Protein AF-A0A428WE68-F1 (afdb_monomer_lite)

Radius of gyration: 24.7 Å; chains: 1; bounding box: 53×57×90 Å

Foldseek 3Di:
DPDDDPLLVQLLVLLLVLQFQFLQRDDLVSLVSLLVSLVVLVVQQLPVSSVLSPVLSVLSVCVVVVHPVRDLLSNLLSSLLSVVLVVCPPVDPCLSVNVFDFKDKDAFFKWAWLFKDWDGDLQWIKIWTWTDRQVVLDIAIEIDTDGHDPDFQQQDDDPRHGPVLRRQWIKTWRIWMAGQLRYIDQDDDPPIDIDTHFDDPCNQVPGDCSAEAQDQVVVLVVVVPDDFPSRDRNHPCNQKHKYFFPAKADFFAAPVQQKTWIWTAHPVRAIEIEIEHQDPLQNQLSQLVSVQRVQTFRIFIAGWDAFPQHIYGDGQKTAGDPCPDDDDDDDDDDDDDDDDDDPPPPPDFPCRHRMGGSSRTPGDDDPGHHDPHDDDDDLQLVLLVQLSVLLSVSSNNRLLGDDPVSLVSLLVSLVSCVVVVVPVLSVLSVVLSVCSVPCPCNSVSSSSNNNVSSRVSSVNRND

Secondary structure (DSSP, 8-state):
-PPPPHHHHHHHHHHHHHHHH-GGG--HHHHHHHHHHHHHHHHTT-HHHHHHHHHHHHHHHHHHHT-TT--HHHHHHHHHHHHHHHHHTTTSTTTTSTTS-SEEEEEEEEEEEEEEEEEE-SSSEEEEEEEEEGGGTEEEEEEEE----SS-GGGSEETTEEHHHHHTEEEEEEEEEEETT-BEEE--BTTB-EEEEEPPTTTTTTS-TTTEES-HHHHHHHHHTSPPGGGS---TTTTEEEEE-SEEEEEEEETTTTEEEEEEE-TT--EEEEEEE--TTSTTHHHHHHHHHHT--SEEEEEEEEETTEEEEEEEEEE---------------------------------TTEE-GGG-------PPBPPPPPPP-HHHHHHHHHHHHHHHHHHH-GGG--HHHHHHHHHHHHHHHHTT-HHHHHHHHHHHHHTTSTTSHHHHHHHHHHHHHHHHHHHHH-

Sequence (463 aa):
APTTPPSLVTALTLADDLLLDGAARAGPVLAAALRRTARSLTAASLHWPAAVTAELSDQLAAHTARDAAHDPLRHAALLAELHARHRAAGRTPGVLGEREVAETPLRRVRLTALGCRLSGTPEHPVTQTFFAHAEAGVVVVLHKTWQPSDRPWGSRRVLGTTLASLAAGSVVSETARRTASRALTLTRGRLAVTTVTPLGPTAWSELPSTLLVRDLAAHAAEWDGRPPRLVRPRVEAETVRVVEVSEVTGIGYDPAAQRLEATVLDAAGNTALLSAPHEPMAPAALDALAAALADGPRYVAGALHRDGGGLRITPYAVAGPDHRGGTGGTGHPGSTGSTGSGSQSGSGTVDAGGITVPHLSAGEPANLPLLPGSPPPDRVADALGSALAALADAAHQGLRHLTGPVRTALARSADDLARTGLAVCATAVRRLLDSLPGPEDAPARWADAQIRLLTTAELHRRG

Structure (mmCIF, N/CA/C/O backbone):
data_AF-A0A428WE68-F1
#
_entry.id   AF-A0A428WE68-F1
#
loop_
_atom_site.group_PDB
_atom_site.id
_atom_site.type_symbol
_atom_site.label_atom_id
_atom_site.label_alt_id
_atom_site.label_comp_id
_atom_site.label_asym_id
_atom_site.label_entity_id
_atom_site.label_seq_id
_atom_site.pdbx_PDB_ins_code
_atom_site.Cartn_x
_atom_site.Cartn_y
_atom_site.Cartn_z
_atom_site.occupancy
_atom_site.B_iso_or_equiv
_atom_site.auth_seq_id
_atom_site.auth_comp_id
_atom_site.auth_asym_id
_atom_site.auth_atom_id
_atom_site.pdbx_PDB_model_num
ATOM 1 N N . ALA A 1 1 ? -8.294 -0.893 -32.659 1.00 43.78 1 ALA A N 1
ATOM 2 C CA . ALA A 1 1 ? -7.817 -0.770 -31.266 1.00 43.78 1 ALA A CA 1
ATOM 3 C C . ALA A 1 1 ? -7.954 0.689 -30.853 1.00 43.78 1 ALA A C 1
ATOM 5 O O . ALA A 1 1 ? -7.692 1.528 -31.711 1.00 43.78 1 ALA A O 1
ATOM 6 N N . PRO A 1 2 ? -8.398 1.018 -29.628 1.00 53.56 2 PRO A N 1
ATOM 7 C CA . PRO A 1 2 ? -8.351 2.404 -29.175 1.00 53.56 2 PRO A CA 1
ATOM 8 C C . PRO A 1 2 ? -6.899 2.886 -29.251 1.00 53.56 2 PRO A C 1
ATOM 10 O O . PRO A 1 2 ? -5.985 2.186 -28.817 1.00 53.56 2 PRO A O 1
ATOM 13 N N . THR A 1 3 ? -6.681 4.036 -29.878 1.00 76.25 3 THR A N 1
ATOM 14 C CA . THR A 1 3 ? -5.356 4.645 -30.003 1.00 76.25 3 THR A CA 1
ATOM 15 C C . THR A 1 3 ? -4.842 5.006 -28.616 1.00 76.25 3 THR A C 1
ATOM 17 O O . THR A 1 3 ? -5.535 5.701 -27.870 1.00 76.25 3 THR A O 1
ATOM 20 N N . THR A 1 4 ? -3.642 4.541 -28.262 1.00 83.50 4 THR A N 1
ATOM 21 C CA . THR A 1 4 ? -2.989 4.908 -27.000 1.00 83.50 4 THR A CA 1
ATOM 22 C C . THR A 1 4 ? -2.907 6.436 -26.898 1.00 83.50 4 THR A C 1
ATOM 24 O O . THR A 1 4 ? -2.395 7.065 -27.826 1.00 83.50 4 THR A O 1
ATOM 27 N N . PRO A 1 5 ? -3.397 7.056 -25.809 1.00 88.44 5 PRO A N 1
ATOM 28 C CA . PRO A 1 5 ? -3.351 8.506 -25.654 1.00 88.44 5 PRO A CA 1
ATOM 29 C C . PRO A 1 5 ? -1.910 9.035 -25.725 1.00 88.44 5 PRO A C 1
ATOM 31 O O . PRO A 1 5 ? -1.013 8.405 -25.158 1.00 88.44 5 PRO A O 1
ATOM 34 N N . PRO A 1 6 ? -1.662 10.204 -26.345 1.00 93.25 6 PRO A N 1
ATOM 35 C CA . PRO A 1 6 ? -0.305 10.716 -26.548 1.00 93.25 6 PRO A CA 1
ATOM 36 C C . PRO A 1 6 ? 0.440 10.950 -25.229 1.00 93.25 6 PRO A C 1
ATOM 38 O O . PRO A 1 6 ? 1.623 10.645 -25.131 1.00 93.25 6 PRO A O 1
ATOM 41 N N . SER A 1 7 ? -0.256 11.408 -24.182 1.00 93.94 7 SER A N 1
ATOM 42 C CA . SER A 1 7 ? 0.329 11.586 -22.849 1.00 93.94 7 SER A CA 1
ATOM 43 C C . SER A 1 7 ? 0.772 10.267 -22.205 1.00 93.94 7 SER A C 1
ATOM 45 O O . SER A 1 7 ? 1.759 10.259 -21.474 1.00 93.94 7 SER A O 1
ATOM 47 N N . LEU A 1 8 ? 0.090 9.150 -22.496 1.00 95.62 8 LEU A N 1
ATOM 48 C CA . LEU A 1 8 ? 0.493 7.818 -22.037 1.00 95.62 8 LEU A CA 1
ATOM 49 C C . LEU A 1 8 ? 1.702 7.302 -22.819 1.00 95.62 8 LEU A C 1
ATOM 51 O O . LEU A 1 8 ? 2.600 6.730 -22.209 1.00 95.62 8 LEU A O 1
ATOM 55 N N . VAL A 1 9 ? 1.764 7.557 -24.130 1.00 96.50 9 VAL A N 1
ATOM 56 C CA . VAL A 1 9 ? 2.955 7.252 -24.940 1.00 96.50 9 VAL A CA 1
ATOM 57 C C . VAL A 1 9 ? 4.171 8.000 -24.394 1.00 96.50 9 VAL A C 1
ATOM 59 O O . VAL A 1 9 ? 5.182 7.373 -24.111 1.00 96.50 9 VAL A O 1
ATOM 62 N N . THR A 1 10 ? 4.053 9.309 -24.141 1.00 97.62 10 THR A N 1
ATOM 63 C CA . THR A 1 10 ? 5.143 10.100 -23.544 1.00 97.62 10 THR A CA 1
ATOM 64 C C . THR A 1 10 ? 5.592 9.545 -22.193 1.00 97.62 10 THR A C 1
ATOM 66 O O . THR A 1 10 ? 6.788 9.484 -21.929 1.00 97.62 10 THR A O 1
ATOM 69 N N . ALA A 1 11 ? 4.659 9.126 -21.333 1.00 97.69 11 ALA A N 1
ATOM 70 C CA . ALA A 1 11 ? 5.005 8.549 -20.036 1.00 97.69 11 ALA A CA 1
ATOM 71 C C . ALA A 1 11 ? 5.785 7.232 -20.169 1.00 97.69 11 ALA A C 1
ATOM 73 O O . ALA A 1 11 ? 6.746 7.027 -19.433 1.00 97.69 11 ALA A O 1
ATOM 74 N N . LEU A 1 12 ? 5.392 6.369 -21.111 1.00 97.38 12 LEU A N 1
ATOM 75 C CA . LEU A 1 12 ? 6.089 5.114 -21.399 1.00 97.38 12 LEU A CA 1
ATOM 76 C C . LEU A 1 12 ? 7.491 5.373 -21.957 1.00 97.38 12 LEU A C 1
ATOM 78 O O . LEU A 1 12 ? 8.437 4.783 -21.459 1.00 97.38 12 LEU A O 1
ATOM 82 N N . THR A 1 13 ? 7.646 6.317 -22.890 1.00 96.88 13 THR A N 1
ATOM 83 C CA . THR A 1 13 ? 8.968 6.701 -23.411 1.00 96.88 13 THR A CA 1
ATOM 84 C C . THR A 1 13 ? 9.892 7.200 -22.300 1.00 96.88 13 THR A C 1
ATOM 86 O O . THR A 1 13 ? 11.023 6.747 -22.203 1.00 96.88 13 THR A O 1
ATOM 89 N N . LEU A 1 14 ? 9.402 8.066 -21.403 1.00 96.88 14 LEU A N 1
ATOM 90 C CA . LEU A 1 14 ? 10.201 8.537 -20.264 1.00 96.88 14 LEU A CA 1
ATOM 91 C C . LEU A 1 14 ? 10.568 7.405 -19.288 1.00 96.88 14 LEU A C 1
ATOM 93 O O . LEU A 1 14 ? 11.622 7.466 -18.660 1.00 96.88 14 LEU A O 1
ATOM 97 N N . ALA A 1 15 ? 9.703 6.400 -19.129 1.00 97.00 15 ALA A N 1
ATOM 98 C CA . ALA A 1 15 ? 9.988 5.220 -18.314 1.00 97.00 15 ALA A CA 1
ATOM 99 C C . ALA A 1 15 ? 11.029 4.301 -18.977 1.00 97.00 15 ALA A C 1
ATOM 101 O O . ALA A 1 15 ? 11.918 3.807 -18.285 1.00 97.00 15 ALA A O 1
ATOM 102 N N . ASP A 1 16 ? 10.961 4.122 -20.298 1.00 96.38 16 ASP A N 1
ATOM 103 C CA . ASP A 1 16 ? 11.942 3.358 -21.073 1.00 96.38 16 ASP A CA 1
ATOM 104 C C . ASP A 1 16 ? 13.319 4.039 -21.051 1.00 96.38 16 ASP A C 1
ATOM 106 O O . ASP A 1 16 ? 14.320 3.383 -20.766 1.00 96.38 16 ASP A O 1
ATOM 110 N N . ASP A 1 17 ? 13.375 5.359 -21.252 1.00 94.31 17 ASP A N 1
ATOM 111 C CA . ASP A 1 17 ? 14.610 6.148 -21.130 1.00 94.31 17 ASP A CA 1
ATOM 112 C C . ASP A 1 17 ? 15.220 5.996 -19.727 1.00 94.31 17 ASP A C 1
ATOM 114 O O . ASP A 1 17 ? 16.423 5.775 -19.572 1.00 94.31 17 ASP A O 1
ATOM 118 N N . LEU A 1 18 ? 14.374 6.034 -18.692 1.00 94.75 18 LEU A N 1
ATOM 119 C CA . LEU A 1 18 ? 14.800 5.851 -17.309 1.00 94.75 18 LEU A CA 1
ATOM 120 C C . LEU A 1 18 ? 15.319 4.435 -17.030 1.00 94.75 18 LEU A C 1
ATOM 122 O O . LEU A 1 18 ? 16.298 4.291 -16.304 1.00 94.75 18 LEU A O 1
ATOM 126 N N . LEU A 1 19 ? 14.718 3.399 -17.619 1.00 95.69 19 LEU A N 1
ATOM 127 C CA . LEU A 1 19 ? 15.231 2.027 -17.541 1.00 95.69 19 LEU A CA 1
ATOM 128 C C . LEU A 1 19 ? 16.578 1.880 -18.248 1.00 95.69 19 LEU A C 1
ATOM 130 O O . LEU A 1 19 ? 17.459 1.168 -17.764 1.00 95.69 19 LEU A O 1
ATOM 134 N N . LEU A 1 20 ? 16.749 2.527 -19.397 1.00 95.00 20 LEU A N 1
ATOM 135 C CA . LEU A 1 20 ? 17.959 2.419 -20.206 1.00 95.00 20 LEU A CA 1
ATOM 136 C C . LEU A 1 20 ? 19.149 3.125 -19.558 1.00 95.00 20 LEU A C 1
ATOM 138 O O . LEU A 1 20 ? 20.223 2.521 -19.452 1.00 95.00 20 LEU A O 1
ATOM 142 N N . ASP A 1 21 ? 18.950 4.360 -19.108 1.00 93.12 21 ASP A N 1
ATOM 143 C CA . ASP A 1 21 ? 20.023 5.213 -18.589 1.00 93.12 21 ASP A CA 1
ATOM 144 C C . ASP A 1 21 ? 20.182 5.096 -17.062 1.00 93.12 21 ASP A C 1
ATOM 146 O O . ASP A 1 21 ? 21.284 5.266 -16.537 1.00 93.12 21 ASP A O 1
ATOM 150 N N . GLY A 1 22 ? 19.116 4.715 -16.356 1.00 92.31 22 GLY A N 1
ATOM 151 C CA . GLY A 1 22 ? 19.102 4.437 -14.922 1.00 92.31 22 GLY A CA 1
ATOM 152 C C . GLY A 1 22 ? 18.815 5.651 -14.040 1.00 92.31 22 GLY A C 1
ATOM 153 O O . GLY A 1 22 ? 19.200 6.784 -14.339 1.00 92.31 22 GLY A O 1
ATOM 154 N N . ALA A 1 23 ? 18.188 5.405 -12.886 1.00 85.88 23 ALA A N 1
ATOM 155 C CA . ALA A 1 23 ? 17.926 6.437 -11.877 1.00 85.88 23 ALA A CA 1
ATOM 156 C C . ALA A 1 23 ? 19.211 7.112 -11.364 1.00 85.88 23 ALA A C 1
ATOM 158 O O . ALA A 1 23 ? 19.206 8.317 -11.123 1.00 85.88 23 ALA A O 1
ATOM 159 N N . ALA A 1 24 ? 20.323 6.372 -11.286 1.00 85.19 24 ALA A N 1
ATOM 160 C CA . ALA A 1 24 ? 21.629 6.889 -10.870 1.00 85.19 24 ALA A CA 1
ATOM 161 C C . ALA A 1 24 ? 22.197 7.976 -11.803 1.00 85.19 24 ALA A C 1
ATOM 163 O O . ALA A 1 24 ? 23.098 8.723 -11.417 1.00 85.19 24 ALA A O 1
ATOM 164 N N . ARG A 1 25 ? 21.697 8.057 -13.043 1.00 85.44 25 ARG A N 1
ATOM 165 C CA . ARG A 1 25 ? 22.106 9.048 -14.055 1.00 85.44 25 ARG A CA 1
ATOM 166 C C . ARG A 1 25 ? 20.992 10.035 -14.387 1.00 85.44 25 ARG A C 1
ATOM 168 O O . ARG A 1 25 ? 21.198 10.951 -15.182 1.00 85.44 25 ARG A O 1
ATOM 175 N N . ALA A 1 26 ? 19.821 9.866 -13.781 1.00 84.38 26 ALA A N 1
ATOM 176 C CA . ALA A 1 26 ? 18.684 10.736 -13.993 1.00 84.38 26 ALA A CA 1
ATOM 177 C C . ALA A 1 26 ? 18.926 12.100 -13.331 1.00 84.38 26 ALA A C 1
ATOM 179 O O . ALA A 1 26 ? 19.164 12.205 -12.131 1.00 84.38 26 ALA A O 1
ATOM 180 N N . GLY A 1 27 ? 18.843 13.164 -14.129 1.00 79.81 27 GLY A N 1
ATOM 181 C CA . GLY A 1 27 ? 18.944 14.536 -13.638 1.00 79.81 27 GLY A CA 1
ATOM 182 C C . GLY A 1 27 ? 17.590 15.150 -13.246 1.00 79.81 27 GLY A C 1
ATOM 183 O O . GLY A 1 27 ? 16.527 14.627 -13.599 1.00 79.81 27 GLY A O 1
ATOM 184 N N . PRO A 1 28 ? 17.597 16.344 -12.620 1.00 85.31 28 PRO A N 1
ATOM 185 C CA . PRO A 1 28 ? 16.379 17.065 -12.226 1.00 85.31 28 PRO A CA 1
ATOM 186 C C . PRO A 1 28 ? 15.456 17.404 -13.411 1.00 85.31 28 PRO A C 1
ATOM 188 O O . PRO A 1 28 ? 14.245 17.552 -13.242 1.00 85.31 28 PRO A O 1
ATOM 191 N N . VAL A 1 29 ? 16.006 17.483 -14.628 1.00 90.19 29 VAL A N 1
ATOM 192 C CA . VAL A 1 29 ? 15.243 17.705 -15.866 1.00 90.19 29 VAL A CA 1
ATOM 193 C C . VAL A 1 29 ? 14.257 16.564 -16.126 1.00 90.19 29 VAL A C 1
ATOM 195 O O . VAL A 1 29 ? 13.094 16.826 -16.439 1.00 90.19 29 VAL A O 1
ATOM 198 N N . LEU A 1 30 ? 14.683 15.310 -15.944 1.00 90.12 30 LEU A N 1
ATOM 199 C CA . LEU A 1 30 ? 13.824 14.142 -16.147 1.00 90.12 30 LEU A CA 1
ATOM 200 C C . LEU A 1 30 ? 12.718 14.086 -15.087 1.00 90.12 30 LEU A C 1
ATOM 202 O O . LEU A 1 30 ? 11.549 13.885 -15.418 1.00 90.12 30 LEU A O 1
ATOM 206 N N . ALA A 1 31 ? 13.053 14.377 -13.825 1.00 92.00 31 ALA A N 1
ATOM 207 C CA . ALA A 1 31 ? 12.063 14.481 -12.755 1.00 92.00 31 ALA A CA 1
ATOM 208 C C . ALA A 1 31 ? 10.997 15.552 -13.067 1.00 92.00 31 ALA A C 1
ATOM 210 O O . ALA A 1 31 ? 9.799 15.310 -12.883 1.00 92.00 31 ALA A O 1
ATOM 211 N N . ALA A 1 32 ? 11.400 16.710 -13.602 1.00 93.88 32 ALA A N 1
ATOM 212 C CA . ALA A 1 32 ? 10.477 17.760 -14.032 1.00 93.88 32 ALA A CA 1
ATOM 213 C C . ALA A 1 32 ? 9.625 17.348 -15.251 1.00 93.88 32 ALA A C 1
ATOM 215 O O . ALA A 1 32 ? 8.435 17.684 -15.310 1.00 93.88 32 ALA A O 1
ATOM 216 N N . ALA A 1 33 ? 10.199 16.604 -16.203 1.00 96.06 33 ALA A N 1
ATOM 217 C CA . ALA A 1 33 ? 9.489 16.065 -17.364 1.00 96.06 33 ALA A CA 1
ATOM 218 C C . ALA A 1 33 ? 8.410 15.049 -16.954 1.00 96.06 33 ALA A C 1
ATOM 220 O O . ALA A 1 33 ? 7.264 15.166 -17.397 1.00 96.06 33 ALA A O 1
ATOM 221 N N . LEU A 1 34 ? 8.726 14.130 -16.037 1.00 96.88 34 LEU A N 1
ATOM 222 C CA . LEU A 1 34 ? 7.755 13.208 -15.441 1.00 96.88 34 LEU A CA 1
ATOM 223 C C . LEU A 1 34 ? 6.631 13.976 -14.736 1.00 96.88 34 LEU A C 1
ATOM 225 O O . LEU A 1 34 ? 5.455 13.718 -14.986 1.00 96.88 34 LEU A O 1
ATOM 229 N N . ARG A 1 35 ? 6.954 15.004 -13.936 1.00 96.81 35 ARG A N 1
ATOM 230 C CA . ARG A 1 35 ? 5.928 15.812 -13.251 1.00 96.81 35 ARG A CA 1
ATOM 231 C C . ARG A 1 35 ? 4.995 16.531 -14.224 1.00 96.81 35 ARG A C 1
ATOM 233 O O . ARG A 1 35 ? 3.792 16.625 -13.975 1.00 96.81 35 ARG A O 1
ATOM 240 N N . ARG A 1 36 ? 5.530 17.059 -15.328 1.00 97.56 36 ARG A N 1
ATOM 241 C CA . ARG A 1 36 ? 4.723 17.678 -16.390 1.00 97.56 36 ARG A CA 1
ATOM 242 C C . ARG A 1 36 ? 3.818 16.643 -17.055 1.00 97.56 36 ARG A C 1
ATOM 244 O O . ARG A 1 36 ? 2.629 16.906 -17.199 1.00 97.56 36 ARG A O 1
ATOM 251 N N . THR A 1 37 ? 4.360 15.477 -17.387 1.00 98.19 37 THR A N 1
ATOM 252 C CA . THR A 1 37 ? 3.614 14.376 -18.011 1.00 98.19 37 THR A CA 1
ATOM 253 C C . THR A 1 37 ? 2.501 13.863 -17.101 1.00 98.19 37 THR A C 1
ATOM 255 O O . THR A 1 37 ? 1.379 13.684 -17.564 1.00 98.19 37 THR A O 1
ATOM 258 N N . ALA A 1 38 ? 2.746 13.749 -15.792 1.00 96.88 38 ALA A N 1
ATOM 259 C CA . ALA A 1 38 ? 1.722 13.410 -14.805 1.00 96.88 38 ALA A CA 1
ATOM 260 C C . ALA A 1 38 ? 0.536 14.391 -14.831 1.00 96.88 38 ALA A C 1
ATOM 262 O O . ALA A 1 38 ? -0.616 13.964 -14.821 1.00 96.88 38 ALA A O 1
ATOM 263 N N . ARG A 1 39 ? 0.788 15.705 -14.944 1.00 95.88 39 ARG A N 1
ATOM 264 C CA . ARG A 1 39 ? -0.289 16.704 -15.094 1.00 95.88 39 ARG A CA 1
ATOM 265 C C . ARG A 1 39 ? -1.073 16.521 -16.395 1.00 95.88 39 ARG A C 1
ATOM 267 O O . ARG A 1 39 ? -2.298 16.600 -16.367 1.00 95.88 39 ARG A O 1
ATOM 274 N N . SER A 1 40 ? -0.394 16.238 -17.507 1.00 96.19 40 SER A N 1
ATOM 275 C CA . SER A 1 40 ? -1.048 15.956 -18.794 1.00 96.19 40 SER A CA 1
ATOM 276 C C . SER A 1 40 ? -1.893 14.676 -18.754 1.00 96.19 40 SER A C 1
ATOM 278 O O . SER A 1 40 ? -2.970 14.635 -19.342 1.00 96.19 40 SER A O 1
ATOM 280 N N . LEU A 1 41 ? -1.438 13.642 -18.040 1.00 95.94 41 LEU A N 1
ATOM 281 C CA . LEU A 1 41 ? -2.202 12.413 -17.807 1.00 95.94 41 LEU A CA 1
ATOM 282 C C . LEU A 1 41 ? -3.458 12.688 -16.969 1.00 95.94 41 LEU A C 1
ATOM 284 O O . LEU A 1 41 ? -4.540 12.244 -17.344 1.00 95.94 41 LEU A O 1
ATOM 288 N N . THR A 1 42 ? -3.348 13.477 -15.894 1.00 94.25 42 THR A N 1
ATOM 289 C CA . THR A 1 42 ? -4.508 13.897 -15.087 1.00 94.25 42 THR A CA 1
ATOM 290 C C . THR A 1 42 ? -5.524 14.679 -15.917 1.00 94.25 42 THR A C 1
ATOM 292 O O . THR A 1 42 ? -6.718 14.421 -15.800 1.00 94.25 42 THR A O 1
ATOM 295 N N . ALA A 1 43 ? -5.067 15.599 -16.774 1.00 93.19 43 ALA A N 1
ATOM 296 C CA . ALA A 1 43 ? -5.939 16.369 -17.665 1.00 93.19 43 ALA A CA 1
ATOM 297 C C . ALA A 1 43 ? -6.664 15.489 -18.702 1.00 93.19 43 ALA A C 1
ATOM 299 O O . ALA A 1 43 ? -7.754 15.838 -19.143 1.00 93.19 43 ALA A O 1
ATOM 300 N N . ALA A 1 44 ? -6.082 14.341 -19.056 1.00 93.56 44 ALA A N 1
ATOM 301 C CA . ALA A 1 44 ? -6.687 13.330 -19.922 1.00 93.56 44 ALA A CA 1
ATOM 302 C C . ALA A 1 44 ? -7.502 12.267 -19.152 1.00 93.56 44 ALA A C 1
ATOM 304 O O . ALA A 1 44 ? -7.829 11.226 -19.718 1.00 93.56 44 ALA A O 1
ATOM 305 N N . SER A 1 45 ? -7.784 12.486 -17.861 1.00 93.12 45 SER A N 1
ATOM 306 C CA . SER A 1 45 ? -8.472 11.538 -16.968 1.00 93.12 45 SER A CA 1
ATOM 307 C C . SER A 1 45 ? -7.778 10.177 -16.805 1.00 93.12 45 SER A C 1
ATOM 309 O O . SER A 1 45 ? -8.389 9.201 -16.385 1.00 93.12 45 SER A O 1
ATOM 311 N N . LEU A 1 46 ? -6.474 10.090 -17.083 1.00 95.06 46 LEU A N 1
ATOM 312 C CA . LEU A 1 46 ? -5.671 8.879 -16.882 1.00 95.06 46 LEU A CA 1
ATOM 313 C C . LEU A 1 46 ? -5.060 8.895 -15.477 1.00 95.06 46 LEU A C 1
ATOM 315 O O . LEU A 1 46 ? -3.847 9.043 -15.297 1.00 95.06 46 LEU A O 1
ATOM 319 N N . HIS A 1 47 ? -5.923 8.806 -14.465 1.00 94.94 47 HIS A N 1
ATOM 320 C CA . HIS A 1 47 ? -5.574 9.073 -13.069 1.00 94.94 47 HIS A CA 1
ATOM 321 C C . HIS A 1 47 ? -4.552 8.095 -12.477 1.00 94.94 47 HIS A C 1
ATOM 323 O O . HIS A 1 47 ? -3.694 8.516 -11.696 1.00 94.94 47 HIS A O 1
ATOM 329 N N . TRP A 1 48 ? -4.572 6.816 -12.866 1.00 95.50 48 TRP A N 1
ATOM 330 C CA . TRP A 1 48 ? -3.607 5.851 -12.327 1.00 95.50 48 TRP A CA 1
ATOM 331 C C . TRP A 1 48 ? -2.211 5.996 -12.939 1.00 95.50 48 TRP A C 1
ATOM 333 O O . TRP A 1 48 ? -1.263 6.127 -12.162 1.00 95.50 48 TRP A O 1
ATOM 343 N N . PRO A 1 49 ? -2.040 6.077 -14.276 1.00 96.44 49 PRO A N 1
ATOM 344 C CA . PRO A 1 49 ? -0.755 6.437 -14.872 1.00 96.44 49 PRO A CA 1
ATOM 345 C C . PRO A 1 49 ? -0.221 7.787 -14.377 1.00 96.44 49 PRO A C 1
ATOM 347 O O . PRO A 1 49 ? 0.982 7.916 -14.152 1.00 96.44 49 PRO A O 1
ATOM 350 N N . ALA A 1 50 ? -1.092 8.783 -14.165 1.00 95.94 50 ALA A N 1
ATOM 351 C CA . ALA A 1 50 ? -0.686 10.078 -13.621 1.00 95.94 50 ALA A CA 1
ATOM 352 C C . ALA A 1 50 ? -0.055 9.938 -12.229 1.00 95.94 50 ALA A C 1
ATOM 354 O O . ALA A 1 50 ? 1.020 10.485 -11.988 1.00 95.94 50 ALA A O 1
ATOM 355 N N . ALA A 1 51 ? -0.686 9.166 -11.338 1.00 95.19 51 ALA A N 1
ATOM 356 C CA . ALA A 1 51 ? -0.171 8.905 -9.997 1.00 95.19 51 ALA A CA 1
ATOM 357 C C . ALA A 1 51 ? 1.150 8.113 -10.017 1.00 95.19 51 ALA A C 1
ATOM 359 O O . ALA A 1 51 ? 2.074 8.481 -9.296 1.00 95.19 51 ALA A O 1
ATOM 360 N N . VAL A 1 52 ? 1.277 7.088 -10.875 1.00 96.94 52 VAL A N 1
ATOM 361 C CA . VAL A 1 52 ? 2.546 6.349 -11.072 1.00 96.94 52 VAL A CA 1
ATOM 362 C C . VAL A 1 52 ? 3.662 7.304 -11.506 1.00 96.94 52 VAL A C 1
ATOM 364 O O . VAL A 1 52 ? 4.745 7.310 -10.930 1.00 96.94 52 VAL A O 1
ATOM 367 N N . THR A 1 53 ? 3.382 8.146 -12.504 1.00 97.75 53 THR A N 1
ATOM 368 C CA . THR A 1 53 ? 4.361 9.075 -13.091 1.00 97.75 53 THR A CA 1
ATOM 369 C C . THR A 1 53 ? 4.764 10.175 -12.102 1.00 97.75 53 THR A C 1
ATOM 371 O O . THR A 1 53 ? 5.928 10.574 -12.051 1.00 97.75 53 THR A O 1
ATOM 374 N N . ALA A 1 54 ? 3.818 10.664 -11.294 1.00 96.06 54 ALA A N 1
ATOM 375 C CA . ALA A 1 54 ? 4.100 11.617 -10.224 1.00 96.06 54 ALA A CA 1
ATOM 376 C C . ALA A 1 54 ? 5.008 11.000 -9.151 1.00 96.06 54 ALA A C 1
ATOM 378 O O . ALA A 1 54 ? 5.994 11.628 -8.777 1.00 96.06 54 ALA A O 1
ATOM 379 N N . GLU A 1 55 ? 4.740 9.762 -8.730 1.00 95.62 55 GLU A N 1
ATOM 380 C CA . GLU A 1 55 ? 5.568 9.091 -7.725 1.00 95.62 55 GLU A CA 1
ATOM 381 C C . GLU A 1 55 ? 6.959 8.719 -8.262 1.00 95.62 55 GLU A C 1
ATOM 383 O O . GLU A 1 55 ? 7.940 8.845 -7.539 1.00 95.62 55 GLU A O 1
ATOM 388 N N . LEU A 1 56 ? 7.092 8.349 -9.542 1.00 96.50 56 LEU A N 1
ATOM 389 C CA . LEU A 1 56 ? 8.411 8.190 -10.177 1.00 96.50 56 LEU A CA 1
ATOM 390 C C . LEU A 1 56 ? 9.222 9.493 -10.119 1.00 96.50 56 LEU A C 1
ATOM 392 O O . LEU A 1 56 ? 10.416 9.467 -9.826 1.00 96.50 56 LEU A O 1
ATOM 396 N N . SER A 1 57 ? 8.572 10.638 -10.354 1.00 96.25 57 SER A N 1
ATOM 397 C CA . SER A 1 57 ? 9.197 11.958 -10.199 1.00 96.25 57 SER A CA 1
ATOM 398 C C . SER A 1 57 ? 9.634 12.216 -8.750 1.00 96.25 57 SER A C 1
ATOM 400 O O . SER A 1 57 ? 10.734 12.727 -8.546 1.00 96.25 57 SER A O 1
ATOM 402 N N . ASP A 1 58 ? 8.818 11.843 -7.756 1.00 93.69 58 ASP A N 1
ATOM 403 C CA . ASP A 1 58 ? 9.167 11.953 -6.329 1.00 93.69 58 ASP A CA 1
ATOM 404 C C . ASP A 1 58 ? 10.369 11.061 -5.969 1.00 93.69 58 ASP A C 1
ATOM 406 O O . ASP A 1 58 ? 11.312 11.527 -5.333 1.00 93.69 58 ASP A O 1
ATOM 410 N N . GLN A 1 59 ? 10.399 9.816 -6.456 1.00 94.25 59 GLN A N 1
ATOM 411 C CA . GLN A 1 59 ? 11.510 8.881 -6.247 1.00 94.25 59 GLN A CA 1
ATOM 412 C C . GLN A 1 59 ? 12.836 9.392 -6.831 1.00 94.25 59 GLN A C 1
ATOM 414 O O . GLN A 1 59 ? 13.881 9.218 -6.206 1.00 94.25 59 GLN A O 1
ATOM 419 N N . LEU A 1 60 ? 12.815 10.048 -7.998 1.00 93.69 60 LEU A N 1
ATOM 420 C CA . LEU A 1 60 ? 14.016 10.663 -8.581 1.00 93.69 60 LEU A CA 1
ATOM 421 C C . LEU A 1 60 ? 14.476 11.909 -7.820 1.00 93.69 60 LEU A C 1
ATOM 423 O O . LEU A 1 60 ? 15.679 12.134 -7.671 1.00 93.69 60 LEU A O 1
ATOM 427 N N . ALA A 1 61 ? 13.533 12.720 -7.337 1.00 91.69 61 ALA A N 1
ATOM 428 C CA . ALA A 1 61 ? 13.853 13.881 -6.515 1.00 91.69 61 ALA A CA 1
ATOM 429 C C . ALA A 1 61 ? 14.510 13.452 -5.193 1.00 91.69 61 ALA A C 1
ATOM 431 O O . ALA A 1 61 ? 15.561 13.988 -4.843 1.00 91.69 61 ALA A O 1
ATOM 432 N N . ALA A 1 62 ? 13.952 12.435 -4.526 1.00 90.44 62 ALA A N 1
ATOM 433 C CA . ALA A 1 62 ? 14.524 11.840 -3.321 1.00 90.44 62 ALA A CA 1
ATOM 434 C C . ALA A 1 62 ? 15.932 11.280 -3.578 1.00 90.44 62 ALA A C 1
ATOM 436 O O . ALA A 1 62 ? 16.861 11.592 -2.837 1.00 90.44 62 ALA A O 1
ATOM 437 N N . HIS A 1 63 ? 16.131 10.548 -4.683 1.00 91.69 63 HIS A N 1
ATOM 438 C CA . HIS A 1 63 ? 17.453 10.037 -5.052 1.00 91.69 63 HIS A CA 1
ATOM 439 C C . HIS A 1 63 ? 18.480 11.164 -5.237 1.00 91.69 63 HIS A C 1
ATOM 441 O O . HIS A 1 63 ? 19.572 11.119 -4.672 1.00 91.69 63 HIS A O 1
ATOM 447 N N . THR A 1 64 ? 18.106 12.211 -5.981 1.00 90.75 64 THR A N 1
ATOM 448 C CA . THR A 1 64 ? 18.971 13.376 -6.236 1.00 90.75 64 THR A CA 1
ATOM 449 C C . THR A 1 64 ? 19.345 14.092 -4.935 1.00 90.75 64 THR A C 1
ATOM 451 O O . THR A 1 64 ? 20.486 14.520 -4.766 1.00 90.75 64 THR A O 1
ATOM 454 N N . ALA A 1 65 ? 18.395 14.197 -4.003 1.00 89.88 65 ALA A N 1
ATOM 455 C CA . ALA A 1 65 ? 18.595 14.792 -2.686 1.00 89.88 65 ALA A CA 1
ATOM 456 C C . ALA A 1 65 ? 19.336 13.873 -1.694 1.00 89.88 65 ALA A C 1
ATOM 458 O O . ALA A 1 65 ? 19.666 14.325 -0.600 1.00 89.88 65 ALA A O 1
ATOM 459 N N . ARG A 1 66 ? 19.626 12.615 -2.070 1.00 89.56 66 ARG A N 1
ATOM 460 C CA . ARG A 1 66 ? 20.144 11.555 -1.180 1.00 89.56 66 ARG A CA 1
ATOM 461 C C . ARG A 1 66 ? 19.251 11.324 0.042 1.00 89.56 66 ARG A C 1
ATOM 463 O O . ARG A 1 66 ? 19.734 11.052 1.137 1.00 89.56 66 ARG A O 1
ATOM 470 N N . ASP A 1 67 ? 17.952 11.455 -0.172 1.00 87.19 67 ASP A N 1
ATOM 471 C CA . ASP A 1 67 ? 16.916 11.244 0.824 1.00 87.19 67 ASP A CA 1
ATOM 472 C C . ASP A 1 67 ? 16.603 9.742 0.938 1.00 87.19 67 ASP A C 1
ATOM 474 O O . ASP A 1 67 ? 16.491 9.040 -0.074 1.00 87.19 67 ASP A O 1
ATOM 478 N N . ALA A 1 68 ? 16.436 9.249 2.166 1.00 85.81 68 ALA A N 1
ATOM 479 C CA . ALA A 1 68 ? 16.068 7.861 2.441 1.00 85.81 68 ALA A CA 1
ATOM 480 C C . ALA A 1 68 ? 14.641 7.502 1.975 1.00 85.81 68 ALA A C 1
ATOM 482 O O . ALA A 1 68 ? 14.283 6.328 1.947 1.00 85.81 68 ALA A O 1
ATOM 483 N N . ALA A 1 69 ? 13.839 8.481 1.547 1.00 86.00 69 ALA A N 1
ATOM 484 C CA . ALA A 1 69 ? 12.574 8.258 0.850 1.00 86.00 69 ALA A CA 1
ATOM 485 C C . ALA A 1 69 ? 12.737 7.598 -0.538 1.00 86.00 69 ALA A C 1
ATOM 487 O O . ALA A 1 69 ? 11.748 7.121 -1.108 1.00 86.00 69 ALA A O 1
ATOM 488 N N . HIS A 1 70 ? 13.950 7.581 -1.108 1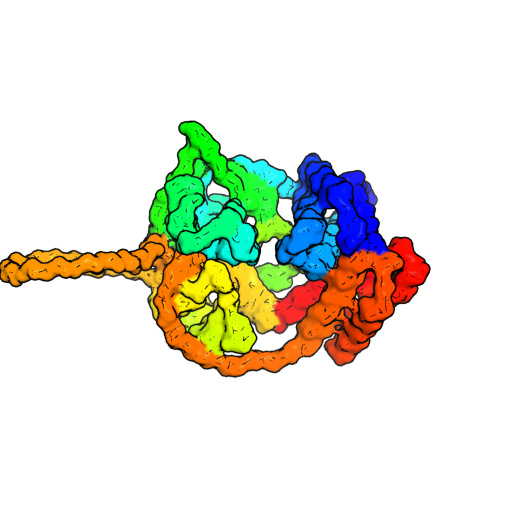.00 91.75 70 HIS A N 1
ATOM 489 C CA . HIS A 1 70 ? 14.226 6.815 -2.320 1.00 91.75 70 HIS A CA 1
ATOM 490 C C . HIS A 1 70 ? 14.316 5.315 -2.016 1.00 91.75 70 HIS A C 1
ATOM 492 O O . HIS A 1 70 ? 15.181 4.880 -1.261 1.00 91.75 70 HIS A O 1
ATOM 498 N N . ASP A 1 71 ? 13.476 4.524 -2.680 1.00 93.25 71 ASP A N 1
ATOM 499 C CA . ASP A 1 71 ? 13.467 3.065 -2.603 1.00 93.25 71 ASP A CA 1
ATOM 500 C C . ASP A 1 71 ? 13.601 2.464 -4.021 1.00 93.25 71 ASP A C 1
ATOM 502 O O . ASP A 1 71 ? 12.675 2.583 -4.837 1.00 93.25 71 ASP A O 1
ATOM 506 N N . PRO A 1 72 ? 14.725 1.787 -4.338 1.00 94.56 72 PRO A N 1
ATOM 507 C CA . PRO A 1 72 ? 14.932 1.129 -5.627 1.00 94.56 72 PRO A CA 1
ATOM 508 C C . PRO A 1 72 ? 13.866 0.079 -5.971 1.00 94.56 72 PRO A C 1
ATOM 510 O O . PRO A 1 72 ? 13.450 -0.018 -7.131 1.00 94.56 72 PRO A O 1
ATOM 513 N N . LEU A 1 73 ? 13.376 -0.687 -4.988 1.00 96.75 73 LEU A N 1
ATOM 514 C CA . LEU A 1 73 ? 12.333 -1.694 -5.211 1.00 96.75 73 LEU A CA 1
ATOM 515 C C . LEU A 1 73 ? 11.016 -1.018 -5.586 1.00 96.75 73 LEU A C 1
ATOM 517 O O . LEU A 1 73 ? 10.342 -1.442 -6.533 1.00 96.75 73 LEU A O 1
ATOM 521 N N . ARG A 1 74 ? 10.662 0.066 -4.886 1.00 96.06 74 ARG A N 1
ATOM 522 C CA . ARG A 1 74 ? 9.483 0.870 -5.217 1.00 96.06 74 ARG A CA 1
ATOM 523 C C . ARG A 1 74 ? 9.607 1.502 -6.596 1.00 96.06 74 ARG A C 1
ATOM 525 O O . ARG A 1 74 ? 8.658 1.429 -7.375 1.00 96.06 74 ARG A O 1
ATOM 532 N N . HIS A 1 75 ? 10.764 2.069 -6.915 1.00 96.06 75 HIS A N 1
ATOM 533 C CA . HIS A 1 75 ? 11.058 2.643 -8.224 1.00 96.06 75 HIS A CA 1
ATOM 534 C C . HIS A 1 75 ? 10.835 1.628 -9.357 1.00 96.06 75 HIS A C 1
ATOM 536 O O . HIS A 1 75 ? 10.084 1.892 -10.299 1.00 96.06 75 HIS A O 1
ATOM 542 N N . ALA A 1 76 ? 11.398 0.425 -9.222 1.00 97.94 76 ALA A N 1
ATOM 543 C CA . ALA A 1 76 ? 11.203 -0.661 -10.176 1.00 97.94 76 ALA A CA 1
ATOM 544 C C . ALA A 1 76 ? 9.732 -1.108 -10.266 1.00 97.94 76 ALA A C 1
ATOM 546 O O . ALA A 1 76 ? 9.197 -1.330 -11.355 1.00 97.94 76 ALA A O 1
ATOM 547 N N . ALA A 1 77 ? 9.033 -1.212 -9.135 1.00 97.75 77 ALA A N 1
ATOM 548 C CA . ALA A 1 77 ? 7.615 -1.557 -9.133 1.00 97.75 77 ALA A CA 1
ATOM 549 C C . ALA A 1 77 ? 6.759 -0.520 -9.884 1.00 97.75 77 ALA A C 1
ATOM 551 O O . ALA A 1 77 ? 5.846 -0.908 -10.610 1.00 97.75 77 ALA A O 1
ATOM 552 N N . LEU A 1 78 ? 7.068 0.775 -9.763 1.00 97.81 78 LEU A N 1
ATOM 553 C CA . LEU A 1 78 ? 6.357 1.850 -10.463 1.00 97.81 78 LEU A CA 1
ATOM 554 C C . LEU A 1 78 ? 6.562 1.798 -11.985 1.00 97.81 78 LEU A C 1
ATOM 556 O O . LEU A 1 78 ? 5.592 1.946 -12.730 1.00 97.81 78 LEU A O 1
ATOM 560 N N . LEU A 1 79 ? 7.788 1.534 -12.447 1.00 97.88 79 LEU A N 1
ATOM 561 C CA . LEU A 1 79 ? 8.079 1.328 -13.873 1.00 97.88 79 LEU A CA 1
ATOM 562 C C . LEU A 1 79 ? 7.257 0.156 -14.430 1.00 97.88 79 LEU A C 1
ATOM 564 O O . LEU A 1 79 ? 6.526 0.304 -15.411 1.00 97.88 79 LEU A O 1
ATOM 568 N N . ALA A 1 80 ? 7.289 -0.992 -13.746 1.00 98.25 80 ALA A N 1
ATOM 569 C CA . ALA A 1 80 ? 6.501 -2.162 -14.127 1.00 98.25 80 ALA A CA 1
ATOM 570 C C . ALA A 1 80 ? 4.989 -1.896 -14.114 1.00 98.25 80 ALA A C 1
ATOM 572 O O . ALA A 1 80 ? 4.272 -2.377 -14.992 1.00 98.25 80 ALA A O 1
ATOM 573 N N . GLU A 1 81 ? 4.494 -1.117 -13.150 1.00 97.88 81 GLU A N 1
ATOM 574 C CA . GLU A 1 81 ? 3.080 -0.757 -13.051 1.00 97.88 81 GLU A CA 1
ATOM 575 C C . GLU A 1 81 ? 2.600 0.038 -14.268 1.00 97.88 81 GLU A C 1
ATOM 577 O O . GLU A 1 81 ? 1.536 -0.265 -14.817 1.00 97.88 81 GLU A O 1
ATOM 582 N N . LEU A 1 82 ? 3.387 1.011 -14.737 1.00 97.31 82 LEU A N 1
ATOM 583 C CA . LEU A 1 82 ? 3.035 1.808 -15.913 1.00 97.31 82 LEU A CA 1
ATOM 584 C C . LEU A 1 82 ? 2.875 0.922 -17.161 1.00 97.31 82 LEU A C 1
ATOM 586 O O . LEU A 1 82 ? 1.853 1.003 -17.853 1.00 97.31 82 LEU A O 1
ATOM 590 N N . HIS A 1 83 ? 3.827 0.014 -17.400 1.00 97.19 83 HIS A N 1
ATOM 591 C CA . HIS A 1 83 ? 3.744 -0.951 -18.501 1.00 97.19 83 HIS A CA 1
ATOM 592 C C . HIS A 1 83 ? 2.585 -1.939 -18.323 1.00 97.19 83 HIS A C 1
ATOM 594 O O . HIS A 1 83 ? 1.875 -2.230 -19.289 1.00 97.19 83 HIS A O 1
ATOM 600 N N . ALA A 1 84 ? 2.352 -2.446 -17.108 1.00 96.81 84 ALA A N 1
ATOM 601 C CA . ALA A 1 84 ? 1.262 -3.379 -16.826 1.00 96.81 84 ALA A CA 1
ATOM 602 C C . ALA A 1 84 ? -0.107 -2.758 -17.134 1.00 96.81 84 ALA A C 1
ATOM 604 O O . ALA A 1 84 ? -0.925 -3.375 -17.821 1.00 96.81 84 ALA A O 1
ATOM 605 N N . ARG A 1 85 ? -0.336 -1.514 -16.696 1.00 96.06 85 ARG A N 1
ATOM 606 C CA . ARG A 1 85 ? -1.570 -0.766 -16.978 1.00 96.06 85 ARG A CA 1
ATOM 607 C C . ARG A 1 85 ? -1.760 -0.518 -18.466 1.00 96.06 85 ARG A C 1
ATOM 609 O O . ARG A 1 85 ? -2.858 -0.729 -18.972 1.00 96.06 85 ARG A O 1
ATOM 616 N N . HIS A 1 86 ? -0.700 -0.128 -19.174 1.00 95.12 86 HIS A N 1
ATOM 617 C CA . HIS A 1 86 ? -0.762 0.051 -20.623 1.00 95.12 86 HIS A CA 1
ATOM 618 C C . HIS A 1 86 ? -1.133 -1.253 -21.348 1.00 95.12 86 HIS A C 1
ATOM 620 O O . HIS A 1 86 ? -2.029 -1.254 -22.186 1.00 95.12 86 HIS A O 1
ATOM 626 N N . ARG A 1 87 ? -0.516 -2.384 -20.984 1.00 93.75 87 ARG A N 1
ATOM 627 C CA . ARG A 1 87 ? -0.811 -3.701 -21.584 1.00 93.75 87 ARG A CA 1
ATOM 628 C C . ARG A 1 87 ? -2.226 -4.195 -21.271 1.00 93.75 87 ARG A C 1
ATOM 630 O O . ARG A 1 87 ? -2.827 -4.902 -22.082 1.00 93.75 87 ARG A O 1
ATOM 637 N N . ALA A 1 88 ? -2.747 -3.855 -20.096 1.00 93.25 88 ALA A N 1
ATOM 638 C CA . ALA A 1 88 ? -4.110 -4.181 -19.685 1.00 93.25 88 ALA A CA 1
ATOM 639 C C . ALA A 1 88 ? -5.163 -3.226 -20.277 1.00 93.25 88 ALA A C 1
ATOM 641 O O . ALA A 1 88 ? -6.352 -3.568 -20.303 1.00 93.25 88 ALA A O 1
ATOM 642 N N . ALA A 1 89 ? -4.747 -2.058 -20.779 1.00 90.69 89 ALA A N 1
ATOM 643 C CA . ALA A 1 89 ? -5.637 -1.102 -21.421 1.00 90.69 89 ALA A CA 1
ATOM 644 C C . ALA A 1 89 ? -6.391 -1.762 -22.586 1.00 90.69 89 ALA A C 1
ATOM 646 O O . ALA A 1 89 ? -5.842 -2.547 -23.358 1.00 90.69 89 ALA A O 1
ATOM 647 N N . GLY A 1 90 ? -7.690 -1.479 -22.685 1.00 80.12 90 GLY A N 1
ATOM 648 C CA . GLY A 1 90 ? -8.575 -2.068 -23.693 1.00 80.12 90 GLY A CA 1
ATOM 649 C C . GLY A 1 90 ? -9.089 -3.478 -23.376 1.00 80.12 90 GLY A C 1
ATOM 650 O O . GLY A 1 90 ? -10.058 -3.896 -24.002 1.00 80.12 90 GLY A O 1
ATOM 651 N N . ARG A 1 91 ? -8.508 -4.193 -22.399 1.00 86.38 91 ARG A N 1
ATOM 652 C CA . ARG A 1 91 ? -9.033 -5.482 -21.898 1.00 86.38 91 ARG A CA 1
ATOM 653 C C . ARG A 1 91 ? -9.760 -5.334 -20.568 1.00 86.38 91 ARG A C 1
ATOM 655 O O . ARG A 1 91 ? -10.797 -5.957 -20.367 1.00 86.38 91 ARG A O 1
ATOM 662 N N . THR A 1 92 ? -9.227 -4.490 -19.689 1.00 85.50 92 THR A N 1
ATOM 663 C CA . THR A 1 92 ? -9.777 -4.249 -18.354 1.00 85.50 92 THR A CA 1
ATOM 664 C C . THR A 1 92 ? -10.221 -2.795 -18.245 1.00 85.50 92 THR A C 1
ATOM 666 O O . THR A 1 92 ? -9.374 -1.902 -18.190 1.00 85.50 92 THR A O 1
ATOM 669 N N . PRO A 1 93 ? -11.530 -2.518 -18.225 1.00 84.94 93 PRO A N 1
ATOM 670 C CA . PRO A 1 93 ? -12.017 -1.154 -18.080 1.00 84.94 93 PRO A CA 1
ATOM 671 C C . PRO A 1 93 ? -11.653 -0.537 -16.718 1.00 84.94 93 PRO A C 1
ATOM 673 O O . PRO A 1 93 ? -11.710 -1.216 -15.695 1.00 84.94 93 PRO A O 1
ATOM 676 N N . GLY A 1 94 ? -11.320 0.756 -16.688 1.00 88.56 94 GLY A N 1
ATOM 677 C CA . GLY A 1 94 ? -10.936 1.484 -15.470 1.00 88.56 94 GLY A CA 1
ATOM 678 C C . GLY A 1 94 ? -9.474 1.294 -15.047 1.00 88.56 94 GLY A C 1
ATOM 679 O O . GLY A 1 94 ? -9.045 1.883 -14.052 1.00 88.56 94 GLY A O 1
ATOM 680 N N . VAL A 1 95 ? -8.686 0.507 -15.792 1.00 92.75 95 VAL A N 1
ATOM 681 C CA . VAL A 1 95 ? -7.275 0.224 -15.471 1.00 92.75 95 VAL A CA 1
ATOM 682 C C . VAL A 1 95 ? -6.364 1.446 -15.609 1.00 92.75 95 VAL A C 1
ATOM 684 O O . VAL A 1 95 ? -5.307 1.503 -14.970 1.00 92.75 95 VAL A O 1
ATOM 687 N N . LEU A 1 96 ? -6.775 2.446 -16.394 1.00 93.88 96 LEU A N 1
ATOM 688 C CA . LEU A 1 96 ? -6.076 3.727 -16.505 1.00 93.88 96 LEU A CA 1
ATOM 689 C C . LEU A 1 96 ? -6.660 4.789 -15.559 1.00 93.88 96 LEU A C 1
ATOM 691 O O . LEU A 1 96 ? -6.077 5.861 -15.409 1.00 93.88 96 LEU A O 1
ATOM 695 N N . GLY A 1 97 ? -7.764 4.485 -14.875 1.00 91.50 97 GLY A N 1
ATOM 696 C CA . GLY A 1 97 ? -8.470 5.417 -13.997 1.00 91.50 97 GLY A CA 1
ATOM 697 C C . GLY A 1 97 ? -9.431 6.330 -14.747 1.00 91.50 97 GLY A C 1
ATOM 698 O O . GLY A 1 97 ? -9.922 7.286 -14.169 1.00 91.50 97 GLY A O 1
ATOM 699 N N . GLU A 1 98 ? -9.748 6.010 -16.001 1.00 89.12 98 GLU A N 1
ATOM 700 C CA . GLU A 1 98 ? -10.586 6.807 -16.905 1.00 89.12 98 GLU A CA 1
ATOM 701 C C . GLU A 1 98 ? -12.057 6.933 -16.475 1.00 89.12 98 GLU A C 1
ATOM 703 O O . GLU A 1 98 ? -12.820 7.689 -17.069 1.00 89.12 98 GLU A O 1
ATOM 708 N N . ARG A 1 99 ? -12.465 6.184 -15.446 1.00 86.12 99 ARG A N 1
ATOM 709 C CA . ARG A 1 99 ? -13.808 6.218 -14.845 1.00 86.12 99 ARG A CA 1
ATOM 710 C C . ARG A 1 99 ? -13.858 6.962 -13.517 1.00 86.12 99 ARG A C 1
ATOM 712 O O . ARG A 1 99 ? -14.934 7.105 -12.946 1.00 86.12 99 ARG A O 1
ATOM 719 N N . GLU A 1 100 ? -12.708 7.388 -13.014 1.00 88.12 100 GLU A N 1
ATOM 720 C CA . GLU A 1 100 ? -12.631 8.121 -11.763 1.00 88.12 100 GLU A CA 1
ATOM 721 C C . GLU A 1 100 ? -12.759 9.618 -12.019 1.00 88.12 100 GLU A C 1
ATOM 723 O O . GLU A 1 100 ? -12.323 10.145 -13.041 1.00 88.12 100 GLU A O 1
ATOM 728 N N . VAL A 1 101 ? -13.334 10.321 -11.051 1.00 86.88 101 VAL A N 1
ATOM 729 C CA . VAL A 1 101 ? -13.321 11.781 -11.046 1.00 86.88 101 VAL A CA 1
ATOM 730 C C . VAL A 1 101 ? -12.005 12.238 -10.424 1.00 86.88 101 VAL A C 1
ATOM 732 O O . VAL A 1 101 ? -11.676 11.832 -9.309 1.00 86.88 101 VAL A O 1
ATOM 735 N N . ALA A 1 102 ? -11.278 13.115 -11.123 1.00 83.5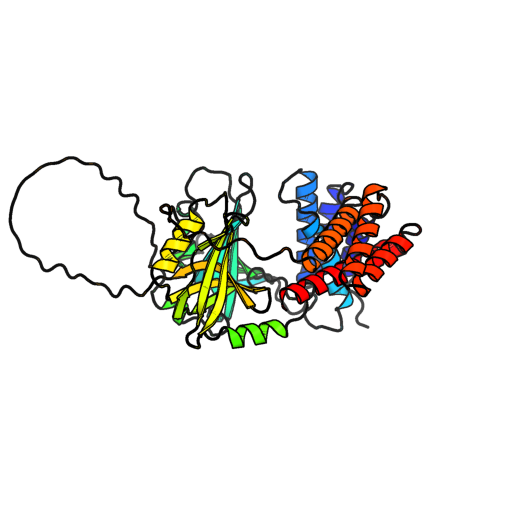6 102 ALA A N 1
ATOM 736 C CA . ALA A 1 102 ? -9.976 13.629 -10.688 1.00 83.56 102 ALA A CA 1
ATOM 737 C C . ALA A 1 102 ? -9.991 14.131 -9.235 1.00 83.56 102 ALA A C 1
ATOM 739 O O . ALA A 1 102 ? -9.151 13.748 -8.416 1.00 83.56 102 ALA A O 1
ATOM 740 N N . GLU A 1 103 ? -10.977 14.974 -8.927 1.00 88.81 103 GLU A N 1
ATOM 741 C CA . GLU A 1 103 ? -11.195 15.570 -7.620 1.00 88.81 103 GLU A CA 1
ATOM 742 C C . GLU A 1 103 ? -12.701 15.716 -7.370 1.00 88.81 103 GLU A C 1
ATOM 744 O O . GLU A 1 103 ? -13.428 16.313 -8.161 1.00 88.81 103 GLU A O 1
ATOM 749 N N . THR A 1 104 ? -13.180 15.154 -6.264 1.00 92.06 104 THR A N 1
ATOM 750 C CA . THR A 1 104 ? -14.569 15.260 -5.817 1.00 92.06 104 THR A CA 1
ATOM 751 C C . THR A 1 104 ? -14.650 16.273 -4.671 1.00 92.06 104 THR A C 1
ATOM 753 O O . THR A 1 104 ? -14.054 16.027 -3.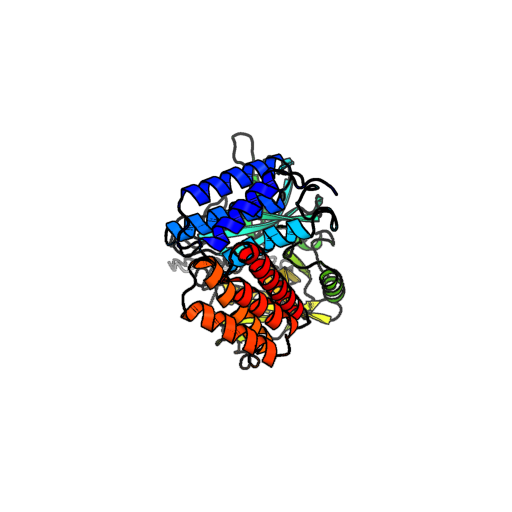615 1.00 92.06 104 THR A O 1
ATOM 756 N N . PRO A 1 105 ? -15.368 17.401 -4.826 1.00 92.50 105 PRO A N 1
ATOM 757 C CA . PRO A 1 105 ? -15.658 18.283 -3.706 1.00 92.50 105 PRO A CA 1
ATOM 758 C C . PRO A 1 105 ? -16.655 17.605 -2.761 1.00 92.50 105 PRO A C 1
ATOM 760 O O . PRO A 1 105 ? -17.706 17.130 -3.182 1.00 92.50 105 PRO A O 1
ATOM 763 N N . LEU A 1 106 ? -16.332 17.592 -1.475 1.00 91.25 106 LEU A N 1
ATOM 764 C CA . LEU A 1 106 ? -17.167 17.069 -0.405 1.00 91.25 106 LEU A CA 1
ATOM 765 C C . LEU A 1 106 ? -17.685 18.258 0.412 1.00 91.25 106 LEU A C 1
ATOM 767 O O . LEU A 1 106 ? -16.899 19.014 0.994 1.00 91.25 106 LEU A O 1
ATOM 771 N N . ARG A 1 107 ? -19.005 18.454 0.418 1.00 89.06 107 ARG A N 1
ATOM 772 C CA . ARG A 1 107 ? -19.670 19.537 1.155 1.00 89.06 107 ARG A CA 1
ATOM 773 C C . ARG A 1 107 ? -20.352 18.957 2.382 1.00 89.06 107 ARG A C 1
ATOM 775 O O . ARG A 1 107 ? -21.066 17.973 2.242 1.00 89.06 107 ARG A O 1
ATOM 782 N N . ARG A 1 108 ? -20.152 19.578 3.550 1.00 88.38 108 ARG A N 1
ATOM 783 C CA . ARG A 1 108 ? -20.737 19.126 4.832 1.00 88.38 108 ARG A CA 1
ATOM 784 C C . ARG A 1 108 ? -20.505 17.640 5.102 1.00 88.38 108 ARG A C 1
ATOM 786 O O . ARG A 1 108 ? -21.406 16.912 5.508 1.00 88.38 108 ARG A O 1
ATOM 793 N N . VAL A 1 109 ? -19.285 17.182 4.846 1.00 93.56 109 VAL A N 1
ATOM 794 C CA . VAL A 1 109 ? -18.951 15.770 5.002 1.00 93.56 109 VAL A CA 1
ATOM 795 C C . VAL A 1 109 ? -18.783 15.432 6.476 1.00 93.56 109 VAL A C 1
ATOM 797 O O . VAL A 1 109 ? -18.122 16.164 7.218 1.00 93.56 109 VAL A O 1
ATOM 800 N N . ARG A 1 110 ? -19.356 14.297 6.880 1.00 94.94 110 ARG A N 1
ATOM 801 C CA . ARG A 1 110 ? -19.062 13.644 8.153 1.00 94.94 110 ARG A CA 1
ATOM 802 C C . ARG A 1 110 ? -18.134 12.461 7.914 1.00 94.94 110 ARG A C 1
ATOM 804 O O . ARG A 1 110 ? -18.418 11.587 7.096 1.00 94.94 110 ARG A O 1
ATOM 811 N N . LEU A 1 111 ? -17.035 12.452 8.650 1.00 96.69 111 LEU A N 1
ATOM 812 C CA . LEU A 1 111 ? -15.964 11.478 8.556 1.00 96.69 111 LEU A CA 1
ATOM 813 C C . LEU A 1 111 ? -15.729 10.853 9.933 1.00 96.69 111 LEU A C 1
ATOM 815 O O . LEU A 1 111 ? -15.546 11.567 10.918 1.00 96.69 111 LEU A O 1
ATOM 819 N N . THR A 1 112 ? -15.717 9.527 9.995 1.00 97.38 112 THR A N 1
ATOM 820 C CA . THR A 1 112 ? -15.436 8.769 11.223 1.00 97.38 112 THR A CA 1
ATOM 821 C C . THR A 1 112 ? -13.979 8.331 11.196 1.00 97.38 112 THR A C 1
ATOM 823 O O . THR A 1 112 ? -13.583 7.641 10.257 1.00 97.38 112 THR A O 1
ATOM 826 N N . ALA A 1 113 ? -13.163 8.729 12.174 1.00 97.31 113 ALA A N 1
ATOM 827 C CA . ALA A 1 113 ? -11.763 8.317 12.197 1.00 97.31 113 ALA A CA 1
ATOM 828 C C . ALA A 1 113 ? -11.608 6.802 12.416 1.00 97.31 113 ALA A C 1
ATOM 830 O O . ALA A 1 113 ? -12.365 6.179 13.163 1.00 97.31 113 ALA A O 1
ATOM 831 N N . LEU A 1 114 ? -10.613 6.234 11.736 1.00 97.56 114 LEU A N 1
ATOM 832 C CA . LEU A 1 114 ? -10.232 4.818 11.755 1.00 97.56 114 LEU A CA 1
ATOM 833 C C . LEU A 1 114 ? -8.797 4.629 12.280 1.00 97.56 114 LEU A C 1
ATOM 835 O O . LEU A 1 114 ? -8.178 3.593 12.049 1.00 97.56 114 LEU A O 1
ATOM 839 N N . GLY A 1 115 ? -8.240 5.652 12.930 1.00 96.56 115 GLY A N 1
ATOM 840 C CA . GLY A 1 115 ? -6.869 5.656 13.420 1.00 96.56 115 GLY A CA 1
ATOM 841 C C . GLY A 1 115 ? -5.877 6.402 12.537 1.00 96.56 115 GLY A C 1
ATOM 842 O O . GLY A 1 115 ? -6.212 7.118 11.585 1.00 96.56 115 GLY A O 1
ATOM 843 N N . CYS A 1 116 ? -4.611 6.247 12.901 1.00 96.44 116 CYS A N 1
ATOM 844 C CA . CYS A 1 116 ? -3.488 6.916 12.268 1.00 96.44 116 CYS A CA 1
ATOM 845 C C . CYS A 1 116 ? -2.282 5.986 12.264 1.00 96.44 116 CYS A C 1
ATOM 847 O O . CYS A 1 116 ? -2.054 5.258 13.226 1.00 96.44 116 CYS A O 1
ATOM 849 N N . ARG A 1 117 ? -1.472 6.080 11.212 1.00 94.56 117 ARG A N 1
ATOM 850 C CA . ARG A 1 117 ? -0.137 5.478 11.183 1.00 94.56 117 ARG A CA 1
ATOM 851 C C . ARG A 1 117 ? 0.929 6.538 10.950 1.00 94.56 117 ARG A C 1
ATOM 853 O O . ARG A 1 117 ? 0.675 7.548 10.285 1.00 94.56 117 ARG A O 1
ATOM 860 N N . LEU A 1 118 ? 2.102 6.285 11.510 1.00 92.69 118 LEU A N 1
ATOM 861 C CA . LEU A 1 118 ? 3.331 7.019 11.227 1.00 92.69 118 LEU A CA 1
ATOM 862 C C . LEU A 1 118 ? 4.137 6.265 10.174 1.00 92.69 118 LEU A C 1
ATOM 864 O O . LEU A 1 118 ? 3.994 5.056 10.023 1.00 92.69 118 LEU A O 1
ATOM 868 N N . SER A 1 119 ? 4.911 7.016 9.409 1.00 87.88 119 SER A N 1
ATOM 869 C CA . SER A 1 119 ? 5.776 6.532 8.340 1.00 87.88 119 SER A CA 1
ATOM 870 C C . SER A 1 119 ? 6.806 7.612 8.004 1.00 87.88 119 SER A C 1
ATOM 872 O O . SER A 1 119 ? 6.742 8.727 8.535 1.00 87.88 119 SER A O 1
ATOM 874 N N . GLY A 1 120 ? 7.703 7.311 7.070 1.00 86.06 120 GLY A N 1
ATOM 875 C CA . GLY A 1 120 ? 8.763 8.223 6.655 1.00 86.06 120 GLY A CA 1
ATOM 876 C C . GLY A 1 120 ? 9.999 8.062 7.529 1.00 86.06 120 GLY A C 1
ATOM 877 O O . GLY A 1 120 ? 10.262 6.977 8.041 1.00 86.06 120 GLY A O 1
ATOM 878 N N . THR A 1 121 ? 10.763 9.138 7.663 1.00 85.50 121 THR A N 1
ATOM 879 C CA . THR A 1 121 ? 12.012 9.152 8.430 1.00 85.50 121 THR A CA 1
ATOM 880 C C . THR A 1 121 ? 11.911 10.148 9.584 1.00 85.50 121 THR A C 1
ATOM 882 O O . THR A 1 121 ? 11.008 10.993 9.587 1.00 85.50 121 THR A O 1
ATOM 885 N N . PRO A 1 122 ? 12.832 10.113 10.561 1.00 86.38 122 PRO A N 1
ATOM 886 C CA . PRO A 1 122 ? 12.900 11.134 11.605 1.00 86.38 122 PRO A CA 1
ATOM 887 C C . PRO A 1 122 ? 13.008 12.571 11.060 1.00 86.38 122 PRO A C 1
ATOM 889 O O . PRO A 1 122 ? 12.459 13.500 11.656 1.00 86.38 122 PRO A O 1
ATOM 892 N N . GLU A 1 123 ? 13.666 12.757 9.913 1.00 86.25 123 GLU A N 1
ATOM 893 C CA . GLU A 1 123 ? 13.854 14.046 9.231 1.00 86.25 123 GLU A CA 1
ATOM 894 C C . GLU A 1 123 ? 12.597 14.490 8.476 1.00 86.25 123 GLU A C 1
ATOM 896 O O . GLU A 1 123 ? 12.251 15.680 8.461 1.00 86.25 123 GLU A O 1
ATOM 901 N N . HIS A 1 124 ? 11.878 13.531 7.887 1.00 87.38 124 HIS A N 1
ATOM 902 C CA . HIS A 1 124 ? 10.646 13.765 7.136 1.00 87.38 124 HIS A CA 1
ATOM 903 C C . HIS A 1 124 ? 9.486 12.877 7.615 1.00 87.38 124 HIS A C 1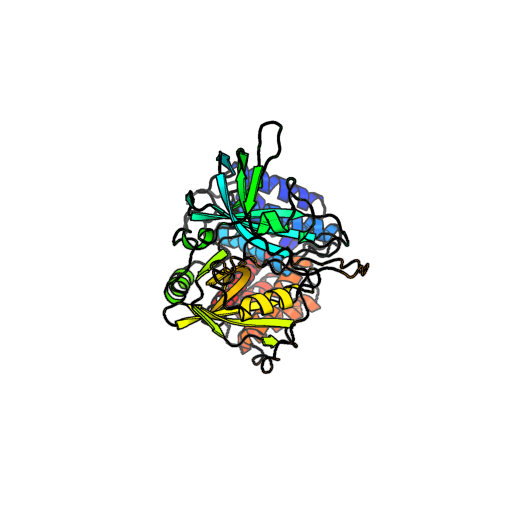
ATOM 905 O O . HIS A 1 124 ? 8.993 12.032 6.861 1.00 87.38 124 HIS A O 1
ATOM 911 N N . PRO A 1 125 ? 8.988 13.088 8.850 1.00 91.62 125 PRO A N 1
ATOM 912 C CA . PRO A 1 125 ? 7.888 12.303 9.384 1.00 91.62 125 PRO A CA 1
ATOM 913 C C . PRO A 1 125 ? 6.595 12.532 8.612 1.00 91.62 125 PRO A C 1
ATOM 915 O O . PRO A 1 125 ? 6.191 13.680 8.377 1.00 91.62 125 PRO A O 1
ATOM 918 N N . VAL A 1 126 ? 5.882 11.452 8.309 1.00 93.19 126 VAL A N 1
ATOM 919 C CA . VAL A 1 126 ? 4.577 11.499 7.648 1.00 93.19 126 VAL A CA 1
ATOM 920 C C . VAL A 1 126 ? 3.543 10.752 8.476 1.00 93.19 126 VAL A C 1
ATOM 922 O O . VAL A 1 126 ? 3.706 9.580 8.811 1.00 93.19 126 VAL A O 1
ATOM 925 N N . THR A 1 127 ? 2.433 11.425 8.768 1.00 95.62 127 THR A N 1
ATOM 926 C CA . THR A 1 127 ? 1.244 10.791 9.346 1.00 95.62 127 THR A CA 1
ATOM 927 C C . THR A 1 127 ? 0.190 10.578 8.276 1.00 95.62 127 THR A C 1
ATOM 929 O O . THR A 1 127 ? -0.105 11.502 7.509 1.00 95.62 127 THR A O 1
ATOM 932 N N . GLN A 1 128 ? -0.436 9.407 8.295 1.00 96.44 128 GLN A N 1
ATOM 933 C CA . GLN A 1 128 ? -1.615 9.098 7.495 1.00 96.44 128 GLN A CA 1
ATOM 934 C C . GLN A 1 128 ? -2.777 8.814 8.437 1.00 96.44 128 GLN A C 1
ATOM 936 O O . GLN A 1 128 ? -2.778 7.807 9.146 1.00 96.44 128 GLN A O 1
ATOM 941 N N . THR A 1 129 ? -3.749 9.723 8.461 1.00 97.56 129 THR A N 1
ATOM 942 C CA . THR A 1 129 ? -4.976 9.568 9.249 1.00 97.56 129 THR A CA 1
ATOM 943 C C . THR A 1 129 ? -6.091 9.065 8.348 1.00 97.56 129 THR A C 1
ATOM 945 O O . THR A 1 129 ? -6.375 9.669 7.310 1.00 97.56 129 THR A O 1
ATOM 948 N N . PHE A 1 130 ? -6.712 7.956 8.737 1.00 98.06 130 PHE A N 1
ATOM 949 C CA . PHE A 1 130 ? -7.728 7.273 7.945 1.00 98.06 130 PHE A CA 1
ATOM 950 C C . PHE A 1 130 ? -9.120 7.650 8.435 1.00 98.06 130 PHE A C 1
ATOM 952 O O . PHE A 1 130 ? -9.378 7.663 9.637 1.00 98.06 130 PHE A O 1
ATOM 959 N N . PHE A 1 131 ? -10.034 7.913 7.504 1.00 97.88 131 PHE A N 1
ATOM 960 C CA . PHE A 1 131 ? -11.423 8.215 7.825 1.00 97.88 131 PHE A CA 1
ATOM 961 C C . PHE A 1 131 ? -12.389 7.412 6.966 1.00 97.88 131 PHE A C 1
ATOM 963 O O . PHE A 1 131 ? -12.264 7.381 5.742 1.00 97.88 131 PHE A O 1
ATOM 970 N N . ALA A 1 132 ? -13.410 6.837 7.590 1.00 97.69 132 ALA A N 1
ATOM 971 C CA . ALA A 1 132 ? -14.577 6.327 6.897 1.00 97.69 132 ALA A CA 1
ATOM 972 C C . ALA A 1 132 ? -15.465 7.490 6.437 1.00 97.69 132 ALA A C 1
ATOM 974 O O . ALA A 1 132 ? -15.947 8.284 7.247 1.00 97.69 132 ALA A O 1
ATOM 975 N N . HIS A 1 133 ? -15.731 7.546 5.135 1.00 96.00 133 HIS A N 1
ATOM 976 C CA . HIS A 1 133 ? -16.835 8.306 4.564 1.00 96.00 133 HIS A CA 1
ATOM 977 C C . HIS A 1 133 ? -18.000 7.336 4.341 1.00 96.00 133 HIS A C 1
ATOM 979 O O . HIS A 1 133 ? -18.126 6.739 3.273 1.00 96.00 133 HIS A O 1
ATOM 985 N N . ALA A 1 134 ? -18.826 7.160 5.378 1.00 94.25 134 ALA A N 1
ATOM 986 C CA . ALA A 1 134 ? -19.866 6.129 5.424 1.00 94.25 134 ALA A CA 1
ATOM 987 C C . ALA A 1 134 ? -20.874 6.234 4.266 1.00 94.25 134 ALA A C 1
ATOM 989 O O . ALA A 1 134 ? -21.147 5.235 3.614 1.00 94.25 134 ALA A O 1
ATOM 990 N N . GLU A 1 135 ? -21.348 7.442 3.949 1.00 93.25 135 GLU A N 1
ATOM 991 C CA . GLU A 1 135 ? -22.290 7.683 2.842 1.00 93.25 135 GLU A CA 1
ATOM 992 C C . GLU A 1 135 ? -21.744 7.228 1.478 1.00 93.25 135 GLU A C 1
ATOM 994 O O . GLU A 1 135 ? -22.483 6.703 0.653 1.00 93.25 135 GLU A O 1
ATOM 999 N N . ALA A 1 136 ? -20.433 7.364 1.256 1.00 92.44 136 ALA A N 1
ATOM 1000 C CA . ALA A 1 136 ? -19.778 6.900 0.037 1.00 92.44 136 ALA A CA 1
ATOM 1001 C C . ALA A 1 136 ? -19.260 5.452 0.134 1.00 92.44 136 ALA A C 1
ATOM 1003 O O . ALA A 1 136 ? -18.728 4.939 -0.847 1.00 92.44 136 ALA A O 1
ATOM 1004 N N . GLY A 1 137 ? -19.344 4.810 1.304 1.00 94.69 137 GLY A N 1
ATOM 1005 C CA . GLY A 1 137 ? -18.848 3.452 1.536 1.00 94.69 137 GLY A CA 1
ATOM 1006 C C . GLY A 1 137 ? -17.338 3.277 1.333 1.00 94.69 137 GLY A C 1
ATOM 1007 O O . GLY A 1 137 ? -16.902 2.171 1.008 1.00 94.69 137 GLY A O 1
ATOM 1008 N N . VAL A 1 138 ? -16.535 4.340 1.489 1.00 95.00 138 VAL A N 1
ATOM 1009 C CA . VAL A 1 138 ? -15.080 4.324 1.237 1.00 95.00 138 VAL A CA 1
ATOM 1010 C C . VAL A 1 138 ? -14.265 4.904 2.391 1.00 95.00 138 VAL A C 1
ATOM 1012 O O . VAL A 1 138 ? -14.747 5.734 3.158 1.00 95.00 138 VAL A O 1
ATOM 1015 N N . VAL A 1 139 ? -12.989 4.519 2.461 1.00 97.25 139 VAL A N 1
ATOM 1016 C CA . VAL A 1 139 ? -11.986 5.165 3.320 1.00 97.25 139 VAL A CA 1
ATOM 1017 C C . VAL A 1 139 ? -11.241 6.247 2.540 1.00 97.25 139 VAL A C 1
ATOM 1019 O O . VAL A 1 139 ? -10.864 6.033 1.384 1.00 97.25 139 VAL A O 1
ATOM 1022 N N . VAL A 1 140 ? -11.024 7.397 3.175 1.00 97.06 140 VAL A N 1
ATOM 1023 C CA . VAL A 1 140 ? -10.200 8.511 2.685 1.00 97.06 140 VAL A CA 1
ATOM 1024 C C . VAL A 1 140 ? -9.031 8.766 3.637 1.00 97.06 140 VAL A C 1
ATOM 1026 O O . VAL A 1 140 ? -9.130 8.467 4.828 1.00 97.06 140 VAL A O 1
ATOM 1029 N N . VAL A 1 141 ? -7.924 9.309 3.124 1.00 97.06 141 VAL A N 1
ATOM 1030 C CA . VAL A 1 141 ? -6.673 9.453 3.892 1.00 97.06 141 VAL A CA 1
ATOM 1031 C C . VAL A 1 141 ? -6.199 10.894 3.901 1.00 97.06 141 VAL A C 1
ATOM 1033 O O . VAL A 1 141 ? -5.974 11.479 2.845 1.00 97.06 141 VAL A O 1
ATOM 1036 N N . LEU A 1 142 ? -5.999 11.467 5.084 1.00 96.00 142 LEU A N 1
ATOM 1037 C CA . LEU A 1 142 ? -5.305 12.743 5.233 1.00 96.00 142 LEU A CA 1
ATOM 1038 C C . LEU A 1 142 ? -3.817 12.484 5.460 1.00 96.00 142 LEU A C 1
ATOM 1040 O O . LEU A 1 142 ? -3.437 11.884 6.465 1.00 96.00 142 LEU A O 1
ATOM 1044 N N . HIS A 1 143 ? -2.982 12.989 4.555 1.00 94.56 143 HIS A N 1
ATOM 1045 C CA . HIS A 1 143 ? -1.532 12.998 4.728 1.00 94.56 143 HIS A CA 1
ATOM 1046 C C . HIS A 1 143 ? -1.075 14.300 5.360 1.00 94.56 143 HIS A C 1
ATOM 1048 O O . HIS A 1 143 ? -1.543 15.387 5.007 1.00 94.56 143 HIS A O 1
ATOM 1054 N N . LYS A 1 144 ? -0.103 14.197 6.259 1.00 94.56 144 LYS A N 1
ATOM 1055 C CA . LYS A 1 144 ? 0.588 15.361 6.797 1.00 94.56 144 LYS A CA 1
ATOM 1056 C C . LYS A 1 144 ? 2.061 15.039 6.989 1.00 94.56 144 LYS A C 1
ATOM 1058 O O . LYS A 1 144 ? 2.408 14.196 7.808 1.00 94.56 144 LYS A O 1
ATOM 1063 N N . THR A 1 145 ? 2.908 15.755 6.257 1.00 93.12 145 THR A N 1
ATOM 1064 C CA . THR A 1 145 ? 4.343 15.829 6.534 1.00 93.12 145 THR A CA 1
ATOM 1065 C C . THR A 1 145 ? 4.583 16.819 7.663 1.00 93.12 145 THR A C 1
ATOM 1067 O O . THR A 1 145 ? 3.966 17.897 7.716 1.00 93.12 145 THR A O 1
ATOM 1070 N N . TRP A 1 146 ? 5.478 16.451 8.566 1.00 92.88 146 TRP A N 1
ATOM 1071 C CA . TRP A 1 146 ? 5.829 17.237 9.734 1.00 92.88 146 TRP A CA 1
ATOM 1072 C C . TRP A 1 146 ? 7.280 17.685 9.671 1.00 92.88 146 TRP A C 1
ATOM 1074 O O . TRP A 1 146 ? 8.117 17.058 9.037 1.00 92.88 146 TRP A O 1
ATOM 1084 N N . GLN A 1 147 ? 7.579 18.771 10.376 1.00 91.00 147 GLN A N 1
ATOM 1085 C CA . GLN A 1 147 ? 8.958 19.062 10.747 1.00 91.00 147 GLN A CA 1
ATOM 1086 C C . GLN A 1 147 ? 9.367 18.147 11.914 1.00 91.00 147 GLN A C 1
ATOM 1088 O O . GLN A 1 147 ? 8.496 17.822 12.742 1.00 91.00 147 GLN A O 1
ATOM 1093 N N . PRO A 1 148 ? 10.648 17.760 12.016 1.00 87.75 148 PRO A N 1
ATOM 1094 C CA . PRO A 1 148 ? 11.170 17.027 13.167 1.00 87.75 148 PRO A CA 1
ATOM 1095 C C . PRO A 1 148 ? 10.837 17.740 14.480 1.00 87.75 148 PRO A C 1
ATOM 1097 O O . PRO A 1 148 ? 10.815 18.972 14.545 1.00 87.75 148 PRO A O 1
ATOM 1100 N N . SER A 1 149 ? 10.482 16.978 15.513 1.00 85.50 149 SER A N 1
ATOM 1101 C CA . SER A 1 149 ? 10.134 17.522 16.827 1.00 85.50 149 SER A CA 1
ATOM 1102 C C . SER A 1 149 ? 10.125 16.427 17.883 1.00 85.50 149 SER A C 1
ATOM 1104 O O . SER A 1 149 ? 9.607 15.347 17.623 1.00 85.50 149 SER A O 1
ATOM 1106 N N . ASP A 1 150 ? 10.553 16.776 19.095 1.00 84.88 150 ASP A N 1
ATOM 1107 C CA . ASP A 1 150 ? 10.529 15.877 20.258 1.00 84.88 150 ASP A CA 1
ATOM 1108 C C . ASP A 1 150 ? 9.155 15.816 20.953 1.00 84.88 150 ASP A C 1
ATOM 1110 O O . ASP A 1 150 ? 8.973 15.119 21.949 1.00 84.88 150 ASP A O 1
ATOM 1114 N N . ARG A 1 151 ? 8.160 16.579 20.474 1.00 86.88 151 ARG A N 1
ATOM 1115 C CA . ARG A 1 151 ? 6.812 16.548 21.059 1.00 86.88 151 ARG A CA 1
ATOM 1116 C C . ARG A 1 151 ? 6.110 15.230 20.716 1.00 86.88 151 ARG A C 1
ATOM 1118 O O . ARG A 1 151 ? 6.096 14.870 19.538 1.00 86.88 151 ARG A O 1
ATOM 1125 N N . PRO A 1 152 ? 5.393 14.603 21.670 1.00 89.50 152 PRO A N 1
ATOM 1126 C CA . PRO A 1 152 ? 4.606 13.404 21.394 1.00 89.50 152 PRO A CA 1
ATOM 1127 C C . PRO A 1 152 ? 3.632 13.617 20.233 1.00 89.50 152 PRO A C 1
ATOM 1129 O O . PRO A 1 152 ? 2.909 14.623 20.211 1.00 89.50 152 PRO A O 1
ATOM 1132 N N . TRP A 1 153 ? 3.575 12.659 19.303 1.00 91.88 153 TRP A N 1
ATOM 1133 C CA . TRP A 1 153 ? 2.780 12.746 18.073 1.00 91.88 153 TRP A CA 1
ATOM 1134 C C . TRP A 1 153 ? 1.324 13.110 18.325 1.00 91.88 153 TRP A C 1
ATOM 1136 O O . TRP A 1 153 ? 0.811 14.046 17.708 1.00 91.88 153 TRP A O 1
ATOM 1146 N N . GLY A 1 154 ? 0.685 12.444 19.290 1.00 91.19 154 GLY A N 1
ATOM 1147 C CA . GLY A 1 154 ? -0.712 12.682 19.642 1.00 91.19 154 GLY A CA 1
ATOM 1148 C C . GLY A 1 154 ? -1.015 14.136 20.018 1.00 91.19 154 GLY A C 1
ATOM 1149 O O . GLY A 1 154 ? -2.093 14.626 19.693 1.00 91.19 154 GLY A O 1
ATOM 1150 N N . SER A 1 155 ? -0.060 14.858 20.618 1.00 92.50 155 SER A N 1
ATOM 1151 C CA . SER A 1 155 ? -0.221 16.255 21.061 1.00 92.50 155 SER A CA 1
ATOM 1152 C C . SER A 1 155 ? -0.020 17.295 19.951 1.00 92.50 155 SER A C 1
ATOM 1154 O O . SER A 1 155 ? -0.386 18.468 20.112 1.00 92.50 155 SER A O 1
ATOM 1156 N N . ARG A 1 156 ? 0.571 16.895 18.816 1.00 93.19 156 ARG A N 1
ATOM 1157 C CA . ARG A 1 156 ? 0.901 17.816 17.722 1.00 93.19 156 ARG A CA 1
ATOM 1158 C C . ARG A 1 156 ? -0.373 18.347 17.077 1.00 93.19 156 ARG A C 1
ATOM 1160 O O . ARG A 1 156 ? -1.370 17.642 16.945 1.00 93.19 156 ARG A O 1
ATOM 1167 N N . ARG A 1 157 ? -0.353 19.623 16.687 1.00 92.19 157 ARG A N 1
ATOM 1168 C CA . ARG A 1 157 ? -1.546 20.306 16.178 1.00 92.19 157 ARG A CA 1
ATOM 1169 C C . ARG A 1 157 ? -1.688 20.142 14.670 1.00 92.19 157 ARG A C 1
ATOM 1171 O O . ARG A 1 157 ? -0.792 20.497 13.910 1.00 92.19 157 ARG A O 1
ATOM 1178 N N . VAL A 1 158 ? -2.860 19.687 14.246 1.00 90.69 158 VAL A N 1
ATOM 1179 C CA . VAL A 1 158 ? -3.285 19.593 12.847 1.00 90.69 158 VAL A CA 1
ATOM 1180 C C . VAL A 1 158 ? -4.722 20.081 12.766 1.00 90.69 158 VAL A C 1
ATOM 1182 O O . VAL A 1 158 ? -5.561 19.743 13.596 1.00 90.69 158 VAL A O 1
ATOM 1185 N N . LEU A 1 159 ? -4.998 20.970 11.812 1.00 86.31 159 LEU A N 1
ATOM 1186 C CA . LEU A 1 159 ? -6.329 21.554 11.630 1.00 86.31 159 LEU A CA 1
ATOM 1187 C C . LEU A 1 159 ? -6.935 22.181 12.906 1.00 86.31 159 LEU A C 1
ATOM 1189 O O . LEU A 1 159 ? -8.132 22.438 12.960 1.00 86.31 159 LEU A O 1
ATOM 1193 N N . GLY A 1 160 ? -6.097 22.590 13.872 1.00 86.94 160 GLY A N 1
ATOM 1194 C CA . GLY A 1 160 ? -6.505 23.341 15.075 1.00 86.94 160 GLY A CA 1
ATOM 1195 C C . GLY A 1 160 ? -6.856 22.456 16.260 1.00 86.94 160 GLY A C 1
ATOM 1196 O O . GLY A 1 160 ? -7.009 22.950 17.371 1.00 86.94 160 GLY A O 1
ATOM 1197 N N . THR A 1 161 ? -6.889 21.147 16.046 1.00 91.81 161 THR A N 1
ATOM 1198 C CA . THR A 1 161 ? -7.009 20.141 17.094 1.00 91.81 161 THR A CA 1
ATOM 1199 C C . THR A 1 161 ? -5.685 19.387 17.250 1.00 91.81 161 THR A C 1
ATOM 1201 O O . THR A 1 161 ? -4.709 19.692 16.558 1.00 91.81 161 THR A O 1
ATOM 1204 N N . THR A 1 162 ? -5.613 18.465 18.201 1.00 94.12 162 THR A N 1
ATOM 1205 C CA . THR A 1 162 ? -4.487 17.539 18.341 1.00 94.12 162 THR A CA 1
ATOM 1206 C C . THR A 1 162 ? -4.626 16.388 17.342 1.00 94.12 162 THR A C 1
ATOM 1208 O O . THR A 1 162 ? -5.732 16.043 16.921 1.00 94.12 162 THR A O 1
ATOM 1211 N N . LEU A 1 163 ? -3.507 15.785 16.946 1.00 95.25 163 LEU A N 1
ATOM 1212 C CA . LEU A 1 163 ? -3.515 14.631 16.050 1.00 95.25 163 LEU A CA 1
ATOM 1213 C C . LEU A 1 163 ? -4.247 13.435 16.676 1.00 95.25 163 LEU A C 1
ATOM 1215 O O . LEU A 1 163 ? -4.979 12.753 15.968 1.00 95.25 163 LEU A O 1
ATOM 1219 N N . ALA A 1 164 ? -4.124 13.234 17.992 1.00 94.12 164 ALA A N 1
ATOM 1220 C CA . ALA A 1 164 ? -4.873 12.204 18.714 1.00 94.12 164 ALA A CA 1
ATOM 1221 C C . ALA A 1 164 ? -6.391 12.406 18.585 1.00 94.12 164 ALA A C 1
ATOM 1223 O O . ALA A 1 164 ? -7.102 11.493 18.175 1.00 94.12 164 ALA A O 1
ATOM 1224 N N . SER A 1 165 ? -6.889 13.624 18.834 1.00 94.00 165 SER A N 1
ATOM 1225 C CA . SER A 1 165 ? -8.319 13.921 18.684 1.00 94.00 165 SER A CA 1
ATOM 1226 C C . SER A 1 165 ? -8.797 13.791 17.239 1.00 94.00 165 SER A C 1
ATOM 1228 O O . SER A 1 165 ? -9.941 13.418 17.012 1.00 94.00 165 SER A O 1
ATOM 1230 N N . LEU A 1 166 ? -7.943 14.090 16.257 1.00 95.31 166 LEU A N 1
ATOM 1231 C CA . LEU A 1 166 ? -8.271 13.894 14.847 1.00 95.31 166 LEU A CA 1
ATOM 1232 C C . LEU A 1 166 ? -8.349 12.400 14.476 1.00 95.31 166 LEU A C 1
ATOM 1234 O O . LEU A 1 166 ? -9.244 12.009 13.733 1.00 95.31 166 LEU A O 1
ATOM 1238 N N . ALA A 1 167 ? -7.430 11.578 14.987 1.00 95.94 167 ALA A N 1
ATOM 1239 C CA . ALA A 1 167 ? -7.304 10.155 14.665 1.00 95.94 167 ALA A CA 1
ATOM 1240 C C . ALA A 1 167 ? -8.304 9.240 15.393 1.00 95.94 167 ALA A C 1
ATOM 1242 O O . ALA A 1 167 ? -8.505 8.108 14.960 1.00 95.94 167 ALA A O 1
ATOM 1243 N N . ALA A 1 168 ? -8.936 9.732 16.460 1.00 94.69 168 ALA A N 1
ATOM 1244 C CA . ALA A 1 168 ? -9.948 9.025 17.250 1.00 94.69 168 ALA A CA 1
ATOM 1245 C C . ALA A 1 168 ? -11.286 9.797 17.333 1.00 94.69 168 ALA A C 1
ATOM 1247 O O . ALA A 1 168 ? -12.085 9.584 18.241 1.00 94.69 168 ALA A O 1
ATOM 1248 N N . GLY A 1 169 ? -11.531 10.738 16.411 1.00 93.50 169 GLY A N 1
ATOM 1249 C CA . GLY A 1 169 ? -12.683 11.643 16.453 1.00 93.50 169 GLY A CA 1
ATOM 1250 C C . GLY A 1 169 ? -13.609 11.577 15.238 1.00 93.50 169 GLY A C 1
ATOM 1251 O O . GLY A 1 169 ? -13.277 11.054 14.175 1.00 93.50 169 GLY A O 1
ATOM 1252 N N . SER A 1 170 ? -14.808 12.136 15.397 1.00 94.25 170 SER A N 1
ATOM 1253 C CA . SER A 1 170 ? -15.748 12.402 14.310 1.00 94.25 170 SER A CA 1
ATOM 1254 C C . SER A 1 170 ? -15.460 13.796 13.768 1.00 94.25 170 SER A C 1
ATOM 1256 O O . SER A 1 170 ? -15.565 14.789 14.497 1.00 94.25 170 SER A O 1
ATOM 1258 N N . VAL A 1 171 ? -15.110 13.870 12.486 1.00 94.62 171 VAL A N 1
ATOM 1259 C CA . VAL A 1 171 ? -14.751 15.106 11.789 1.00 94.62 171 VAL A CA 1
ATOM 1260 C C . VAL A 1 171 ? -15.913 15.536 10.908 1.00 94.62 171 VAL A C 1
ATOM 1262 O O . VAL A 1 171 ? -16.324 14.813 10.003 1.00 94.62 171 VAL A O 1
ATOM 1265 N N . VAL A 1 172 ? -16.427 16.735 11.155 1.00 93.62 172 VAL A N 1
ATOM 1266 C CA . VAL A 1 172 ? -17.401 17.391 10.281 1.00 93.62 172 VAL A CA 1
ATOM 1267 C C . VAL A 1 172 ? -16.708 18.562 9.611 1.00 93.62 172 VAL A C 1
ATOM 1269 O O . VAL A 1 172 ? -16.132 19.410 10.294 1.00 93.62 172 VAL A O 1
ATOM 1272 N N . SER A 1 173 ? -16.736 18.606 8.283 1.00 91.69 173 SER A N 1
ATOM 1273 C CA . SER A 1 173 ? -16.108 19.681 7.515 1.00 91.69 173 SER A CA 1
ATOM 1274 C C . SER A 1 173 ? -17.055 20.226 6.454 1.00 91.69 173 SER A C 1
ATOM 1276 O O . SER A 1 173 ? -17.609 19.472 5.653 1.00 91.69 173 SER A O 1
ATOM 1278 N N . GLU A 1 174 ? -17.217 21.550 6.421 1.00 89.06 174 GLU A N 1
ATOM 1279 C CA . GLU A 1 174 ? -18.014 22.231 5.390 1.00 89.06 174 GLU A CA 1
ATOM 1280 C C . GLU A 1 174 ? -17.381 22.107 3.998 1.00 89.06 174 GLU A C 1
ATOM 1282 O O . GLU A 1 174 ? -18.098 21.997 3.002 1.00 89.06 174 GLU A O 1
ATOM 1287 N N . THR A 1 175 ? -16.044 22.097 3.923 1.00 88.94 175 THR A N 1
ATOM 1288 C CA . THR A 1 175 ? -15.300 22.053 2.659 1.00 88.94 175 THR A CA 1
ATOM 1289 C C . THR A 1 175 ? -14.140 21.070 2.727 1.00 88.94 175 THR A C 1
ATOM 1291 O O . THR A 1 175 ? -13.099 21.340 3.334 1.00 88.94 175 THR A O 1
ATOM 1294 N N . ALA A 1 176 ? -14.292 19.959 2.021 1.00 92.25 176 ALA A N 1
ATOM 1295 C CA . ALA A 1 176 ? -13.242 18.980 1.821 1.00 92.25 176 ALA A CA 1
ATOM 1296 C C . ALA A 1 176 ? -13.151 18.598 0.342 1.00 92.25 176 ALA A C 1
ATOM 1298 O O . ALA A 1 176 ? -14.075 18.817 -0.441 1.00 92.25 176 ALA A O 1
ATOM 1299 N N . ARG A 1 177 ? -12.011 18.050 -0.057 1.00 93.56 177 ARG A N 1
ATOM 1300 C CA . ARG A 1 177 ? -11.761 17.559 -1.413 1.00 93.56 177 ARG A CA 1
ATOM 1301 C C . ARG A 1 177 ? -11.148 16.177 -1.325 1.00 93.56 177 ARG A C 1
ATOM 1303 O O . ARG A 1 177 ? -10.303 15.933 -0.465 1.00 93.56 177 ARG A O 1
ATOM 1310 N N . ARG A 1 178 ? -11.578 15.282 -2.207 1.00 93.75 178 ARG A N 1
ATOM 1311 C CA . ARG A 1 178 ? -11.051 13.922 -2.316 1.00 93.75 178 ARG A CA 1
ATOM 1312 C C . ARG A 1 178 ? -10.535 13.689 -3.728 1.00 93.75 178 ARG A C 1
ATOM 1314 O O . ARG A 1 178 ? -11.287 13.887 -4.677 1.00 93.75 178 ARG A O 1
ATOM 1321 N N . THR A 1 179 ? -9.297 13.239 -3.873 1.00 92.69 179 THR A N 1
ATOM 1322 C CA . THR A 1 179 ? -8.743 12.833 -5.175 1.00 92.69 179 THR A CA 1
ATOM 1323 C C . THR A 1 179 ? -9.264 11.454 -5.604 1.00 92.69 179 THR A C 1
ATOM 1325 O O . THR A 1 179 ? -9.823 10.711 -4.793 1.00 92.69 179 THR A O 1
ATOM 1328 N N . ALA A 1 180 ? -9.013 11.055 -6.853 1.00 89.62 180 ALA A N 1
ATOM 1329 C CA . ALA A 1 180 ? -9.258 9.683 -7.318 1.00 89.62 180 ALA A CA 1
ATOM 1330 C C . ALA A 1 180 ? -8.564 8.611 -6.441 1.00 89.62 180 ALA A C 1
ATOM 1332 O O . ALA A 1 180 ? -9.149 7.572 -6.148 1.00 89.62 180 ALA A O 1
ATOM 1333 N N . SER A 1 181 ? -7.353 8.880 -5.926 1.00 88.56 181 SER A N 1
ATOM 1334 C CA . SER A 1 181 ? -6.625 7.972 -5.014 1.00 88.56 181 SER A CA 1
ATOM 1335 C C . SER A 1 181 ? -7.197 7.914 -3.590 1.00 88.56 181 SER A C 1
ATOM 1337 O O . SER A 1 181 ? -6.682 7.180 -2.744 1.00 88.56 181 SER A O 1
ATOM 1339 N N . ARG A 1 182 ? -8.280 8.661 -3.331 1.00 93.38 182 ARG A N 1
ATOM 1340 C CA . ARG A 1 182 ? -8.913 8.878 -2.022 1.00 93.38 182 ARG A CA 1
ATOM 1341 C C . ARG A 1 182 ? -8.051 9.650 -1.018 1.00 93.38 182 ARG A C 1
ATOM 1343 O O . ARG A 1 182 ? -8.338 9.611 0.180 1.00 93.38 182 ARG A O 1
ATOM 1350 N N . ALA A 1 183 ? -7.075 10.418 -1.499 1.00 94.06 183 ALA A N 1
ATOM 1351 C CA . ALA A 1 183 ? -6.395 11.403 -0.670 1.00 94.06 183 ALA A CA 1
ATOM 1352 C C . ALA A 1 183 ? -7.373 12.533 -0.317 1.00 94.06 183 ALA A C 1
ATOM 1354 O O . ALA A 1 183 ? -8.048 13.091 -1.187 1.00 94.06 183 ALA A O 1
ATOM 1355 N N . LEU A 1 184 ? -7.465 12.845 0.970 1.00 95.31 184 LEU A N 1
ATOM 1356 C CA . LEU A 1 184 ? -8.329 13.862 1.546 1.00 95.31 184 LEU A CA 1
ATOM 1357 C C . LEU A 1 184 ? -7.539 15.150 1.752 1.00 95.31 184 LEU A C 1
ATOM 1359 O O . LEU A 1 184 ? -6.506 15.163 2.415 1.00 95.31 184 LEU A O 1
ATOM 1363 N N . THR A 1 185 ? -8.081 16.256 1.260 1.00 93.75 185 THR A N 1
ATOM 1364 C CA . THR A 1 185 ? -7.651 17.600 1.642 1.00 93.75 185 THR A CA 1
ATOM 1365 C C . THR A 1 185 ? -8.783 18.285 2.389 1.00 93.75 185 THR A C 1
ATOM 1367 O O . THR A 1 185 ? -9.879 18.464 1.856 1.00 93.75 185 THR A O 1
ATOM 1370 N N . LEU A 1 186 ? -8.507 18.690 3.626 1.00 89.50 186 LEU A N 1
ATOM 1371 C CA . LEU A 1 186 ? -9.399 19.522 4.429 1.00 89.50 186 LEU A CA 1
ATOM 1372 C C . LEU A 1 186 ? -8.933 20.973 4.304 1.00 89.50 186 LEU A C 1
ATOM 1374 O O . LEU A 1 186 ? -7.820 21.315 4.710 1.00 89.50 186 LEU A O 1
ATOM 1378 N N . THR A 1 187 ? -9.755 21.825 3.695 1.00 77.12 187 THR A N 1
ATOM 1379 C CA . THR A 1 187 ? -9.402 23.233 3.484 1.00 77.12 187 THR A CA 1
ATOM 1380 C C . THR A 1 187 ? -9.769 24.055 4.713 1.00 77.12 187 THR A C 1
ATOM 1382 O O . THR A 1 187 ? -10.839 23.891 5.293 1.00 77.12 187 THR A O 1
ATOM 1385 N N . ARG A 1 188 ? -8.887 24.981 5.095 1.00 67.38 188 ARG A N 1
ATOM 1386 C CA . ARG A 1 188 ? -9.178 26.020 6.086 1.00 67.38 188 ARG A CA 1
ATOM 1387 C C . ARG A 1 188 ? -9.451 27.339 5.386 1.00 67.38 188 ARG A C 1
ATOM 1389 O O . ARG A 1 188 ? -8.756 27.707 4.446 1.00 67.38 188 ARG A O 1
ATOM 1396 N N . GLY A 1 189 ? -10.440 28.063 5.880 1.00 62.97 189 GLY A N 1
ATOM 1397 C CA . GLY A 1 189 ? -10.861 29.350 5.350 1.00 62.97 189 GLY A CA 1
ATOM 1398 C C . GLY A 1 189 ? -11.845 30.007 6.305 1.00 62.97 189 GLY A C 1
ATOM 1399 O O . GLY A 1 189 ? -12.362 29.362 7.213 1.00 62.97 189 GLY A O 1
ATOM 1400 N N . ARG A 1 190 ? -12.126 31.292 6.090 1.00 60.78 190 ARG A N 1
ATOM 1401 C CA . ARG A 1 190 ? -12.962 32.111 6.985 1.00 60.78 190 ARG A CA 1
ATOM 1402 C C . ARG A 1 190 ? -14.399 31.575 7.157 1.00 60.78 190 ARG A C 1
ATOM 1404 O O . ARG A 1 190 ? -15.035 31.884 8.153 1.00 60.78 190 ARG A O 1
ATOM 1411 N N . LEU A 1 191 ? -14.871 30.760 6.206 1.00 56.94 191 LEU A N 1
ATOM 1412 C CA . LEU A 1 191 ? -16.176 30.079 6.203 1.00 56.94 191 LEU A CA 1
ATOM 1413 C C . LEU A 1 191 ? -16.064 28.541 6.263 1.00 56.94 191 LEU A C 1
ATOM 1415 O O . LEU A 1 191 ? -17.077 27.853 6.328 1.00 56.94 191 LEU A O 1
ATOM 1419 N N . ALA A 1 192 ? -14.848 27.988 6.217 1.00 64.81 192 ALA A N 1
ATOM 1420 C CA . ALA A 1 192 ? -14.616 26.547 6.224 1.00 64.81 192 ALA A CA 1
ATOM 1421 C C . ALA A 1 192 ? -14.402 26.073 7.663 1.00 64.81 192 ALA A C 1
ATOM 1423 O O . ALA A 1 192 ? -13.274 26.014 8.162 1.00 64.81 192 ALA A O 1
ATOM 1424 N N . VAL A 1 193 ? -15.509 25.774 8.338 1.00 79.56 193 VAL A N 1
ATOM 1425 C CA . VAL A 1 193 ? -15.492 25.234 9.696 1.00 79.56 193 VAL A CA 1
ATOM 1426 C C . VAL A 1 193 ? -15.217 23.736 9.616 1.00 79.56 193 VAL A C 1
ATOM 1428 O O . VAL A 1 193 ? -15.895 22.999 8.900 1.00 79.56 193 VAL A O 1
ATOM 1431 N N . THR A 1 194 ? -14.179 23.298 10.326 1.00 86.50 194 THR A N 1
ATOM 1432 C CA . THR A 1 194 ? -13.918 21.881 10.582 1.00 86.50 194 THR A CA 1
ATOM 1433 C C . THR A 1 194 ? -14.016 21.662 12.079 1.00 86.50 194 THR A C 1
ATOM 1435 O O . THR A 1 194 ? -13.230 22.230 12.838 1.00 86.50 194 THR A O 1
ATOM 1438 N N . THR A 1 195 ? -14.982 20.849 12.485 1.00 91.19 195 THR A N 1
ATOM 1439 C CA . THR A 1 195 ? -15.241 20.518 13.884 1.00 91.19 195 THR A CA 1
ATOM 1440 C C . THR A 1 195 ? -14.846 19.072 14.117 1.00 91.19 195 THR A C 1
ATOM 1442 O O . THR A 1 195 ? -15.216 18.187 13.346 1.00 91.19 195 THR A O 1
ATOM 1445 N N . VAL A 1 196 ? -14.092 18.834 15.185 1.00 93.25 196 VAL A N 1
ATOM 1446 C CA . VAL A 1 196 ? -13.707 17.493 15.622 1.00 93.25 196 VAL A CA 1
ATOM 1447 C C . VAL A 1 196 ? -14.353 17.246 16.973 1.00 93.25 196 VAL A C 1
ATOM 1449 O O . VAL A 1 196 ? -14.211 18.054 17.888 1.00 93.25 196 VAL A O 1
ATOM 1452 N N . THR A 1 197 ? -15.085 16.146 17.071 1.00 92.56 197 THR A N 1
ATOM 1453 C CA . THR A 1 197 ? -15.803 15.716 18.278 1.00 92.56 197 THR A CA 1
ATOM 1454 C C . THR A 1 197 ? -15.352 14.308 18.659 1.00 92.56 197 THR A C 1
ATOM 1456 O O . THR A 1 197 ? -14.900 13.581 17.772 1.00 92.56 197 THR A O 1
ATOM 1459 N N . PRO A 1 198 ? -15.436 13.903 19.937 1.00 89.75 198 PRO A N 1
ATOM 1460 C CA . PRO A 1 198 ? -15.162 12.521 20.329 1.00 89.75 198 PRO A CA 1
ATOM 1461 C C . PRO A 1 198 ? -16.002 11.526 19.519 1.00 89.75 198 PRO A C 1
ATOM 1463 O O . PRO A 1 198 ? -17.144 11.830 19.159 1.00 89.75 198 PRO A O 1
ATOM 1466 N N . LEU A 1 199 ? -15.446 10.351 19.209 1.00 87.75 199 LEU A N 1
ATOM 1467 C CA . LEU A 1 199 ? -16.238 9.284 18.601 1.00 87.75 199 LEU A CA 1
ATOM 1468 C C . LEU A 1 199 ? -17.313 8.810 19.589 1.00 87.75 199 LEU A C 1
ATOM 1470 O O . LEU A 1 199 ? -17.057 8.676 20.782 1.00 87.75 199 LEU A O 1
ATOM 1474 N N . GLY A 1 200 ? -18.520 8.553 19.085 1.00 82.19 200 GLY A N 1
ATOM 1475 C CA . GLY A 1 200 ? -19.542 7.855 19.863 1.00 82.19 200 GLY A CA 1
ATOM 1476 C C . GLY A 1 200 ? -19.249 6.349 19.926 1.00 82.19 200 GLY A C 1
ATOM 1477 O O . GLY A 1 200 ? -18.638 5.825 18.991 1.00 82.19 200 GLY A O 1
ATOM 1478 N N . PRO A 1 201 ? -19.738 5.634 20.955 1.00 79.69 201 PRO A N 1
ATOM 1479 C CA . PRO A 1 201 ? -19.474 4.200 21.141 1.00 79.69 201 PRO A CA 1
ATOM 1480 C C . PRO A 1 201 ? -20.003 3.333 19.984 1.00 79.69 201 PRO A C 1
ATOM 1482 O O . PRO A 1 201 ? -19.427 2.306 19.643 1.00 79.69 201 PRO A O 1
ATOM 1485 N N . THR A 1 202 ? -21.068 3.769 19.303 1.00 87.00 202 THR A N 1
ATOM 1486 C CA . THR A 1 202 ? -21.669 3.037 18.176 1.00 87.00 202 THR A CA 1
ATOM 1487 C C . THR A 1 202 ? -21.069 3.389 16.813 1.00 87.00 202 THR A C 1
ATOM 1489 O O . THR A 1 202 ? -21.415 2.756 15.814 1.00 87.00 202 THR A O 1
ATOM 1492 N N . ALA A 1 203 ? -20.149 4.358 16.735 1.00 91.31 203 ALA A N 1
ATOM 1493 C CA . ALA A 1 203 ? -19.743 4.971 15.469 1.00 91.31 203 ALA A CA 1
ATOM 1494 C C . ALA A 1 203 ? -19.097 3.997 14.470 1.00 91.31 203 ALA A C 1
ATOM 1496 O O . ALA A 1 203 ? -19.207 4.208 13.263 1.00 91.31 203 ALA A O 1
ATOM 1497 N N . TRP A 1 204 ? -18.427 2.947 14.952 1.00 95.00 204 TRP A N 1
ATOM 1498 C CA . TRP A 1 204 ? -17.884 1.885 14.099 1.00 95.00 204 TRP A CA 1
ATOM 1499 C C . TRP A 1 204 ? -18.907 0.779 13.800 1.00 95.00 204 TRP A C 1
ATOM 1501 O O . TRP A 1 204 ? -18.889 0.220 12.707 1.00 95.00 204 TRP A O 1
ATOM 1511 N N . SER A 1 205 ? -19.848 0.517 14.713 1.00 94.00 205 SER A N 1
ATOM 1512 C CA . SER A 1 205 ? -20.908 -0.491 14.533 1.00 94.00 205 SER A CA 1
ATOM 1513 C C . SER A 1 205 ? -21.941 -0.116 13.461 1.00 94.00 205 SER A C 1
ATOM 1515 O O . SER A 1 205 ? -22.548 -0.997 12.855 1.00 94.00 205 SER A O 1
ATOM 1517 N N . GLU A 1 206 ? -22.105 1.187 13.218 1.00 94.06 206 GLU A N 1
ATOM 1518 C CA . GLU A 1 206 ? -23.025 1.778 12.235 1.00 94.06 206 GLU A CA 1
ATOM 1519 C C . GLU A 1 206 ? -22.389 1.956 10.844 1.00 94.06 206 GLU A C 1
ATOM 1521 O O . GLU A 1 206 ? -23.023 2.480 9.926 1.00 94.06 206 GLU A O 1
ATOM 1526 N N . LEU A 1 207 ? -21.124 1.556 10.666 1.00 96.94 207 LEU A N 1
ATOM 1527 C CA . LEU A 1 207 ? -20.466 1.629 9.364 1.00 96.94 207 LEU A CA 1
ATOM 1528 C C . LEU A 1 207 ? -21.131 0.674 8.356 1.00 96.94 207 LEU A C 1
ATOM 1530 O O . LEU A 1 207 ? -21.562 -0.421 8.724 1.00 96.94 207 LEU A O 1
ATOM 1534 N N . PRO A 1 208 ? -21.181 1.048 7.063 1.00 96.94 208 PRO A N 1
ATOM 1535 C CA . PRO A 1 208 ? -21.709 0.170 6.025 1.00 96.94 208 PRO A CA 1
ATOM 1536 C C . PRO A 1 208 ? -20.863 -1.103 5.895 1.00 96.94 208 PRO A C 1
ATOM 1538 O O . PRO A 1 208 ? -19.660 -1.095 6.167 1.00 96.94 208 PRO A O 1
ATOM 1541 N N . SER A 1 209 ? -21.465 -2.179 5.381 1.00 94.06 209 SER A N 1
ATOM 1542 C CA . SER A 1 209 ? -20.800 -3.478 5.176 1.00 94.06 209 SER A CA 1
ATOM 1543 C C . SER A 1 209 ? -19.587 -3.421 4.240 1.00 94.06 209 SER A C 1
ATOM 1545 O O . SER A 1 209 ? -18.727 -4.293 4.285 1.00 94.06 209 SER A O 1
ATOM 1547 N N . THR A 1 210 ? -19.462 -2.373 3.417 1.00 93.81 210 THR A N 1
ATOM 1548 C CA . THR A 1 210 ? -18.260 -2.148 2.599 1.00 93.81 210 THR A CA 1
ATOM 1549 C C . THR A 1 210 ? -17.032 -1.770 3.431 1.00 93.81 210 THR A C 1
ATOM 1551 O O . THR A 1 210 ? -15.909 -1.904 2.941 1.00 93.81 210 THR A O 1
ATOM 1554 N N . LEU A 1 211 ? -17.231 -1.283 4.662 1.00 96.62 211 LEU A N 1
ATOM 1555 C CA . LEU A 1 211 ? -16.192 -0.812 5.581 1.00 96.62 211 LEU A CA 1
ATOM 1556 C C . LEU A 1 211 ? -16.085 -1.658 6.854 1.00 96.62 211 LEU A C 1
ATOM 1558 O O . LEU A 1 211 ? -14.979 -1.776 7.379 1.00 96.62 211 LEU A O 1
ATOM 1562 N N . LEU A 1 212 ? -17.194 -2.238 7.324 1.00 97.69 212 LEU A N 1
ATOM 1563 C CA . LEU A 1 212 ? -17.254 -3.102 8.503 1.00 97.69 212 LEU A CA 1
ATOM 1564 C C . LEU A 1 212 ? -17.304 -4.582 8.106 1.00 97.69 212 LEU A C 1
ATOM 1566 O O . LEU A 1 212 ? -18.285 -5.047 7.528 1.00 97.69 212 LEU A O 1
ATOM 1570 N N . VAL A 1 213 ? -16.254 -5.318 8.454 1.00 97.44 213 VAL A N 1
ATOM 1571 C CA . VAL A 1 213 ? -16.108 -6.757 8.233 1.00 97.44 213 VAL A CA 1
ATOM 1572 C C . VAL A 1 213 ? -16.545 -7.499 9.491 1.00 97.44 213 VAL A C 1
ATOM 1574 O O . VAL A 1 213 ? -15.970 -7.301 10.559 1.00 97.44 213 VAL A O 1
ATOM 1577 N N . ARG A 1 214 ? -17.560 -8.354 9.345 1.00 97.00 214 ARG A N 1
ATOM 1578 C CA . ARG A 1 214 ? -18.073 -9.239 10.409 1.00 97.00 214 ARG A CA 1
ATOM 1579 C C . ARG A 1 214 ? -17.834 -10.726 10.132 1.00 97.00 214 ARG A C 1
ATOM 1581 O O . ARG A 1 214 ? -17.969 -11.535 11.036 1.00 97.00 214 ARG A O 1
ATOM 1588 N N . ASP A 1 215 ? -17.508 -11.060 8.885 1.00 96.25 215 ASP A N 1
ATOM 1589 C CA . ASP A 1 215 ? -17.194 -12.410 8.417 1.00 96.25 215 ASP A CA 1
ATOM 1590 C C . ASP A 1 215 ? -15.853 -12.352 7.675 1.00 96.25 215 ASP A C 1
ATOM 1592 O O . ASP A 1 215 ? -15.745 -11.801 6.570 1.00 96.25 215 ASP A O 1
ATOM 1596 N N . LEU A 1 216 ? -14.810 -12.860 8.328 1.00 95.75 216 LEU A N 1
ATOM 1597 C CA . LEU A 1 216 ? -13.447 -12.862 7.808 1.00 95.75 216 LEU A CA 1
ATOM 1598 C C . LEU A 1 216 ? -13.294 -13.845 6.641 1.00 95.75 216 LEU A C 1
ATOM 1600 O O . LEU A 1 216 ? -12.557 -13.548 5.698 1.00 95.75 216 LEU A O 1
ATOM 1604 N N . ALA A 1 217 ? -14.017 -14.967 6.639 1.00 93.56 217 ALA A N 1
ATOM 1605 C CA . ALA A 1 217 ? -13.961 -15.940 5.550 1.00 93.56 217 ALA A CA 1
ATOM 1606 C C . ALA A 1 217 ? -14.599 -15.384 4.267 1.00 93.56 217 ALA A C 1
ATOM 1608 O O . ALA A 1 217 ? -13.995 -15.456 3.192 1.00 93.56 217 ALA A O 1
ATOM 1609 N N . ALA A 1 218 ? -15.772 -14.754 4.375 1.00 92.31 218 ALA A N 1
ATOM 1610 C CA . ALA A 1 218 ? -16.422 -14.090 3.245 1.00 92.31 218 ALA A CA 1
ATOM 1611 C C . ALA A 1 218 ? -15.554 -12.955 2.684 1.00 92.31 218 ALA A C 1
ATOM 1613 O O . ALA A 1 218 ? -15.423 -12.808 1.464 1.00 92.31 218 ALA A O 1
ATOM 1614 N N . HIS A 1 219 ? -14.902 -12.186 3.564 1.00 91.88 219 HIS A N 1
ATOM 1615 C CA . HIS A 1 219 ? -13.964 -11.155 3.136 1.00 91.88 219 HIS A CA 1
ATOM 1616 C C . HIS A 1 219 ? -12.759 -11.751 2.400 1.00 91.88 219 HIS A C 1
ATOM 1618 O O . HIS A 1 219 ? -12.406 -11.272 1.324 1.00 91.88 219 HIS A O 1
ATOM 1624 N N . ALA A 1 220 ? -12.143 -12.813 2.926 1.00 89.75 220 ALA A N 1
ATOM 1625 C CA . ALA A 1 220 ? -11.021 -13.481 2.268 1.00 89.75 220 ALA A CA 1
ATOM 1626 C C . ALA A 1 220 ? -11.391 -13.962 0.851 1.00 89.75 220 ALA A C 1
ATOM 1628 O O . ALA A 1 220 ? -10.648 -13.699 -0.098 1.00 89.75 220 ALA A O 1
ATOM 1629 N N . ALA A 1 221 ? -12.574 -14.561 0.689 1.00 88.00 221 ALA A N 1
ATOM 1630 C CA . ALA A 1 221 ? -13.070 -15.034 -0.603 1.00 88.00 221 ALA A CA 1
ATOM 1631 C C . ALA A 1 221 ? -13.282 -13.897 -1.625 1.00 88.00 221 ALA A C 1
ATOM 1633 O O . ALA A 1 221 ? -12.913 -14.039 -2.793 1.00 88.00 221 ALA A O 1
ATOM 1634 N N . GLU A 1 222 ? -13.816 -12.742 -1.201 1.00 85.38 222 GLU A N 1
ATOM 1635 C CA . GLU A 1 222 ? -13.954 -11.556 -2.068 1.00 85.38 222 GLU A CA 1
ATOM 1636 C C . GLU A 1 222 ? -12.584 -11.063 -2.572 1.00 85.38 222 GLU A C 1
ATOM 1638 O O . GLU A 1 222 ? -12.431 -10.606 -3.711 1.00 85.38 222 GLU A O 1
ATOM 1643 N N . TRP A 1 223 ? -11.562 -11.158 -1.723 1.00 81.50 223 TRP A N 1
ATOM 1644 C CA . TRP A 1 223 ? -10.216 -10.681 -2.025 1.00 81.50 223 TRP A CA 1
ATOM 1645 C C . TRP A 1 223 ? -9.437 -11.572 -2.983 1.00 81.50 223 TRP A C 1
ATOM 1647 O O . TRP A 1 223 ? -8.653 -11.051 -3.789 1.00 81.50 223 TRP A O 1
ATOM 1657 N N . ASP A 1 224 ? -9.658 -12.882 -2.929 1.00 81.38 224 ASP A N 1
ATOM 1658 C CA . ASP A 1 224 ? -8.943 -13.847 -3.763 1.00 81.38 224 ASP A CA 1
ATOM 1659 C C . ASP A 1 224 ? -9.278 -13.668 -5.257 1.00 81.38 224 ASP A C 1
ATOM 1661 O O . ASP A 1 224 ? -8.395 -13.812 -6.107 1.00 81.38 224 ASP A O 1
ATOM 1665 N N . GLY A 1 225 ? -10.491 -13.203 -5.582 1.00 79.25 225 GLY A N 1
ATOM 1666 C CA . GLY A 1 225 ? -10.934 -12.910 -6.953 1.00 79.25 225 GLY A CA 1
ATOM 1667 C C . GLY A 1 225 ? -10.387 -11.615 -7.574 1.00 79.25 225 GLY A C 1
ATOM 1668 O O . GLY A 1 225 ? -10.639 -11.337 -8.749 1.00 79.25 225 GLY A O 1
ATOM 1669 N N . ARG A 1 226 ? -9.643 -10.790 -6.824 1.00 83.56 226 ARG A N 1
ATOM 1670 C CA . ARG A 1 226 ? -9.170 -9.486 -7.321 1.00 83.56 226 ARG A CA 1
ATOM 1671 C C . ARG A 1 226 ? -7.948 -9.612 -8.244 1.00 83.56 226 ARG A C 1
ATOM 1673 O O . ARG A 1 226 ? -7.042 -10.412 -7.963 1.00 83.56 226 ARG A O 1
ATOM 1680 N N . PRO A 1 227 ? -7.841 -8.750 -9.280 1.00 87.44 227 PRO A N 1
ATOM 1681 C CA . PRO A 1 227 ? -6.714 -8.769 -10.214 1.00 87.44 227 PRO A CA 1
ATOM 1682 C C . PRO A 1 227 ? -5.378 -8.485 -9.499 1.00 87.44 227 PRO A C 1
ATOM 1684 O O . PRO A 1 227 ? -5.387 -8.073 -8.338 1.00 87.44 227 PRO A O 1
ATOM 1687 N N . PRO A 1 228 ? -4.213 -8.693 -10.133 1.00 88.88 228 PRO A N 1
ATOM 1688 C CA . PRO A 1 228 ? -2.921 -8.348 -9.532 1.00 88.88 228 PRO A CA 1
ATOM 1689 C C . PRO A 1 228 ? -2.819 -6.859 -9.168 1.00 88.88 228 PRO A C 1
ATOM 1691 O O . PRO A 1 228 ? -3.375 -6.007 -9.870 1.00 88.88 228 PRO A O 1
ATOM 1694 N N . ARG A 1 229 ? -2.076 -6.523 -8.104 1.00 89.25 229 ARG A N 1
ATOM 1695 C CA . ARG A 1 229 ? -1.916 -5.151 -7.575 1.00 89.25 229 ARG A CA 1
ATOM 1696 C C . ARG A 1 229 ? -1.518 -4.131 -8.640 1.00 89.25 229 ARG A C 1
ATOM 1698 O O . ARG A 1 229 ? -2.023 -3.015 -8.609 1.00 89.25 229 ARG A O 1
ATOM 1705 N N . LEU A 1 230 ? -0.686 -4.522 -9.607 1.00 92.38 230 LEU A N 1
ATOM 1706 C CA . LEU A 1 230 ? -0.194 -3.645 -10.681 1.00 92.38 230 LEU A CA 1
ATOM 1707 C C . LEU A 1 230 ? -1.306 -3.020 -11.543 1.00 92.38 230 LEU A C 1
ATOM 1709 O O . LEU A 1 230 ? -1.103 -1.978 -12.157 1.00 92.38 230 LEU A O 1
ATOM 1713 N N . VAL A 1 231 ? -2.480 -3.647 -11.607 1.00 92.94 231 VAL A N 1
ATOM 1714 C CA . VAL A 1 231 ? -3.612 -3.167 -12.418 1.00 92.94 231 VAL A CA 1
ATOM 1715 C C . VAL A 1 231 ? -4.844 -2.829 -11.576 1.00 92.94 231 VAL A C 1
ATOM 1717 O O . VAL A 1 231 ? -5.867 -2.425 -12.126 1.00 92.94 231 VAL A O 1
ATOM 1720 N N . ARG A 1 232 ? -4.757 -2.945 -10.244 1.00 90.62 232 ARG A N 1
ATOM 1721 C CA . ARG A 1 232 ? -5.812 -2.480 -9.331 1.00 90.62 232 ARG A CA 1
ATOM 1722 C C . ARG A 1 232 ? -5.889 -0.949 -9.311 1.00 90.62 232 ARG A C 1
ATOM 1724 O O . ARG A 1 232 ? -4.912 -0.283 -9.657 1.00 90.62 232 ARG A O 1
ATOM 1731 N N . PRO A 1 233 ? -7.020 -0.357 -8.903 1.00 90.88 233 PRO A N 1
ATOM 1732 C CA . PRO A 1 233 ? -7.083 1.069 -8.586 1.00 90.88 233 PRO A CA 1
ATOM 1733 C C . PRO A 1 233 ? -5.980 1.491 -7.599 1.00 90.88 233 PRO A C 1
ATOM 1735 O O . PRO A 1 233 ? -5.733 0.793 -6.618 1.00 90.88 233 PRO A O 1
ATOM 1738 N N . ARG A 1 234 ? -5.317 2.637 -7.820 1.00 91.75 234 ARG A N 1
ATOM 1739 C CA . ARG A 1 234 ? -4.297 3.162 -6.885 1.00 91.75 234 ARG A CA 1
ATOM 1740 C C . ARG A 1 234 ? -4.947 3.943 -5.753 1.00 91.75 234 ARG A C 1
ATOM 1742 O O . ARG A 1 234 ? -4.824 5.165 -5.666 1.00 91.75 234 ARG A O 1
ATOM 1749 N N . VAL A 1 235 ? -5.671 3.231 -4.906 1.00 88.25 235 VAL A N 1
ATOM 1750 C CA . VAL A 1 235 ? -6.389 3.826 -3.783 1.00 88.25 235 VAL A CA 1
ATOM 1751 C C . VAL A 1 235 ? -5.602 3.607 -2.493 1.00 88.25 235 VAL A C 1
ATOM 1753 O O . VAL A 1 235 ? -5.335 2.474 -2.103 1.00 88.25 235 VAL A O 1
ATOM 1756 N N . GLU A 1 236 ? -5.261 4.694 -1.803 1.00 74.12 236 GLU A N 1
ATOM 1757 C CA . GLU A 1 236 ? -4.343 4.677 -0.649 1.00 74.12 236 GLU A CA 1
ATOM 1758 C C . GLU A 1 236 ? -4.861 3.877 0.551 1.00 74.12 236 GLU A C 1
ATOM 1760 O O . GLU A 1 236 ? -4.078 3.315 1.312 1.00 74.12 236 GLU A O 1
ATOM 1765 N N . ALA A 1 237 ? -6.183 3.801 0.702 1.00 85.00 237 ALA A N 1
ATOM 1766 C CA . ALA A 1 237 ? -6.853 3.052 1.759 1.00 85.00 237 ALA A CA 1
ATOM 1767 C C . ALA A 1 237 ? -7.833 2.011 1.201 1.00 85.00 237 ALA A C 1
ATOM 1769 O O . ALA A 1 237 ? -8.885 1.757 1.786 1.00 85.00 237 ALA A O 1
ATOM 1770 N N . GLU A 1 238 ? -7.514 1.403 0.051 1.00 88.38 238 GLU A N 1
ATOM 1771 C CA . GLU A 1 238 ? -8.361 0.363 -0.557 1.00 88.38 238 GLU A CA 1
ATOM 1772 C C . GLU A 1 238 ? -8.590 -0.806 0.407 1.00 88.38 238 GLU A C 1
ATOM 1774 O O . GLU A 1 238 ? -9.671 -1.397 0.441 1.00 88.38 238 GLU A O 1
ATOM 1779 N N . THR A 1 239 ? -7.563 -1.113 1.196 1.00 91.31 239 THR A N 1
ATOM 1780 C CA . THR A 1 239 ? -7.464 -2.296 2.048 1.00 91.31 239 THR A CA 1
ATOM 1781 C C . THR A 1 239 ? -7.927 -2.043 3.481 1.00 91.31 239 THR A C 1
ATOM 1783 O O . THR A 1 239 ? -7.992 -2.977 4.271 1.00 91.31 239 THR A O 1
ATOM 1786 N N . VAL A 1 240 ? -8.214 -0.787 3.838 1.00 96.56 240 VAL A N 1
ATOM 1787 C CA . VAL A 1 240 ? -8.526 -0.403 5.218 1.00 96.56 240 VAL A CA 1
ATOM 1788 C C . VAL A 1 240 ? -9.971 -0.743 5.536 1.00 96.56 240 VAL A C 1
ATOM 1790 O O . VAL A 1 240 ? -10.879 -0.312 4.821 1.00 96.56 240 VAL A O 1
ATOM 1793 N N . ARG A 1 241 ? -10.186 -1.520 6.591 1.00 97.19 241 ARG A N 1
ATOM 1794 C CA . ARG A 1 241 ? -11.505 -1.908 7.099 1.00 97.19 241 ARG A CA 1
ATOM 1795 C C . ARG A 1 241 ? -11.531 -1.795 8.616 1.00 97.19 241 ARG A C 1
ATOM 1797 O O . ARG A 1 241 ? -10.486 -1.694 9.255 1.00 97.19 241 ARG A O 1
ATOM 1804 N N . VAL A 1 242 ? -12.736 -1.816 9.163 1.00 97.88 242 VAL A N 1
ATOM 1805 C CA . VAL A 1 242 ? -12.979 -2.123 10.570 1.00 97.88 242 VAL A CA 1
ATOM 1806 C C . VAL A 1 242 ? -13.403 -3.580 10.643 1.00 97.88 242 VAL A C 1
ATOM 1808 O O . VAL A 1 242 ? -14.301 -3.985 9.913 1.00 97.88 242 VAL A O 1
ATOM 1811 N N . VAL A 1 243 ? -12.750 -4.363 11.489 1.00 97.81 243 VAL A N 1
ATOM 1812 C CA . VAL A 1 243 ? -13.098 -5.758 11.768 1.00 97.81 243 VAL A CA 1
ATOM 1813 C C . VAL A 1 243 ? -13.799 -5.798 13.115 1.00 97.81 243 VAL A C 1
ATOM 1815 O O . VAL A 1 243 ? -13.273 -5.245 14.079 1.00 97.81 243 VAL A O 1
ATOM 1818 N N . GLU A 1 244 ? -14.976 -6.413 13.176 1.00 97.00 244 GLU A N 1
ATOM 1819 C CA . GLU A 1 244 ? -15.604 -6.778 14.448 1.00 97.00 244 GLU A CA 1
ATOM 1820 C C . GLU A 1 244 ? -14.919 -8.025 15.003 1.00 97.00 244 GLU A C 1
ATOM 1822 O O . GLU A 1 244 ? -14.794 -9.034 14.310 1.00 97.00 244 GLU A O 1
ATOM 1827 N N . VAL A 1 245 ? -14.453 -7.923 16.242 1.00 96.44 245 VAL A N 1
ATOM 1828 C CA . VAL A 1 245 ? -13.673 -8.957 16.916 1.00 96.44 245 VAL A CA 1
ATOM 1829 C C . VAL A 1 245 ? -14.544 -9.595 17.991 1.00 96.44 245 VAL A C 1
ATOM 1831 O O . VAL A 1 245 ? -15.130 -8.893 18.815 1.00 96.44 245 VAL A O 1
ATOM 1834 N N . SER A 1 246 ? -14.657 -10.923 17.967 1.00 96.12 246 SER A N 1
ATOM 1835 C CA . SER A 1 246 ? -15.293 -11.692 19.042 1.00 96.12 246 SER A CA 1
ATOM 1836 C C . SER A 1 246 ? -14.300 -12.006 20.158 1.00 96.12 246 SER A C 1
ATOM 1838 O O . SER A 1 246 ? -14.651 -11.931 21.333 1.00 96.12 246 SER A O 1
ATOM 1840 N N . GLU A 1 247 ? -13.062 -12.331 19.787 1.00 95.44 247 GLU A N 1
ATOM 1841 C CA . GLU A 1 247 ? -12.024 -12.789 20.699 1.00 95.44 247 GLU A CA 1
ATOM 1842 C C . GLU A 1 247 ? -10.632 -12.463 20.142 1.00 95.44 247 GLU A C 1
ATOM 1844 O O . GLU A 1 247 ? -10.406 -12.468 18.927 1.00 95.44 247 GLU A O 1
ATOM 1849 N N . VAL A 1 248 ? -9.684 -12.198 21.044 1.00 96.81 248 VAL A N 1
ATOM 1850 C CA . VAL A 1 248 ? -8.257 -12.080 20.732 1.00 96.81 248 VAL A CA 1
ATOM 1851 C C . VAL A 1 248 ? -7.502 -13.164 21.487 1.00 96.81 248 VAL A C 1
ATOM 1853 O O . VAL A 1 248 ? -7.649 -13.308 22.697 1.00 96.81 248 VAL A O 1
ATOM 1856 N N . THR A 1 249 ? -6.658 -13.907 20.779 1.00 95.19 249 THR A N 1
ATOM 1857 C CA . THR A 1 249 ? -5.857 -15.002 21.331 1.00 95.19 249 THR A CA 1
ATOM 1858 C C . THR A 1 249 ? -4.394 -14.876 20.912 1.00 95.19 249 THR A C 1
ATOM 1860 O O . THR A 1 249 ? -4.062 -14.202 19.936 1.00 95.19 249 THR A O 1
ATOM 1863 N N . GLY A 1 250 ? -3.492 -15.521 21.658 1.00 91.12 250 GLY A N 1
ATOM 1864 C CA . GLY A 1 250 ? -2.087 -15.665 21.258 1.00 91.12 250 GLY A CA 1
ATOM 1865 C C . GLY A 1 250 ? -1.318 -14.350 21.095 1.00 91.12 250 GLY A C 1
ATOM 1866 O O . GLY A 1 250 ? -0.478 -14.261 20.207 1.00 91.12 250 GLY A O 1
ATOM 1867 N N . ILE A 1 251 ? -1.615 -13.334 21.913 1.00 94.75 251 ILE A N 1
ATOM 1868 C CA . ILE A 1 251 ? -0.872 -12.066 21.909 1.00 94.75 251 ILE A CA 1
ATOM 1869 C C . ILE A 1 251 ? 0.567 -12.346 22.346 1.00 94.75 251 ILE A C 1
ATOM 1871 O O . ILE A 1 251 ? 0.781 -12.854 23.445 1.00 94.75 251 ILE A O 1
ATOM 1875 N N . GLY A 1 252 ? 1.546 -11.983 21.524 1.00 93.81 252 GLY A N 1
ATOM 1876 C CA . GLY A 1 252 ? 2.955 -12.122 21.867 1.00 93.81 252 GLY A CA 1
ATOM 1877 C C . GLY A 1 252 ? 3.881 -11.305 20.974 1.00 93.81 252 GLY A C 1
ATOM 1878 O O . GLY A 1 252 ? 3.448 -10.627 20.040 1.00 93.81 252 GLY A O 1
ATOM 1879 N N . TYR A 1 253 ? 5.172 -11.360 21.286 1.00 93.31 253 TYR A N 1
ATOM 1880 C CA . TYR A 1 253 ? 6.221 -10.631 20.581 1.00 93.31 253 TYR A CA 1
ATOM 1881 C C . TYR A 1 253 ? 7.216 -11.588 19.920 1.00 93.31 253 TYR A C 1
ATOM 1883 O O . TYR A 1 253 ? 7.767 -12.468 20.584 1.00 93.31 253 TYR A O 1
ATOM 1891 N N . ASP A 1 254 ? 7.472 -11.397 18.625 1.00 91.06 254 ASP A N 1
ATOM 1892 C CA . ASP A 1 254 ? 8.583 -12.030 17.910 1.00 91.06 254 ASP A CA 1
ATOM 1893 C C . ASP A 1 254 ? 9.809 -11.097 17.984 1.00 91.06 254 ASP A C 1
ATOM 1895 O O . ASP A 1 254 ? 9.814 -10.037 17.342 1.00 91.06 254 ASP A O 1
ATOM 1899 N N . PRO A 1 255 ? 10.862 -11.462 18.744 1.00 87.56 255 PRO A N 1
ATOM 1900 C CA . PRO A 1 255 ? 12.056 -10.636 18.884 1.00 87.56 255 PRO A CA 1
ATOM 1901 C C . PRO A 1 255 ? 12.950 -10.635 17.640 1.00 87.56 255 PRO A C 1
ATOM 1903 O O . PRO A 1 255 ? 13.649 -9.649 17.408 1.00 87.56 255 PRO A O 1
ATOM 1906 N N . ALA A 1 256 ? 12.942 -11.705 16.839 1.00 86.50 256 ALA A N 1
ATOM 1907 C CA . ALA A 1 256 ? 13.759 -11.794 15.632 1.00 86.50 256 ALA A CA 1
ATOM 1908 C C . ALA A 1 256 ? 13.200 -10.881 14.539 1.00 86.50 256 ALA A C 1
ATOM 1910 O O . ALA A 1 256 ? 13.951 -10.198 13.844 1.00 86.50 256 ALA A O 1
ATOM 1911 N N . ALA A 1 257 ? 11.874 -10.832 14.428 1.00 86.00 257 ALA A N 1
ATOM 1912 C CA . ALA A 1 257 ? 11.195 -9.998 13.453 1.00 86.00 257 ALA A CA 1
ATOM 1913 C C . ALA A 1 257 ? 10.711 -8.643 14.001 1.00 86.00 257 ALA A C 1
ATOM 1915 O O . ALA A 1 257 ? 10.081 -7.892 13.254 1.00 86.00 257 ALA A O 1
ATOM 1916 N N . GLN A 1 258 ? 10.986 -8.358 15.278 1.00 92.31 258 GLN A N 1
ATOM 1917 C CA . GLN A 1 258 ? 10.592 -7.152 16.014 1.00 92.31 258 GLN A CA 1
ATOM 1918 C C . GLN A 1 258 ? 9.131 -6.759 15.783 1.00 92.31 258 GLN A C 1
ATOM 1920 O O . GLN A 1 258 ? 8.830 -5.651 15.339 1.00 92.31 258 GLN A O 1
ATOM 1925 N N . ARG A 1 259 ? 8.205 -7.684 16.038 1.00 93.19 259 ARG A N 1
ATOM 1926 C CA . ARG A 1 259 ? 6.774 -7.468 15.789 1.00 93.19 259 ARG A CA 1
ATOM 1927 C C . ARG A 1 259 ? 5.909 -8.063 16.890 1.00 93.19 259 ARG A C 1
ATOM 1929 O O . ARG A 1 259 ? 6.220 -9.124 17.423 1.00 93.19 259 ARG A O 1
ATOM 1936 N N . LEU A 1 260 ? 4.800 -7.397 17.184 1.00 95.12 260 LEU A N 1
ATOM 1937 C CA . LEU A 1 260 ? 3.694 -7.979 17.935 1.00 95.12 260 LEU A CA 1
ATOM 1938 C C . LEU A 1 260 ? 2.828 -8.791 16.974 1.00 95.12 260 LEU A C 1
ATOM 1940 O O . LEU A 1 260 ? 2.479 -8.298 15.896 1.00 95.12 260 LEU A O 1
ATOM 1944 N N . GLU A 1 261 ? 2.445 -9.998 17.380 1.00 95.38 261 GLU A N 1
ATOM 1945 C CA . GLU A 1 261 ? 1.410 -10.777 16.702 1.00 95.38 261 GLU A CA 1
ATOM 1946 C C . GLU A 1 261 ? 0.308 -11.197 17.680 1.00 95.38 261 GLU A C 1
ATOM 1948 O O . GLU A 1 261 ? 0.550 -11.416 18.865 1.00 95.38 261 GLU A O 1
ATOM 1953 N N . ALA A 1 262 ? -0.919 -11.262 17.174 1.00 96.25 262 ALA A N 1
ATOM 1954 C CA . ALA A 1 262 ? -2.089 -11.766 17.881 1.00 96.25 262 ALA A CA 1
ATOM 1955 C C . ALA A 1 262 ? -3.071 -12.359 16.866 1.00 96.25 262 ALA A C 1
ATOM 1957 O O . ALA A 1 262 ? -3.157 -11.890 15.733 1.00 96.25 262 ALA A O 1
ATOM 1958 N N . THR A 1 263 ? -3.848 -13.359 17.258 1.00 96.94 263 THR A N 1
ATOM 1959 C CA . THR A 1 263 ? -4.921 -13.902 16.418 1.00 96.94 263 THR A CA 1
ATOM 1960 C C . THR A 1 263 ? -6.246 -13.293 16.845 1.00 96.94 263 THR A C 1
ATOM 1962 O O . THR A 1 263 ? -6.626 -13.397 18.008 1.00 96.94 263 THR A O 1
ATOM 1965 N N . VAL A 1 264 ? -6.957 -12.665 15.912 1.00 97.19 264 VAL A N 1
ATOM 1966 C CA . VAL A 1 264 ? -8.319 -12.168 16.138 1.00 97.19 264 VAL A CA 1
ATOM 1967 C C . VAL A 1 264 ? -9.326 -13.118 15.506 1.00 97.19 264 VAL A C 1
ATOM 1969 O O . VAL A 1 264 ? -9.063 -13.669 14.433 1.00 97.19 264 VAL A O 1
ATOM 1972 N N . LEU A 1 265 ? -10.461 -13.305 16.171 1.00 97.81 265 LEU A N 1
ATOM 1973 C CA . LEU A 1 265 ? -11.561 -14.138 15.704 1.00 97.81 265 LEU A CA 1
ATOM 1974 C C . LEU A 1 265 ? -12.784 -13.278 15.389 1.00 97.81 265 LEU A C 1
ATOM 1976 O O . LEU A 1 265 ? -13.037 -12.273 16.056 1.00 97.81 265 LEU A O 1
ATOM 1980 N N . ASP A 1 266 ? -13.555 -13.688 14.385 1.00 96.69 266 ASP A N 1
ATOM 1981 C CA . ASP A 1 266 ? -14.918 -13.194 14.189 1.00 96.69 266 ASP A CA 1
ATOM 1982 C C . ASP A 1 266 ? -15.942 -14.029 14.981 1.00 96.69 266 ASP A C 1
ATOM 1984 O O . ASP A 1 266 ? -15.609 -15.007 15.656 1.00 96.69 266 ASP A O 1
ATOM 1988 N N . ALA A 1 267 ? -17.220 -13.647 14.929 1.00 95.62 267 ALA A N 1
ATOM 1989 C CA . ALA A 1 267 ? -18.287 -14.356 15.642 1.00 95.62 267 ALA A CA 1
ATOM 1990 C C . ALA A 1 267 ? -18.509 -15.807 15.162 1.00 95.62 267 ALA A C 1
ATOM 1992 O O . ALA A 1 267 ? -19.106 -16.598 15.891 1.00 95.62 267 ALA A O 1
ATOM 1993 N N . ALA A 1 268 ? -18.049 -16.160 13.959 1.00 95.75 268 ALA A N 1
ATOM 1994 C CA . ALA A 1 268 ? -18.113 -17.515 13.413 1.00 95.75 268 ALA A CA 1
ATOM 1995 C C . ALA A 1 268 ? -16.848 -18.343 13.724 1.00 95.75 268 ALA A C 1
ATOM 1997 O O . ALA A 1 268 ? -16.787 -19.519 13.368 1.00 95.75 268 ALA A O 1
ATOM 1998 N N . GLY A 1 269 ? -15.857 -17.755 14.403 1.00 95.75 269 GLY A N 1
ATOM 1999 C CA . GLY A 1 269 ? -14.593 -18.399 14.753 1.00 95.75 269 GLY A CA 1
ATOM 2000 C C . GLY A 1 269 ? -13.551 -18.388 13.632 1.00 95.75 269 GLY A C 1
ATOM 2001 O O . GLY A 1 269 ? -12.515 -19.041 13.766 1.00 95.75 269 GLY A O 1
ATOM 2002 N N . ASN A 1 270 ? -13.784 -17.663 12.533 1.00 96.62 270 ASN A N 1
ATOM 2003 C CA . ASN A 1 270 ? -12.762 -17.489 11.502 1.00 96.62 270 ASN A CA 1
ATOM 2004 C C . ASN A 1 270 ? -11.665 -16.558 12.017 1.00 96.62 270 ASN A C 1
ATOM 2006 O O . ASN A 1 270 ? -11.939 -15.622 12.766 1.00 96.62 270 ASN A O 1
ATOM 2010 N N . THR A 1 271 ? -10.427 -16.785 11.583 1.00 96.19 271 THR A N 1
ATOM 2011 C CA . THR A 1 271 ? -9.254 -16.111 12.143 1.00 96.19 271 THR A CA 1
ATOM 2012 C C . THR A 1 271 ? -8.622 -15.108 11.181 1.00 96.19 271 THR A C 1
ATOM 2014 O O . THR A 1 271 ? -8.624 -15.272 9.958 1.00 96.19 271 THR A O 1
ATOM 2017 N N . ALA A 1 272 ? -8.013 -14.073 11.754 1.00 96.44 272 ALA A N 1
ATOM 2018 C CA . ALA A 1 272 ? -7.033 -13.230 11.084 1.00 96.44 272 ALA A CA 1
ATOM 2019 C C . ALA A 1 272 ? -5.836 -12.977 12.009 1.00 96.44 272 ALA A C 1
ATOM 2021 O O . ALA A 1 272 ? -5.989 -12.779 13.214 1.00 96.44 272 ALA A O 1
ATOM 2022 N N . LEU A 1 273 ? -4.633 -12.957 11.440 1.00 95.88 273 LEU A N 1
ATOM 2023 C CA . LEU A 1 273 ? -3.405 -12.632 12.155 1.00 95.88 273 LEU A CA 1
ATOM 2024 C C . LEU A 1 273 ? -3.231 -11.113 12.203 1.00 95.88 273 LEU A C 1
ATOM 2026 O O . LEU A 1 273 ? -2.929 -10.465 11.201 1.00 95.88 273 LEU A O 1
ATOM 2030 N N . LEU A 1 274 ? -3.412 -10.518 13.369 1.00 96.81 274 LEU A N 1
ATOM 2031 C CA . LEU A 1 274 ? -3.032 -9.139 13.623 1.00 96.81 274 LEU A CA 1
ATOM 2032 C C . LEU A 1 274 ? -1.519 -9.075 13.825 1.00 96.81 274 LEU A C 1
ATOM 2034 O O . LEU A 1 274 ? -0.957 -9.831 14.611 1.00 96.81 274 LEU A O 1
ATOM 2038 N N . SER A 1 275 ? -0.852 -8.183 13.095 1.00 95.31 275 SER A N 1
ATOM 2039 C CA . SER A 1 275 ? 0.604 -8.075 13.114 1.00 95.31 275 SER A CA 1
ATOM 2040 C C . SER A 1 275 ? 1.052 -6.627 12.973 1.00 95.31 275 SER A C 1
ATOM 2042 O O . SER A 1 275 ? 0.667 -5.933 12.024 1.00 95.31 275 SER A O 1
ATOM 2044 N N . ALA A 1 276 ? 1.866 -6.176 13.924 1.00 95.38 276 ALA A N 1
ATOM 2045 C CA . ALA A 1 276 ? 2.387 -4.818 13.985 1.00 95.38 276 ALA A CA 1
ATOM 2046 C C . ALA A 1 276 ? 3.908 -4.847 14.216 1.00 95.38 276 ALA A C 1
ATOM 2048 O O . ALA A 1 276 ? 4.345 -5.370 15.243 1.00 95.38 276 ALA A O 1
ATOM 2049 N N . PRO A 1 277 ? 4.729 -4.316 13.290 1.00 93.62 277 PRO A N 1
ATOM 2050 C CA . PRO A 1 277 ? 6.164 -4.182 13.513 1.00 93.62 277 PRO A CA 1
ATOM 2051 C C . PRO A 1 277 ? 6.459 -3.076 14.532 1.00 93.62 277 PRO A C 1
ATOM 2053 O O . PRO A 1 277 ? 5.675 -2.139 14.694 1.00 93.62 277 PRO A O 1
ATOM 2056 N N . HIS A 1 278 ? 7.613 -3.164 15.187 1.00 91.94 278 HIS A N 1
ATOM 2057 C CA . HIS A 1 278 ? 8.151 -2.074 15.984 1.00 91.94 278 HIS A CA 1
ATOM 2058 C C . HIS A 1 278 ? 8.400 -0.854 15.090 1.00 91.94 278 HIS A C 1
ATOM 2060 O O . HIS A 1 278 ? 9.045 -0.955 14.047 1.00 91.94 278 HIS A O 1
ATOM 2066 N N . GLU A 1 279 ? 7.888 0.300 15.512 1.00 90.94 279 GLU A N 1
ATOM 2067 C CA . GLU A 1 279 ? 8.045 1.573 14.817 1.00 90.94 279 GLU A CA 1
ATOM 2068 C C . GLU A 1 279 ? 8.951 2.485 15.658 1.00 90.94 279 GLU A C 1
ATOM 2070 O O . GLU A 1 279 ? 8.501 2.986 16.693 1.00 90.94 279 GLU A O 1
ATOM 2075 N N . PRO A 1 280 ? 10.207 2.739 15.241 1.00 88.94 280 PRO A N 1
ATOM 2076 C CA . PRO A 1 280 ? 11.140 3.569 16.003 1.00 88.94 280 PRO A CA 1
ATOM 2077 C C . PRO A 1 280 ? 10.613 4.976 16.303 1.00 88.94 280 PRO A C 1
ATOM 2079 O O . PRO A 1 280 ? 10.953 5.563 17.329 1.00 88.94 280 PRO A O 1
ATOM 2082 N N . MET A 1 281 ? 9.762 5.530 15.432 1.00 89.69 281 MET A N 1
ATOM 2083 C CA . MET A 1 281 ? 9.157 6.852 15.638 1.00 89.69 281 MET A CA 1
ATOM 2084 C C . MET A 1 281 ? 7.993 6.844 16.638 1.00 89.69 281 MET A C 1
ATOM 2086 O O . MET A 1 281 ? 7.538 7.913 17.054 1.00 89.69 281 MET A O 1
ATOM 2090 N N . ALA A 1 282 ? 7.503 5.664 17.016 1.00 90.50 282 ALA A N 1
ATOM 2091 C CA . ALA A 1 282 ? 6.453 5.444 18.002 1.00 90.50 282 ALA A CA 1
ATOM 2092 C C . ALA A 1 282 ? 6.817 4.236 18.883 1.00 90.50 282 ALA A C 1
ATOM 2094 O O . ALA A 1 282 ? 6.153 3.200 18.823 1.00 90.50 282 ALA A O 1
ATOM 2095 N N . PRO A 1 283 ? 7.869 4.353 19.713 1.00 89.69 283 PRO A N 1
ATOM 2096 C CA . PRO A 1 283 ? 8.448 3.210 20.417 1.00 89.69 283 PRO A CA 1
ATOM 2097 C C . PRO A 1 283 ? 7.453 2.508 21.351 1.00 89.69 283 PRO A C 1
ATOM 2099 O O . PRO A 1 283 ? 7.527 1.297 21.517 1.00 89.69 283 PRO A O 1
ATOM 2102 N N . ALA A 1 284 ? 6.483 3.251 21.890 1.00 90.69 284 ALA A N 1
ATOM 2103 C CA . ALA A 1 284 ? 5.446 2.745 22.785 1.00 90.69 284 ALA A CA 1
ATOM 2104 C C . ALA A 1 284 ? 4.196 2.192 22.063 1.00 90.69 284 ALA A C 1
ATOM 2106 O O . ALA A 1 284 ? 3.199 1.852 22.702 1.00 90.69 284 ALA A O 1
ATOM 2107 N N . ALA A 1 285 ? 4.205 2.124 20.725 1.00 93.44 285 ALA A N 1
ATOM 2108 C CA . ALA A 1 285 ? 3.043 1.689 19.954 1.00 93.44 285 ALA A CA 1
ATOM 2109 C C . ALA A 1 285 ? 2.696 0.216 20.197 1.00 93.44 285 ALA A C 1
ATOM 2111 O O . ALA A 1 285 ? 1.520 -0.113 20.333 1.00 93.44 285 ALA A O 1
ATOM 2112 N N . LEU A 1 286 ? 3.697 -0.667 20.271 1.00 94.62 286 LEU A N 1
ATOM 2113 C CA . LEU A 1 286 ? 3.447 -2.092 20.513 1.00 94.62 286 LEU A CA 1
ATOM 2114 C C . LEU A 1 286 ? 2.867 -2.332 21.905 1.00 94.62 286 LEU A C 1
ATOM 2116 O O . LEU A 1 286 ? 1.945 -3.127 22.043 1.00 94.62 286 LEU A O 1
ATOM 2120 N N . ASP A 1 287 ? 3.343 -1.590 22.900 1.00 92.88 287 ASP A N 1
ATOM 2121 C CA . ASP A 1 287 ? 2.834 -1.647 24.267 1.00 92.88 287 ASP A CA 1
ATOM 2122 C C . ASP A 1 287 ? 1.376 -1.179 24.358 1.00 92.88 287 ASP A C 1
ATOM 2124 O O . ASP A 1 287 ? 0.517 -1.866 24.911 1.00 92.88 287 ASP A O 1
ATOM 2128 N N . ALA A 1 288 ? 1.066 -0.032 23.744 1.00 93.50 288 ALA A N 1
ATOM 2129 C CA . ALA A 1 288 ? -0.298 0.485 23.689 1.00 93.50 288 ALA A CA 1
ATOM 2130 C C . ALA A 1 288 ? -1.249 -0.464 22.941 1.00 93.50 288 ALA A C 1
ATOM 2132 O O . ALA A 1 288 ? -2.404 -0.628 23.332 1.00 93.50 288 ALA A O 1
ATOM 2133 N N . LEU A 1 289 ? -0.767 -1.101 21.869 1.00 95.31 289 LEU A N 1
ATOM 2134 C CA . LEU A 1 289 ? -1.520 -2.114 21.138 1.00 95.31 289 LEU A CA 1
ATOM 2135 C C . LEU A 1 289 ? -1.748 -3.363 21.996 1.00 95.31 289 LEU A C 1
ATOM 2137 O O . LEU A 1 289 ? -2.872 -3.846 22.056 1.00 95.31 289 LEU A O 1
ATOM 2141 N N . ALA A 1 290 ? -0.717 -3.862 22.679 1.00 94.69 290 ALA A N 1
ATOM 2142 C CA . ALA A 1 290 ? -0.811 -5.020 23.562 1.00 94.69 290 ALA A CA 1
ATOM 2143 C C . ALA A 1 290 ? -1.863 -4.817 24.658 1.00 94.69 290 ALA A C 1
ATOM 2145 O O . ALA A 1 290 ? -2.721 -5.678 24.843 1.00 94.69 290 ALA A O 1
ATOM 2146 N N . ALA A 1 291 ? -1.834 -3.660 25.327 1.00 93.00 291 ALA A N 1
ATOM 2147 C CA . ALA A 1 291 ? -2.809 -3.305 26.353 1.00 93.00 291 ALA A CA 1
ATOM 2148 C C . ALA A 1 291 ? -4.241 -3.271 25.791 1.00 93.00 291 ALA A C 1
ATOM 2150 O O . ALA A 1 291 ? -5.139 -3.891 26.355 1.00 93.00 291 ALA A O 1
ATOM 2151 N N . ALA A 1 292 ? -4.444 -2.627 24.636 1.00 93.38 292 ALA A N 1
ATOM 2152 C CA . ALA A 1 292 ? -5.760 -2.542 24.001 1.00 93.38 292 ALA A CA 1
ATOM 2153 C C . ALA A 1 292 ? -6.298 -3.906 23.530 1.00 93.38 292 ALA A C 1
ATOM 2155 O O . ALA A 1 292 ? -7.505 -4.130 23.542 1.00 93.38 292 ALA A O 1
ATOM 2156 N N . LEU A 1 293 ? -5.419 -4.819 23.104 1.00 94.94 293 LEU A N 1
ATOM 2157 C CA . LEU A 1 293 ? -5.797 -6.182 22.725 1.00 94.94 293 LEU A CA 1
ATOM 2158 C C . LEU A 1 293 ? -6.120 -7.055 23.945 1.00 94.94 293 LEU A C 1
ATOM 2160 O O . LEU A 1 293 ? -7.036 -7.873 23.879 1.00 94.94 293 LEU A O 1
ATOM 2164 N N . ALA A 1 294 ? -5.392 -6.878 25.049 1.00 93.12 294 ALA A N 1
ATOM 2165 C CA . ALA A 1 294 ? -5.621 -7.608 26.294 1.00 93.12 294 ALA A CA 1
ATOM 2166 C C . ALA A 1 294 ? -6.934 -7.206 26.992 1.00 93.12 294 ALA A C 1
ATOM 2168 O O . ALA A 1 294 ? -7.520 -8.030 27.688 1.00 93.12 294 ALA A O 1
ATOM 2169 N N . ASP A 1 295 ? -7.419 -5.979 26.771 1.00 91.56 295 ASP A N 1
ATOM 2170 C CA . ASP A 1 295 ? -8.681 -5.471 27.335 1.00 91.56 295 ASP A CA 1
ATOM 2171 C C . ASP A 1 295 ? -9.945 -6.037 26.647 1.00 91.56 295 ASP A C 1
ATOM 2173 O O . ASP A 1 295 ? -11.068 -5.703 27.012 1.00 91.56 295 ASP A O 1
ATOM 2177 N N . GLY A 1 296 ? -9.795 -6.912 25.645 1.00 91.06 296 GLY A N 1
ATOM 2178 C CA . GLY A 1 296 ? -10.926 -7.516 24.934 1.00 91.06 296 GLY A CA 1
ATOM 2179 C C . GLY A 1 296 ? -11.599 -6.532 23.970 1.00 91.06 296 GLY A C 1
ATOM 2180 O O . GLY A 1 296 ? -12.736 -6.108 24.198 1.00 91.06 296 GLY A O 1
ATOM 2181 N N . PRO A 1 297 ? -10.916 -6.143 22.880 1.00 94.00 297 PRO A N 1
ATOM 2182 C CA . PRO A 1 297 ? -11.422 -5.141 21.959 1.00 94.00 297 PRO A CA 1
ATOM 2183 C C . PRO A 1 297 ? -12.623 -5.658 21.177 1.00 94.00 297 PRO A C 1
ATOM 2185 O O . PRO A 1 297 ? -12.665 -6.810 20.750 1.00 94.00 297 PRO A O 1
ATOM 2188 N N . ARG A 1 298 ? -13.569 -4.762 20.898 1.00 93.50 298 ARG A N 1
ATOM 2189 C CA . ARG A 1 298 ? -14.732 -5.085 20.062 1.00 93.50 298 ARG A CA 1
ATOM 2190 C C . ARG A 1 298 ? -14.453 -4.889 18.578 1.00 93.50 298 ARG A C 1
ATOM 2192 O O . ARG A 1 298 ? -15.074 -5.528 17.731 1.00 93.50 298 ARG A O 1
ATOM 2199 N N . TYR A 1 299 ? -13.539 -3.981 18.252 1.00 96.50 299 TYR A N 1
ATOM 2200 C CA . TYR A 1 299 ? -13.225 -3.667 16.871 1.00 96.50 299 TYR A CA 1
ATOM 2201 C C . TYR A 1 299 ? -11.758 -3.307 16.677 1.00 96.50 299 TYR A C 1
ATOM 2203 O O . TYR A 1 299 ? -11.146 -2.630 17.506 1.00 96.50 299 TYR A O 1
ATOM 2211 N N . VAL A 1 300 ? -11.232 -3.662 15.508 1.00 97.62 300 VAL A N 1
ATOM 2212 C CA . VAL A 1 300 ? -9.901 -3.256 15.052 1.00 97.62 300 VAL A CA 1
ATOM 2213 C C . VAL A 1 300 ? -10.027 -2.591 13.690 1.00 97.62 300 VAL A C 1
ATOM 2215 O O . VAL A 1 300 ? -10.508 -3.194 12.732 1.00 97.62 300 VAL A O 1
ATOM 2218 N N . ALA A 1 301 ? -9.572 -1.346 13.586 1.00 98.06 301 ALA A N 1
ATOM 2219 C CA . ALA A 1 301 ? -9.417 -0.659 12.314 1.00 98.06 301 ALA A CA 1
ATOM 2220 C C . ALA A 1 301 ? -7.992 -0.866 11.796 1.00 98.06 301 ALA A C 1
ATOM 2222 O O . ALA A 1 301 ? -7.021 -0.615 12.512 1.00 98.06 301 ALA A O 1
ATOM 2223 N N . GLY A 1 302 ? -7.845 -1.310 10.552 1.00 97.50 302 GLY A N 1
ATOM 2224 C CA . GLY A 1 302 ? -6.534 -1.618 9.990 1.00 97.50 302 GLY A CA 1
ATOM 2225 C C . GLY A 1 302 ? -6.577 -1.987 8.516 1.00 97.50 302 GLY A C 1
ATOM 2226 O O . GLY A 1 302 ? -7.644 -2.112 7.912 1.00 97.50 302 GLY A O 1
ATOM 2227 N N . ALA A 1 303 ? -5.401 -2.149 7.917 1.00 95.75 303 ALA A N 1
ATOM 2228 C CA . ALA A 1 303 ? -5.276 -2.658 6.557 1.00 95.75 303 ALA A CA 1
ATOM 2229 C C . ALA A 1 303 ? -5.334 -4.189 6.547 1.00 95.75 303 ALA A C 1
ATOM 2231 O O . ALA A 1 303 ? -4.540 -4.835 7.225 1.00 95.75 303 ALA A O 1
ATOM 2232 N N . LEU A 1 304 ? -6.247 -4.748 5.748 1.00 94.00 304 LEU A N 1
ATOM 2233 C CA . LEU A 1 304 ? -6.387 -6.190 5.555 1.00 94.00 304 LEU A CA 1
ATOM 2234 C C . LEU A 1 304 ? -5.617 -6.647 4.317 1.00 94.00 304 LEU A C 1
ATOM 2236 O O . LEU A 1 304 ? -5.709 -6.056 3.233 1.00 94.00 304 LEU A O 1
ATOM 2240 N N . HIS A 1 305 ? -4.862 -7.725 4.475 1.00 89.00 305 HIS A N 1
ATOM 2241 C CA . HIS A 1 305 ? -4.061 -8.340 3.427 1.00 89.00 305 HIS A CA 1
ATOM 2242 C C . HIS A 1 305 ? -4.219 -9.860 3.456 1.00 89.00 305 HIS A C 1
ATOM 2244 O O . HIS A 1 305 ? -4.522 -10.437 4.493 1.00 89.00 305 HIS A O 1
ATOM 2250 N N . ARG A 1 306 ? -4.005 -10.508 2.309 1.00 87.06 306 ARG A N 1
ATOM 2251 C CA . ARG A 1 306 ? -3.852 -11.964 2.226 1.00 87.06 306 ARG A CA 1
ATOM 2252 C C . ARG A 1 306 ? -2.369 -12.293 2.364 1.00 87.06 306 ARG A C 1
ATOM 2254 O O . ARG A 1 306 ? -1.564 -11.673 1.662 1.00 87.06 306 ARG A O 1
ATOM 2261 N N . ASP A 1 307 ? -2.050 -13.185 3.292 1.00 83.31 307 ASP A N 1
ATOM 2262 C CA . ASP A 1 307 ? -0.686 -13.615 3.606 1.00 83.31 307 ASP A CA 1
ATOM 2263 C C . ASP A 1 307 ? -0.695 -15.061 4.136 1.00 83.31 307 ASP A C 1
ATOM 2265 O O . ASP A 1 307 ? -1.432 -15.346 5.083 1.00 83.31 307 ASP A O 1
ATOM 2269 N N . GLY A 1 308 ? 0.084 -15.960 3.525 1.00 77.75 308 GLY A N 1
ATOM 2270 C CA . GLY A 1 308 ? 0.235 -17.368 3.923 1.00 77.75 308 GLY A CA 1
ATOM 2271 C C . GLY A 1 308 ? -1.092 -18.123 4.047 1.00 77.75 308 GLY A C 1
ATOM 2272 O O . GLY A 1 308 ? -1.365 -18.720 5.088 1.00 77.75 308 GLY A O 1
ATOM 2273 N N . GLY A 1 309 ? -1.974 -18.000 3.053 1.00 79.56 309 GLY A N 1
ATOM 2274 C CA . GLY A 1 309 ? -3.317 -18.598 3.058 1.00 79.56 309 GLY A CA 1
ATOM 2275 C C . GLY A 1 309 ? -4.340 -17.946 4.006 1.00 79.56 309 GLY A C 1
ATOM 2276 O O . GLY A 1 309 ? -5.541 -18.221 3.902 1.00 79.56 309 GLY A O 1
ATOM 2277 N N . GLY A 1 310 ? -3.919 -17.035 4.891 1.00 87.62 310 GLY A N 1
ATOM 2278 C CA . GLY A 1 310 ? -4.747 -16.368 5.903 1.00 87.62 310 GLY A CA 1
ATOM 2279 C C . GLY A 1 310 ? -5.042 -14.893 5.611 1.00 87.62 310 GLY A C 1
ATOM 2280 O O . GLY A 1 310 ? -4.619 -14.328 4.596 1.00 87.62 310 GLY A O 1
ATOM 2281 N N . LEU A 1 311 ? -5.829 -14.257 6.483 1.00 93.31 311 LEU A N 1
ATOM 2282 C CA . LEU A 1 311 ? -5.950 -12.799 6.528 1.00 93.31 311 LEU A CA 1
ATOM 2283 C C . LEU A 1 311 ? -4.955 -12.244 7.544 1.00 93.31 311 LEU A C 1
ATOM 2285 O O . LEU A 1 311 ? -4.880 -12.735 8.666 1.00 93.31 311 LEU A O 1
ATOM 2289 N N . ARG A 1 312 ? -4.232 -11.189 7.167 1.00 94.25 312 ARG A N 1
ATOM 2290 C CA . ARG A 1 312 ? -3.378 -10.404 8.058 1.00 94.25 312 ARG A CA 1
ATOM 2291 C C . ARG A 1 312 ? -3.939 -8.995 8.214 1.00 94.25 312 ARG A C 1
ATOM 2293 O O . ARG A 1 312 ? -4.323 -8.373 7.221 1.00 94.25 312 ARG A O 1
ATOM 2300 N N . ILE A 1 313 ? -3.954 -8.483 9.443 1.00 96.81 313 ILE A N 1
ATOM 2301 C CA . ILE A 1 313 ? -4.376 -7.118 9.775 1.00 96.81 313 ILE A CA 1
ATOM 2302 C C . ILE A 1 313 ? -3.158 -6.328 10.248 1.00 96.81 313 ILE A C 1
ATOM 2304 O O . ILE A 1 313 ? -2.526 -6.696 11.236 1.00 96.81 313 ILE A O 1
ATOM 2308 N N . THR A 1 314 ? -2.859 -5.211 9.585 1.00 96.62 314 THR A N 1
ATOM 2309 C CA . THR A 1 314 ? -1.968 -4.176 10.132 1.00 96.62 314 THR A CA 1
ATOM 2310 C C . THR A 1 314 ? -2.826 -3.135 10.856 1.00 96.62 314 THR A C 1
ATOM 2312 O O . THR A 1 314 ? -3.531 -2.377 10.177 1.00 96.62 314 THR A O 1
ATOM 2315 N N . PRO A 1 315 ? -2.825 -3.102 12.201 1.00 97.12 315 PRO A N 1
ATOM 2316 C CA . PRO A 1 315 ? -3.755 -2.286 12.978 1.00 97.12 315 PRO A CA 1
ATOM 2317 C C . PRO A 1 315 ? -3.363 -0.803 12.978 1.00 97.12 315 PRO A C 1
ATOM 2319 O O . PRO A 1 315 ? -2.190 -0.456 13.092 1.00 97.12 315 PRO A O 1
ATOM 2322 N N . TYR A 1 316 ? -4.361 0.077 12.887 1.00 97.25 316 TYR A N 1
ATOM 2323 C CA . TYR A 1 316 ? -4.225 1.539 12.978 1.00 97.25 316 TYR A CA 1
ATOM 2324 C C . TYR A 1 316 ? -4.953 2.122 14.189 1.00 97.25 316 TYR A C 1
ATOM 2326 O O . TYR A 1 316 ? -4.546 3.167 14.698 1.00 97.25 316 TYR A O 1
ATOM 2334 N N . ALA A 1 317 ? -6.018 1.464 14.645 1.00 96.75 317 ALA A N 1
ATOM 2335 C CA . ALA A 1 317 ? -6.698 1.768 15.896 1.00 96.75 317 ALA A CA 1
ATOM 2336 C C . ALA A 1 317 ? -7.452 0.542 16.421 1.00 96.75 317 ALA A C 1
ATOM 2338 O O . ALA A 1 317 ? -7.862 -0.328 15.650 1.00 96.75 317 ALA A O 1
ATOM 2339 N N . VAL A 1 318 ? -7.666 0.512 17.731 1.00 96.12 318 VAL A N 1
ATOM 2340 C CA . VAL A 1 318 ? -8.407 -0.533 18.439 1.00 96.12 318 VAL A CA 1
ATOM 2341 C C . VAL A 1 318 ? -9.472 0.141 19.293 1.00 96.12 318 VAL A C 1
ATOM 2343 O O . VAL A 1 318 ? -9.162 1.093 20.004 1.00 96.12 318 VAL A O 1
ATOM 2346 N N . ALA A 1 319 ? -10.719 -0.316 19.201 1.00 93.44 319 ALA A N 1
ATOM 2347 C CA . ALA A 1 319 ? -11.787 0.133 20.086 1.00 93.44 319 ALA A CA 1
ATOM 2348 C C . ALA A 1 319 ? -11.966 -0.887 21.212 1.00 93.44 319 ALA A C 1
ATOM 2350 O O . ALA A 1 319 ? -12.263 -2.059 20.947 1.00 93.44 319 ALA A O 1
ATOM 2351 N N . GLY A 1 320 ? -11.771 -0.423 22.446 1.00 82.56 320 GLY A N 1
ATOM 2352 C CA . GLY A 1 320 ? -11.967 -1.209 23.657 1.00 82.56 320 GLY A CA 1
ATOM 2353 C C . GLY A 1 320 ? -13.433 -1.608 23.867 1.00 82.56 320 GLY A C 1
ATOM 2354 O O . GLY A 1 320 ? -14.319 -1.202 23.102 1.00 82.56 320 GLY A O 1
ATOM 2355 N N . PRO A 1 321 ? -13.715 -2.418 24.893 1.00 75.56 321 PRO A N 1
ATOM 2356 C CA . PRO A 1 321 ? -15.072 -2.813 25.229 1.00 75.56 321 PRO A CA 1
ATOM 2357 C C . PRO A 1 321 ? -15.908 -1.595 25.646 1.00 75.56 321 PRO A C 1
ATOM 2359 O O . PRO A 1 321 ? -15.406 -0.632 26.235 1.00 75.56 321 PRO A O 1
ATOM 2362 N N . ASP A 1 322 ? -17.215 -1.655 25.367 1.00 61.72 322 ASP A N 1
ATOM 2363 C CA . ASP A 1 322 ? -18.183 -0.663 25.836 1.00 61.72 322 ASP A CA 1
ATOM 2364 C C . ASP A 1 322 ? -18.204 -0.679 27.373 1.00 61.72 322 ASP A C 1
ATOM 2366 O O . ASP A 1 322 ? -18.958 -1.433 27.994 1.00 61.72 322 ASP A O 1
ATOM 2370 N N . HIS A 1 323 ? -17.397 0.169 28.008 1.00 50.19 323 HIS A N 1
ATOM 2371 C CA . HIS A 1 323 ? -17.507 0.435 29.434 1.00 50.19 323 HIS A CA 1
ATOM 2372 C C . HIS A 1 323 ? -18.816 1.199 29.660 1.00 50.19 323 HIS A C 1
ATOM 2374 O O . HIS A 1 323 ? -18.862 2.431 29.673 1.00 50.19 323 HIS A O 1
ATOM 2380 N N . ARG A 1 324 ? -19.929 0.469 29.795 1.00 40.66 324 ARG A N 1
ATOM 2381 C CA . ARG A 1 324 ? -21.184 1.040 30.288 1.00 40.66 324 ARG A CA 1
ATOM 2382 C C . ARG A 1 324 ? -20.893 1.622 31.667 1.00 40.66 324 ARG A C 1
ATOM 2384 O O . ARG A 1 324 ? -20.547 0.883 32.581 1.00 40.66 324 ARG A O 1
ATOM 2391 N N . GLY A 1 325 ? -20.994 2.944 31.785 1.00 43.88 325 GLY A N 1
ATOM 2392 C CA . GLY A 1 325 ? -20.608 3.688 32.977 1.00 43.88 325 GLY A CA 1
ATOM 2393 C C . GLY A 1 325 ? -21.129 3.079 34.282 1.00 43.88 325 GLY A C 1
ATOM 2394 O O . GLY A 1 325 ? -22.332 3.020 34.520 1.00 43.88 325 GLY A O 1
ATOM 2395 N N . GLY A 1 326 ? -20.197 2.694 35.147 1.00 32.06 326 GLY A N 1
ATOM 2396 C CA . GLY A 1 326 ? -20.346 2.681 36.598 1.00 32.06 326 GLY A CA 1
ATOM 2397 C C . GLY A 1 326 ? -19.186 3.523 37.128 1.00 32.06 326 GLY A C 1
ATOM 2398 O O . GLY A 1 326 ? -18.053 3.313 36.724 1.00 32.06 326 GLY A O 1
ATOM 2399 N N . THR A 1 327 ? -19.387 4.553 37.937 1.00 34.56 327 THR A N 1
ATOM 2400 C CA . THR A 1 327 ? -20.161 4.525 39.173 1.00 34.56 327 THR A CA 1
ATOM 2401 C C . THR A 1 327 ? -20.821 5.877 39.446 1.00 34.56 327 THR A C 1
ATOM 2403 O O . THR A 1 327 ? -20.179 6.925 39.494 1.00 34.56 327 THR A O 1
ATOM 2406 N N . GLY A 1 328 ? -22.131 5.843 39.701 1.00 35.47 328 GLY A N 1
ATOM 2407 C CA . GLY A 1 328 ? -22.764 6.852 40.537 1.00 35.47 328 GLY A CA 1
ATOM 2408 C C . GLY A 1 328 ? -22.165 6.743 41.936 1.00 35.47 328 GLY A C 1
ATOM 2409 O O . GLY A 1 328 ? -22.418 5.773 42.648 1.00 35.47 328 GLY A O 1
ATOM 2410 N N . GLY A 1 329 ? -21.334 7.713 42.308 1.00 32.94 329 GLY A N 1
ATOM 2411 C CA . GLY A 1 329 ? -20.849 7.860 43.671 1.00 32.94 329 GLY A CA 1
ATOM 2412 C C . GLY A 1 329 ? -22.006 8.264 44.577 1.00 32.94 329 GLY A C 1
ATOM 2413 O O . GLY A 1 329 ? -22.430 9.418 44.580 1.00 32.94 329 GLY A O 1
ATOM 2414 N N . THR A 1 330 ? -22.525 7.309 45.342 1.00 33.84 330 THR A N 1
ATOM 2415 C CA . THR A 1 330 ? -23.365 7.571 46.509 1.00 33.84 330 THR A CA 1
ATOM 2416 C C . THR A 1 330 ? -22.580 8.434 47.490 1.00 33.84 330 THR A C 1
ATOM 2418 O O . THR A 1 330 ? -21.585 7.989 48.060 1.00 33.84 330 THR A O 1
ATOM 2421 N N . GLY A 1 331 ? -23.020 9.677 47.670 1.00 31.31 331 GLY A N 1
ATOM 2422 C CA . GLY A 1 331 ? -22.487 10.565 48.689 1.00 31.31 331 GLY A CA 1
ATOM 2423 C C . GLY A 1 331 ? -22.764 10.021 50.089 1.00 31.31 331 GLY A C 1
ATOM 2424 O O . GLY A 1 331 ? -23.902 9.698 50.434 1.00 31.31 331 GLY A O 1
ATOM 2425 N N . HIS A 1 332 ? -21.721 9.976 50.911 1.00 30.30 332 HIS A N 1
ATOM 2426 C CA . HIS A 1 332 ? -21.862 10.046 52.358 1.00 30.30 332 HIS A CA 1
ATOM 2427 C C . HIS A 1 332 ? -20.868 11.083 52.895 1.00 30.30 332 HIS A C 1
ATOM 2429 O O . HIS A 1 332 ? -19.702 11.058 52.495 1.00 30.30 332 HIS A O 1
ATOM 2435 N N . PRO A 1 333 ? -21.310 12.034 53.735 1.00 38.97 333 PRO A N 1
ATOM 2436 C CA . PRO A 1 333 ? -20.465 13.110 54.223 1.00 38.97 333 PRO A CA 1
ATOM 2437 C C . PRO A 1 333 ? -19.724 12.666 55.487 1.00 38.97 333 PRO A C 1
ATOM 2439 O O . PRO A 1 333 ? -20.301 12.001 56.343 1.00 38.97 333 PRO A O 1
ATOM 2442 N N . GLY A 1 334 ? -18.474 13.100 55.652 1.00 27.72 334 GLY A N 1
ATOM 2443 C CA . GLY A 1 334 ? -17.855 13.100 56.974 1.00 27.72 334 GLY A CA 1
ATOM 2444 C C . GLY A 1 334 ? -16.346 12.934 56.999 1.00 27.72 334 GLY A C 1
ATOM 2445 O O . GLY A 1 334 ? -15.834 11.841 56.801 1.00 27.72 334 GLY A O 1
ATOM 2446 N N . SER A 1 335 ? -15.695 14.019 57.416 1.00 28.64 335 SER A N 1
ATOM 2447 C CA . SER A 1 335 ? -14.495 14.065 58.259 1.00 28.64 335 SER A CA 1
ATOM 2448 C C . SER A 1 335 ? -13.240 14.656 57.617 1.00 28.64 335 SER A C 1
ATOM 2450 O O . SER A 1 335 ? -12.801 14.318 56.526 1.00 28.64 335 SER A O 1
ATOM 2452 N N . THR A 1 336 ? -12.709 15.606 58.370 1.00 32.16 336 THR A N 1
ATOM 2453 C CA . THR A 1 336 ? -11.716 16.633 58.099 1.00 32.16 336 THR A CA 1
ATOM 2454 C C . THR A 1 336 ? -10.274 16.156 58.232 1.00 32.16 336 THR A C 1
ATOM 2456 O O . THR A 1 336 ? -9.953 15.429 59.166 1.00 32.16 336 THR A O 1
ATOM 2459 N N . GLY A 1 337 ? -9.391 16.764 57.433 1.00 27.70 337 GLY A N 1
ATOM 2460 C CA . GLY A 1 337 ? -8.040 17.130 57.866 1.00 27.70 337 GLY A CA 1
ATOM 2461 C C . GLY A 1 337 ? -6.902 16.248 57.358 1.00 27.70 337 GLY A C 1
ATOM 2462 O O . GLY A 1 337 ? -6.642 15.194 57.916 1.00 27.70 337 GLY A O 1
ATOM 2463 N N . SER A 1 338 ? -6.162 16.745 56.363 1.00 28.83 338 SER A N 1
ATOM 2464 C CA . SER A 1 338 ? -4.689 16.766 56.360 1.00 28.83 338 SER A CA 1
ATOM 2465 C C . SER A 1 338 ? -4.183 17.349 55.038 1.00 28.83 338 SER A C 1
ATOM 2467 O O . SER A 1 338 ? -4.410 16.811 53.957 1.00 28.83 338 SER A O 1
ATOM 2469 N N . THR A 1 339 ? -3.511 18.489 55.141 1.00 31.72 339 THR A N 1
ATOM 2470 C CA . THR A 1 339 ? -2.750 19.153 54.084 1.00 31.72 339 THR A CA 1
ATOM 2471 C C . THR A 1 339 ? -1.501 18.345 53.736 1.00 31.72 339 THR A C 1
ATOM 2473 O O . THR A 1 339 ? -0.570 18.271 54.535 1.00 31.72 339 THR A O 1
ATOM 2476 N N . GLY A 1 340 ? -1.456 17.803 52.519 1.00 27.94 340 GLY A N 1
ATOM 2477 C CA . GLY A 1 340 ? -0.271 17.199 51.917 1.00 27.94 340 GLY A CA 1
ATOM 2478 C C . GLY A 1 340 ? -0.110 17.688 50.482 1.00 27.94 340 GLY A C 1
ATOM 2479 O O . GLY A 1 340 ? -0.815 17.247 49.582 1.00 27.94 340 GLY A O 1
ATOM 2480 N N . SER A 1 341 ? 0.805 18.636 50.285 1.00 30.05 341 SER A N 1
ATOM 2481 C CA . SER A 1 341 ? 1.244 19.130 48.979 1.00 30.05 341 SER A CA 1
ATOM 2482 C C . SER A 1 341 ? 2.005 18.025 48.241 1.00 30.05 341 SER A C 1
ATOM 2484 O O . SER A 1 341 ? 3.190 17.813 48.492 1.00 30.05 341 SER A O 1
ATOM 2486 N N . GLY A 1 342 ? 1.330 17.340 47.322 1.00 26.12 342 GLY A N 1
ATOM 2487 C CA . GLY A 1 342 ? 1.935 16.445 46.341 1.00 26.12 342 GLY A CA 1
ATOM 2488 C C . GLY A 1 342 ? 1.445 16.829 44.954 1.00 26.12 342 GLY A C 1
ATOM 2489 O O . GLY A 1 342 ? 0.308 16.540 44.590 1.00 26.12 342 GLY A O 1
ATOM 2490 N N . SER A 1 343 ? 2.290 17.506 44.181 1.00 27.02 343 SER A N 1
ATOM 2491 C CA . SER A 1 343 ? 2.063 17.779 42.765 1.00 27.02 343 SER A CA 1
ATOM 2492 C C . SER A 1 343 ? 2.141 16.468 41.978 1.00 27.02 343 SER A C 1
ATOM 2494 O O . SER A 1 343 ? 3.196 16.098 41.465 1.00 27.02 343 SER A O 1
ATOM 2496 N N . GLN A 1 344 ? 1.025 15.745 41.909 1.00 25.12 344 GLN A N 1
ATOM 2497 C CA . GLN A 1 344 ? 0.833 14.660 40.955 1.00 25.12 344 GLN A CA 1
ATOM 2498 C C . GLN A 1 344 ? 0.574 15.277 39.581 1.00 25.12 344 GLN A C 1
ATOM 2500 O O . GLN A 1 344 ? -0.539 15.680 39.245 1.00 25.12 344 GLN A O 1
ATOM 2505 N N . SER A 1 345 ? 1.626 15.370 38.774 1.00 26.94 345 SER A N 1
ATOM 2506 C CA . SER A 1 345 ? 1.503 15.498 37.327 1.00 26.94 345 SER A CA 1
ATOM 2507 C C . SER A 1 345 ? 0.993 14.164 36.782 1.00 26.94 345 SER A C 1
ATOM 2509 O O . SER A 1 345 ? 1.780 13.303 36.395 1.00 26.94 345 SER A O 1
ATOM 2511 N N . GLY A 1 346 ? -0.324 13.966 36.813 1.00 24.66 346 GLY A N 1
ATOM 2512 C CA . GLY A 1 346 ? -0.963 12.847 36.135 1.00 24.66 346 GLY A CA 1
ATOM 2513 C C . GLY A 1 346 ? -0.705 12.955 34.635 1.00 24.66 346 GLY A C 1
ATOM 2514 O O . GLY A 1 346 ? -1.251 13.834 33.967 1.00 24.66 346 GLY A O 1
ATOM 2515 N N . SER A 1 347 ? 0.137 12.071 34.103 1.00 29.59 347 SER A N 1
ATOM 2516 C CA . SER A 1 347 ? 0.211 11.778 32.676 1.00 29.59 347 SER A CA 1
ATOM 2517 C C . SER A 1 347 ? -1.058 11.021 32.294 1.00 29.59 347 SER A C 1
ATOM 2519 O O . SER A 1 347 ? -1.062 9.799 32.191 1.00 29.59 347 SER A O 1
ATOM 2521 N N . GLY A 1 348 ? -2.169 11.748 32.163 1.00 28.52 348 GLY A N 1
ATOM 2522 C CA . GLY A 1 348 ? -3.409 11.185 31.651 1.00 28.52 348 GLY A CA 1
ATOM 2523 C C . GLY A 1 348 ? -3.156 10.626 30.257 1.00 28.52 348 GLY A C 1
ATOM 2524 O O . GLY A 1 348 ? -2.834 11.381 29.333 1.00 28.52 348 GLY A O 1
ATOM 2525 N N . THR A 1 349 ? -3.282 9.309 30.117 1.00 37.09 349 THR A N 1
ATOM 2526 C CA . THR A 1 349 ? -3.500 8.655 28.833 1.00 37.09 349 THR A CA 1
ATOM 2527 C C . THR A 1 349 ? -4.629 9.403 28.137 1.00 37.09 349 THR A C 1
ATOM 2529 O O . THR A 1 349 ? -5.717 9.596 28.679 1.00 37.09 349 THR A O 1
ATOM 2532 N N . VAL A 1 350 ? -4.355 9.932 26.946 1.00 40.94 350 VAL A N 1
ATOM 2533 C CA . VAL A 1 350 ? -5.390 10.575 26.136 1.00 40.94 350 VAL A CA 1
ATOM 2534 C C . VAL A 1 350 ? -6.194 9.456 25.473 1.00 40.94 350 VAL A C 1
ATOM 2536 O O . VAL A 1 350 ? -6.111 9.261 24.264 1.00 40.94 350 VAL A O 1
ATOM 2539 N N . ASP A 1 351 ? -6.951 8.706 26.276 1.00 46.25 351 ASP A N 1
ATOM 2540 C CA . ASP A 1 351 ? -7.984 7.785 25.808 1.00 46.25 351 ASP A CA 1
ATOM 2541 C C . ASP A 1 351 ? -9.171 8.624 25.347 1.00 46.25 351 ASP A C 1
ATOM 2543 O O . ASP A 1 351 ? -10.135 8.897 26.066 1.00 46.25 351 ASP A O 1
ATOM 2547 N N . ALA A 1 352 ? -9.068 9.123 24.119 1.00 45.34 352 ALA A N 1
ATOM 2548 C CA . ALA A 1 352 ? -10.160 9.820 23.469 1.00 45.34 352 ALA A CA 1
ATOM 2549 C C . ALA A 1 352 ? -11.246 8.796 23.090 1.00 45.34 352 ALA A C 1
ATOM 2551 O O . ALA A 1 352 ? -11.270 8.280 21.979 1.00 45.34 352 ALA A O 1
ATOM 2552 N N . GLY A 1 353 ? -12.150 8.504 24.027 1.00 53.03 353 GLY A N 1
ATOM 2553 C CA . GLY A 1 353 ? -13.420 7.823 23.746 1.00 53.03 353 GLY A CA 1
ATOM 2554 C C . GLY A 1 353 ? -13.346 6.305 23.570 1.00 53.03 353 GLY A C 1
ATOM 2555 O O . GLY A 1 353 ? -14.124 5.764 22.792 1.00 53.03 353 GLY A O 1
ATOM 2556 N N . GLY A 1 354 ? -12.428 5.623 24.266 1.00 80.06 354 GLY A N 1
ATOM 2557 C CA . GLY A 1 354 ? -12.303 4.159 24.204 1.00 80.06 354 GLY A CA 1
ATOM 2558 C C . GLY A 1 354 ? -11.643 3.635 22.925 1.00 80.06 354 GLY A C 1
ATOM 2559 O O . GLY A 1 354 ? -11.709 2.440 22.650 1.00 80.06 354 GLY A O 1
ATOM 2560 N N . ILE A 1 355 ? -11.015 4.516 22.135 1.00 90.81 355 ILE A N 1
ATOM 2561 C CA . ILE A 1 355 ? -10.240 4.151 20.946 1.00 90.81 355 ILE A CA 1
ATOM 2562 C C . ILE A 1 355 ? -8.763 4.421 21.202 1.00 90.81 355 ILE A C 1
ATOM 2564 O O . ILE A 1 355 ? -8.339 5.570 21.343 1.00 90.81 355 ILE A O 1
ATOM 2568 N N . THR A 1 356 ? -7.968 3.362 21.169 1.00 93.56 356 THR A N 1
ATOM 2569 C CA . THR A 1 356 ? -6.512 3.431 21.229 1.00 93.56 356 THR A CA 1
ATOM 2570 C C . THR A 1 356 ? -5.953 3.550 19.815 1.00 93.56 356 THR A C 1
ATOM 2572 O O . THR A 1 356 ? -6.243 2.726 18.947 1.00 93.56 356 THR A O 1
ATOM 2575 N N . VAL A 1 357 ? -5.118 4.564 19.572 1.00 95.75 357 VAL A N 1
ATOM 2576 C CA . VAL A 1 357 ? -4.362 4.735 18.319 1.00 95.75 357 VAL A CA 1
ATOM 2577 C C . VAL A 1 357 ? -2.883 4.480 18.625 1.00 95.75 357 VAL A C 1
ATOM 2579 O O . VAL A 1 357 ? -2.205 5.411 19.063 1.00 95.75 357 VAL A O 1
ATOM 2582 N N . PRO A 1 358 ? -2.357 3.258 18.401 1.00 94.75 358 PRO A N 1
ATOM 2583 C CA . PRO A 1 358 ? -1.060 2.838 18.939 1.00 94.75 358 PRO A CA 1
ATOM 2584 C C . PRO A 1 358 ? 0.091 3.805 18.637 1.00 94.75 358 PRO A C 1
ATOM 2586 O O . PRO A 1 358 ? 0.830 4.198 19.531 1.00 94.75 358 PRO A O 1
ATOM 2589 N N . HIS A 1 359 ? 0.183 4.290 17.396 1.00 94.75 359 HIS A N 1
ATOM 2590 C CA . HIS A 1 359 ? 1.257 5.187 16.949 1.00 94.75 359 HIS A CA 1
ATOM 2591 C C . HIS A 1 359 ? 1.220 6.590 17.588 1.00 94.75 359 HIS A C 1
ATOM 2593 O O . HIS A 1 359 ? 2.150 7.374 17.407 1.00 94.75 359 HIS A O 1
ATOM 2599 N N . LEU A 1 360 ? 0.142 6.948 18.289 1.00 93.94 360 LEU A N 1
ATOM 2600 C CA . LEU A 1 360 ? -0.028 8.249 18.945 1.00 93.94 360 LEU A CA 1
ATOM 2601 C C . LEU A 1 360 ? -0.053 8.149 20.474 1.00 93.94 360 LEU A C 1
ATOM 2603 O O . LEU A 1 360 ? -0.051 9.190 21.138 1.00 93.94 360 LEU A O 1
ATOM 2607 N N . SER A 1 361 ? -0.098 6.930 21.010 1.00 87.69 361 SER A N 1
ATOM 2608 C CA . SER A 1 361 ? -0.171 6.650 22.439 1.00 87.69 361 SER A CA 1
ATOM 2609 C C . SER A 1 361 ? 1.200 6.768 23.099 1.00 87.69 361 SER A C 1
ATOM 2611 O O . SER A 1 361 ? 2.227 6.471 22.496 1.00 87.69 361 SER A O 1
ATOM 2613 N N . ALA A 1 362 ? 1.207 7.200 24.361 1.00 73.25 362 ALA A N 1
ATOM 2614 C CA . ALA A 1 362 ? 2.428 7.261 25.161 1.00 73.25 362 ALA A CA 1
ATOM 2615 C C . ALA A 1 362 ? 2.883 5.877 25.661 1.00 73.25 362 ALA A C 1
ATOM 2617 O O . ALA A 1 362 ? 4.077 5.729 25.877 1.00 73.25 362 ALA A O 1
ATOM 2618 N N . GLY A 1 363 ? 1.949 4.914 25.772 1.00 61.53 363 GLY A N 1
ATOM 2619 C CA . GLY A 1 363 ? 2.136 3.517 26.197 1.00 61.53 363 GLY A CA 1
ATOM 2620 C C . GLY A 1 363 ? 2.795 3.333 27.572 1.00 61.53 363 GLY A C 1
ATOM 2621 O O . GLY A 1 363 ? 3.563 4.167 28.037 1.00 61.53 363 GLY A O 1
ATOM 2622 N N . GLU A 1 364 ? 2.495 2.224 28.238 1.00 73.00 364 GLU A N 1
ATOM 2623 C CA . GLU A 1 364 ? 3.273 1.748 29.387 1.00 73.00 364 GLU A CA 1
ATOM 2624 C C . GLU A 1 364 ? 3.888 0.399 29.018 1.00 73.00 364 GLU A C 1
ATOM 2626 O O . GLU A 1 364 ? 3.188 -0.383 28.378 1.00 73.00 364 GLU A O 1
ATOM 2631 N N . PRO A 1 365 ? 5.143 0.101 29.402 1.00 72.56 365 PRO A N 1
ATOM 2632 C CA . PRO A 1 365 ? 5.825 -1.117 28.974 1.00 72.56 365 PRO A CA 1
ATOM 2633 C C . PRO A 1 365 ? 4.990 -2.371 29.253 1.00 72.56 365 PRO A C 1
ATOM 2635 O O . PRO A 1 365 ? 4.691 -2.683 30.409 1.00 72.56 365 PRO A O 1
ATOM 2638 N N . ALA A 1 366 ? 4.635 -3.106 28.203 1.00 72.56 366 ALA A N 1
ATOM 2639 C CA . ALA A 1 366 ? 3.914 -4.360 28.320 1.00 72.56 366 ALA A CA 1
ATOM 2640 C C . ALA A 1 366 ? 4.919 -5.518 28.354 1.00 72.56 366 ALA A C 1
ATOM 2642 O O . ALA A 1 366 ? 5.739 -5.688 27.451 1.00 72.56 366 ALA A O 1
ATOM 2643 N N . ASN A 1 367 ? 4.833 -6.372 29.377 1.00 77.75 367 ASN A N 1
ATOM 2644 C CA . ASN A 1 367 ? 5.580 -7.632 29.401 1.00 77.75 367 ASN A CA 1
ATOM 2645 C C . ASN A 1 367 ? 4.897 -8.648 28.475 1.00 77.75 367 ASN A C 1
ATOM 2647 O O . ASN A 1 367 ? 4.141 -9.511 28.924 1.00 77.75 367 ASN A O 1
ATOM 2651 N N . LEU A 1 368 ? 5.138 -8.514 27.171 1.00 81.44 368 LEU A N 1
ATOM 2652 C CA . LEU A 1 368 ? 4.622 -9.430 26.161 1.00 81.44 368 LEU A CA 1
ATOM 2653 C C . LEU A 1 368 ? 5.298 -10.804 26.274 1.00 81.44 368 LEU A C 1
ATOM 2655 O O . LEU A 1 368 ? 6.529 -10.874 26.364 1.00 81.44 368 LEU A O 1
ATOM 2659 N N . PRO A 1 369 ? 4.534 -11.908 26.225 1.00 87.38 369 PRO A N 1
ATOM 2660 C CA . PRO A 1 369 ? 5.131 -13.228 26.123 1.00 87.38 369 PRO A CA 1
ATOM 2661 C C . PRO A 1 369 ? 5.867 -13.348 24.785 1.00 87.38 369 PRO A C 1
ATOM 2663 O O . PRO A 1 369 ? 5.415 -12.852 23.750 1.00 87.38 369 PRO A O 1
ATOM 2666 N N . LEU A 1 370 ? 7.018 -14.014 24.808 1.00 88.38 370 LEU A N 1
ATOM 2667 C CA . LEU A 1 370 ? 7.781 -14.279 23.596 1.00 88.38 370 LEU A CA 1
ATOM 2668 C C . LEU A 1 370 ? 7.074 -15.357 22.780 1.00 88.38 370 LEU A C 1
ATOM 2670 O O . LEU A 1 370 ? 6.746 -16.427 23.300 1.00 88.38 370 LEU A O 1
ATOM 2674 N N . LEU A 1 371 ? 6.858 -15.074 21.499 1.00 84.56 371 LEU A N 1
ATOM 2675 C CA . LEU A 1 371 ? 6.368 -16.075 20.565 1.00 84.56 371 LEU A CA 1
ATOM 2676 C C . LEU A 1 371 ? 7.470 -17.110 20.293 1.00 84.56 371 LEU A C 1
ATOM 2678 O O . LEU A 1 371 ? 8.662 -16.781 20.357 1.00 84.56 371 LEU A O 1
ATOM 2682 N N . PRO A 1 372 ? 7.098 -18.372 20.009 1.00 71.81 372 PRO A N 1
ATOM 2683 C CA . PRO A 1 372 ? 8.060 -19.370 19.562 1.00 71.81 372 PRO A CA 1
ATOM 2684 C C . PRO A 1 372 ? 8.803 -18.864 18.317 1.00 71.81 372 PRO A C 1
ATOM 2686 O O . PRO A 1 372 ? 8.274 -18.053 17.560 1.00 71.81 372 PRO A O 1
ATOM 2689 N N . GLY A 1 373 ? 10.044 -19.329 18.139 1.00 62.78 373 GLY A N 1
ATOM 2690 C CA . GLY A 1 373 ? 10.948 -18.835 17.097 1.00 62.78 373 GLY A CA 1
ATOM 2691 C C . GLY A 1 373 ? 10.304 -18.785 15.710 1.00 62.78 373 GLY A C 1
ATOM 2692 O O . GLY A 1 373 ? 9.466 -19.627 15.381 1.00 62.78 373 GLY A O 1
ATOM 2693 N N . SER A 1 374 ? 10.703 -17.786 14.917 1.00 62.72 374 SER A N 1
ATOM 2694 C CA . SER A 1 374 ? 10.110 -17.485 13.615 1.00 62.72 374 SER A CA 1
ATOM 2695 C C . SER A 1 374 ? 10.006 -18.729 12.717 1.00 62.72 374 SER A C 1
ATOM 2697 O O . SER A 1 374 ? 10.877 -19.607 12.774 1.00 62.72 374 SER A O 1
ATOM 2699 N N . PRO A 1 375 ? 8.964 -18.813 11.867 1.00 67.69 375 PRO A N 1
ATOM 2700 C CA . PRO A 1 375 ? 8.817 -19.914 10.925 1.00 67.69 375 PRO A CA 1
ATOM 2701 C C . PRO A 1 375 ? 10.077 -20.076 10.056 1.00 67.69 375 PRO A C 1
ATOM 2703 O O . PRO A 1 375 ? 10.809 -19.105 9.833 1.00 67.69 375 PRO A O 1
ATOM 2706 N N . PRO A 1 376 ? 10.352 -21.298 9.563 1.00 72.50 376 PRO A N 1
ATOM 2707 C CA . PRO A 1 376 ? 11.515 -21.550 8.723 1.00 72.50 376 PRO A CA 1
ATOM 2708 C C . PRO A 1 376 ? 11.517 -20.629 7.491 1.00 72.50 376 PRO A C 1
ATOM 2710 O O . PRO A 1 376 ? 10.445 -20.279 6.991 1.00 72.50 376 PRO A O 1
ATOM 2713 N N . PRO A 1 377 ? 12.704 -20.254 6.980 1.00 77.94 377 PRO A N 1
ATOM 2714 C CA . PRO A 1 377 ? 12.821 -19.328 5.861 1.00 77.94 377 PRO A CA 1
ATOM 2715 C C . PRO A 1 377 ? 12.100 -19.864 4.623 1.00 77.94 377 PRO A C 1
ATOM 2717 O O . PRO A 1 377 ? 12.289 -21.014 4.206 1.00 77.94 377 PRO A O 1
ATOM 2720 N N . ASP A 1 378 ? 11.279 -19.006 4.029 1.00 88.81 378 ASP A N 1
ATOM 2721 C CA . ASP A 1 378 ? 10.539 -19.303 2.815 1.00 88.81 378 ASP A CA 1
ATOM 2722 C C . ASP A 1 378 ? 11.447 -19.113 1.598 1.00 88.81 378 ASP A C 1
ATOM 2724 O O . ASP A 1 378 ? 11.599 -18.021 1.050 1.00 88.81 378 ASP A O 1
ATOM 2728 N N . ARG A 1 379 ? 12.031 -20.223 1.142 1.00 92.88 379 ARG A N 1
ATOM 2729 C CA . ARG A 1 379 ? 12.966 -20.234 0.008 1.00 92.88 379 ARG A CA 1
ATOM 2730 C C . ARG A 1 379 ? 12.364 -19.682 -1.285 1.00 92.88 379 ARG A C 1
ATOM 2732 O O . ARG A 1 379 ? 13.108 -19.184 -2.129 1.00 92.88 379 ARG A O 1
ATOM 2739 N N . VAL A 1 380 ? 11.050 -19.806 -1.479 1.00 94.12 380 VAL A N 1
ATOM 2740 C CA . VAL A 1 380 ? 10.375 -19.277 -2.671 1.00 94.12 380 VAL A CA 1
ATOM 2741 C C . VAL A 1 380 ? 10.272 -17.760 -2.559 1.00 94.12 380 VAL A C 1
ATOM 2743 O O . VAL A 1 380 ? 10.638 -17.056 -3.505 1.00 94.12 380 VAL A O 1
ATOM 2746 N N . ALA A 1 381 ? 9.848 -17.252 -1.399 1.00 92.31 381 ALA A N 1
ATOM 2747 C CA . ALA A 1 381 ? 9.827 -15.819 -1.125 1.00 92.31 381 ALA A CA 1
ATOM 2748 C C . ALA A 1 381 ? 11.231 -15.198 -1.215 1.00 92.31 381 ALA A C 1
ATOM 2750 O O . ALA A 1 381 ? 11.383 -14.152 -1.847 1.00 92.31 381 ALA A O 1
ATOM 2751 N N . ASP A 1 382 ? 12.258 -15.867 -0.687 1.00 94.19 382 ASP A N 1
ATOM 2752 C CA . ASP A 1 382 ? 13.654 -15.416 -0.742 1.00 94.19 382 ASP A CA 1
ATOM 2753 C C . ASP A 1 382 ? 14.177 -15.331 -2.185 1.00 94.19 382 ASP A C 1
ATOM 2755 O O . ASP A 1 382 ? 14.800 -14.336 -2.575 1.00 94.19 382 ASP A O 1
ATOM 2759 N N . ALA A 1 383 ? 13.890 -16.343 -3.015 1.00 97.25 383 ALA A N 1
ATOM 2760 C CA . ALA A 1 383 ? 14.282 -16.354 -4.425 1.00 97.25 383 ALA A CA 1
ATOM 2761 C C . ALA A 1 383 ? 13.571 -15.248 -5.227 1.00 97.25 383 ALA A C 1
ATOM 2763 O O . ALA A 1 383 ? 14.198 -14.562 -6.039 1.00 97.25 383 ALA A O 1
ATOM 2764 N N . LEU A 1 384 ? 12.274 -15.037 -4.978 1.00 97.50 384 LEU A N 1
ATOM 2765 C CA . LEU A 1 384 ? 11.498 -13.954 -5.588 1.00 97.50 384 LEU A CA 1
ATOM 2766 C C . LEU A 1 384 ? 12.005 -12.576 -5.147 1.00 97.50 384 LEU A C 1
ATOM 2768 O O . LEU A 1 384 ? 12.187 -11.699 -5.991 1.00 97.50 384 LEU A O 1
ATOM 2772 N N . GLY A 1 385 ? 12.265 -12.395 -3.851 1.00 96.88 385 GLY A N 1
ATOM 2773 C CA . GLY A 1 385 ? 12.804 -11.160 -3.282 1.00 96.88 385 GLY A CA 1
ATOM 2774 C C . GLY A 1 385 ? 14.171 -10.814 -3.867 1.00 96.88 385 GLY A C 1
ATOM 2775 O O . GLY A 1 385 ? 14.376 -9.695 -4.333 1.00 96.88 385 GLY A O 1
ATOM 2776 N N . SER A 1 386 ? 15.066 -11.801 -3.949 1.00 97.38 386 SER A N 1
ATOM 2777 C CA . SER A 1 386 ? 16.398 -11.637 -4.543 1.00 97.38 386 SER A CA 1
ATOM 2778 C C . SER A 1 386 ? 16.330 -11.262 -6.027 1.00 97.38 386 SER A C 1
ATOM 2780 O O . SER A 1 386 ? 17.056 -10.377 -6.475 1.00 97.38 386 SER A O 1
ATOM 2782 N N . ALA A 1 387 ? 15.430 -11.883 -6.798 1.00 98.38 387 ALA A N 1
ATOM 2783 C CA . ALA A 1 387 ? 15.243 -11.551 -8.211 1.00 98.38 387 ALA A CA 1
ATOM 2784 C C . ALA A 1 387 ? 14.661 -10.142 -8.421 1.00 98.38 387 ALA A C 1
ATOM 2786 O O . ALA A 1 387 ? 15.099 -9.425 -9.322 1.00 98.38 387 ALA A O 1
ATOM 2787 N N . LEU A 1 388 ? 13.695 -9.732 -7.590 1.00 98.56 388 LEU A N 1
ATOM 2788 C CA . LEU A 1 388 ? 13.128 -8.380 -7.616 1.00 98.56 388 LEU A CA 1
ATOM 2789 C C . LEU A 1 388 ? 14.177 -7.322 -7.252 1.00 98.56 388 LEU A C 1
ATOM 2791 O O . LEU A 1 388 ? 14.228 -6.282 -7.907 1.00 98.56 388 LEU A O 1
ATOM 2795 N N . ALA A 1 389 ? 15.031 -7.600 -6.262 1.00 98.25 389 ALA A N 1
ATOM 2796 C CA . ALA A 1 389 ? 16.153 -6.736 -5.902 1.00 98.25 389 ALA A CA 1
ATOM 2797 C C . ALA A 1 389 ? 17.161 -6.612 -7.052 1.00 98.25 389 ALA A C 1
ATOM 2799 O O . ALA A 1 389 ? 17.496 -5.501 -7.448 1.00 98.25 389 ALA A O 1
ATOM 2800 N N . ALA A 1 390 ? 17.553 -7.725 -7.680 1.00 98.19 390 ALA A N 1
ATOM 2801 C CA . ALA A 1 390 ? 18.478 -7.698 -8.815 1.00 98.19 390 ALA A CA 1
ATOM 2802 C C . ALA A 1 390 ? 17.923 -6.913 -10.023 1.00 98.19 390 ALA A C 1
ATOM 2804 O O . ALA A 1 390 ? 18.665 -6.197 -10.699 1.00 98.19 390 ALA A O 1
ATOM 2805 N N . LEU A 1 391 ? 16.618 -7.013 -10.304 1.00 98.44 391 LEU A N 1
ATOM 2806 C CA . LEU A 1 391 ? 15.970 -6.209 -11.348 1.00 98.44 391 LEU A CA 1
ATOM 2807 C C . LEU A 1 391 ? 15.853 -4.731 -10.968 1.00 98.44 391 LEU A C 1
ATOM 2809 O O . LEU A 1 391 ? 15.967 -3.878 -11.853 1.00 98.44 391 LEU A O 1
ATOM 2813 N N . ALA A 1 392 ? 15.644 -4.423 -9.688 1.00 98.06 392 ALA A N 1
ATOM 2814 C CA . ALA A 1 392 ? 15.641 -3.054 -9.189 1.00 98.06 392 ALA A CA 1
ATOM 2815 C C . ALA A 1 392 ? 17.026 -2.409 -9.286 1.00 98.06 392 ALA A C 1
ATOM 2817 O O . ALA A 1 392 ? 17.126 -1.292 -9.788 1.00 98.06 392 ALA A O 1
ATOM 2818 N N . ASP A 1 393 ? 18.089 -3.130 -8.928 1.00 97.25 393 ASP A N 1
ATOM 2819 C CA . ASP A 1 393 ? 19.473 -2.682 -9.109 1.00 97.25 393 ASP A CA 1
ATOM 2820 C C . ASP A 1 393 ? 19.787 -2.429 -10.588 1.00 97.25 393 ASP A C 1
ATOM 2822 O O . ASP A 1 393 ? 20.418 -1.430 -10.939 1.00 97.25 393 ASP A O 1
ATOM 2826 N N . ALA A 1 394 ? 19.293 -3.296 -11.479 1.00 96.62 394 ALA A N 1
ATOM 2827 C CA . ALA A 1 394 ? 19.449 -3.114 -12.917 1.00 96.62 394 ALA A CA 1
ATOM 2828 C C . ALA A 1 394 ? 18.745 -1.845 -13.431 1.00 96.62 394 ALA A C 1
ATOM 2830 O O . ALA A 1 394 ? 19.335 -1.096 -14.211 1.00 96.62 394 ALA A O 1
ATOM 2831 N N . ALA A 1 395 ? 17.522 -1.568 -12.969 1.00 96.31 395 ALA A N 1
ATOM 2832 C CA . ALA A 1 395 ? 16.801 -0.334 -13.295 1.00 96.31 395 ALA A CA 1
ATOM 2833 C C . ALA A 1 395 ? 17.456 0.908 -12.668 1.00 96.31 395 ALA A C 1
ATOM 2835 O O . ALA A 1 395 ? 17.495 1.972 -13.281 1.00 96.31 395 ALA A O 1
ATOM 2836 N N . HIS A 1 396 ? 18.012 0.781 -11.464 1.00 95.31 396 HIS A N 1
ATOM 2837 C CA . HIS A 1 396 ? 18.710 1.866 -10.786 1.00 95.31 396 HIS A CA 1
ATOM 2838 C C . HIS A 1 396 ? 20.005 2.253 -11.518 1.00 95.31 396 HIS A C 1
ATOM 2840 O O . HIS A 1 396 ? 20.265 3.437 -11.737 1.00 95.31 396 HIS A O 1
ATOM 2846 N N . GLN A 1 397 ? 20.797 1.263 -11.943 1.00 95.12 397 GLN A N 1
ATOM 2847 C CA . GLN A 1 397 ? 22.050 1.469 -12.674 1.00 95.12 397 GLN A CA 1
ATOM 2848 C C . GLN A 1 397 ? 21.842 1.883 -14.143 1.00 95.12 397 GLN A C 1
ATOM 2850 O O . GLN A 1 397 ? 22.676 2.615 -14.688 1.00 95.12 397 GLN A O 1
ATOM 2855 N N . GLY A 1 398 ? 20.759 1.409 -14.763 1.00 95.44 398 GLY A N 1
ATOM 2856 C CA . GLY A 1 398 ? 20.455 1.570 -16.183 1.00 95.44 398 GLY A CA 1
ATOM 2857 C C . GLY A 1 398 ? 20.894 0.359 -17.007 1.00 95.44 398 GLY A C 1
ATOM 2858 O O . GLY A 1 398 ? 22.040 -0.096 -16.916 1.00 95.44 398 GLY A O 1
ATOM 2859 N N . LEU A 1 399 ? 20.000 -0.157 -17.855 1.00 95.50 399 LEU A N 1
ATOM 2860 C CA . LEU A 1 399 ? 20.222 -1.367 -18.660 1.00 95.50 399 LEU A CA 1
ATOM 2861 C C . LEU A 1 399 ? 21.404 -1.233 -19.640 1.00 95.50 399 LEU A C 1
ATOM 2863 O O . LEU A 1 399 ? 22.086 -2.223 -19.920 1.00 95.50 399 LEU A O 1
ATOM 2867 N N . ARG A 1 400 ? 21.714 -0.013 -20.105 1.00 93.62 400 ARG A N 1
ATOM 2868 C CA . ARG A 1 400 ? 22.891 0.280 -20.953 1.00 93.62 400 ARG A CA 1
ATOM 2869 C C . ARG A 1 400 ? 24.211 0.263 -20.185 1.00 93.62 400 ARG A C 1
ATOM 2871 O O . ARG A 1 400 ? 25.286 0.264 -20.783 1.00 93.62 400 ARG A O 1
ATOM 2878 N N . HIS A 1 401 ? 24.144 0.272 -18.861 1.00 92.88 401 HIS A N 1
ATOM 2879 C CA . HIS A 1 401 ? 25.274 0.562 -17.990 1.00 92.88 401 HIS A CA 1
ATOM 2880 C C . HIS A 1 401 ? 25.506 -0.504 -16.917 1.00 92.88 401 HIS A C 1
ATOM 2882 O O . HIS A 1 401 ? 26.240 -0.266 -15.956 1.00 92.88 401 HIS A O 1
ATOM 2888 N N . LEU A 1 402 ? 24.904 -1.683 -17.087 1.00 93.06 402 LEU A N 1
ATOM 2889 C CA . LEU A 1 402 ? 25.005 -2.773 -16.124 1.00 93.06 402 LEU A CA 1
ATOM 2890 C C . LEU A 1 402 ? 26.442 -3.261 -15.960 1.00 93.06 402 LEU A C 1
ATOM 2892 O O . LEU A 1 402 ? 27.079 -3.717 -16.917 1.00 93.06 402 LEU A O 1
ATOM 2896 N N . THR A 1 403 ? 26.905 -3.234 -14.716 1.00 93.12 403 THR A N 1
ATOM 2897 C CA . THR A 1 403 ? 28.198 -3.786 -14.307 1.00 93.12 403 THR A CA 1
ATOM 2898 C C . THR A 1 403 ? 28.189 -5.316 -14.287 1.00 93.12 403 THR A C 1
ATOM 2900 O O . THR A 1 403 ? 27.137 -5.956 -14.224 1.00 93.12 403 THR A O 1
ATOM 2903 N N . GLY A 1 404 ? 29.384 -5.918 -14.305 1.00 94.88 404 GLY A N 1
ATOM 2904 C CA . GLY A 1 404 ? 29.559 -7.368 -14.160 1.00 94.88 404 GLY A CA 1
ATOM 2905 C C . GLY A 1 404 ? 28.840 -7.954 -12.932 1.00 94.88 404 GLY A C 1
ATOM 2906 O O . GLY A 1 404 ? 28.090 -8.912 -13.101 1.00 94.88 404 GLY A O 1
ATOM 2907 N N . PRO A 1 405 ? 28.976 -7.373 -11.722 1.00 95.69 405 PRO A N 1
ATOM 2908 C CA . PRO A 1 405 ? 28.276 -7.850 -10.530 1.00 95.69 405 PRO A CA 1
ATOM 2909 C C . PRO A 1 405 ? 26.750 -7.898 -10.660 1.00 95.69 405 PRO A C 1
ATOM 2911 O O . PRO A 1 405 ? 26.160 -8.914 -10.300 1.00 95.69 405 PRO A O 1
ATOM 2914 N N . VAL A 1 406 ? 26.113 -6.863 -11.223 1.00 94.62 406 VAL A N 1
ATOM 2915 C CA . VAL A 1 406 ? 24.647 -6.839 -11.410 1.00 94.62 406 VAL A CA 1
ATOM 2916 C C . VAL A 1 406 ? 24.206 -7.897 -12.426 1.00 94.62 406 VAL A C 1
ATOM 2918 O O . VAL A 1 406 ? 23.232 -8.611 -12.193 1.00 94.62 406 VAL A O 1
ATOM 2921 N N . ARG A 1 407 ? 24.961 -8.087 -13.517 1.00 95.88 407 ARG A N 1
ATOM 2922 C CA . ARG A 1 407 ? 24.697 -9.166 -14.491 1.00 95.88 407 ARG A CA 1
ATOM 2923 C C . ARG A 1 407 ? 24.808 -10.550 -13.849 1.00 95.88 407 ARG A C 1
ATOM 2925 O O . ARG A 1 407 ? 23.942 -11.395 -14.061 1.00 95.88 407 ARG A O 1
ATOM 2932 N N . THR A 1 408 ? 25.833 -10.765 -13.028 1.00 97.31 408 THR A N 1
ATOM 2933 C CA . THR A 1 408 ? 26.016 -12.014 -12.277 1.00 97.31 408 THR A CA 1
ATOM 2934 C C . THR A 1 408 ? 24.900 -12.227 -11.254 1.00 97.31 408 THR A C 1
ATOM 2936 O O . THR A 1 408 ? 24.442 -13.356 -11.091 1.00 97.31 408 THR A O 1
ATOM 2939 N N . ALA A 1 409 ? 24.434 -11.170 -10.580 1.00 97.31 409 ALA A N 1
ATOM 2940 C CA . ALA A 1 409 ? 23.308 -11.248 -9.653 1.00 97.31 409 ALA A CA 1
ATOM 2941 C C . ALA A 1 409 ? 22.019 -11.673 -10.372 1.00 97.31 409 ALA A C 1
ATOM 2943 O O . ALA A 1 409 ? 21.387 -12.631 -9.941 1.00 97.31 409 ALA A O 1
ATOM 2944 N N . LEU A 1 410 ? 21.694 -11.058 -11.515 1.00 97.88 410 LEU A N 1
ATOM 2945 C CA . LEU A 1 410 ? 20.549 -11.447 -12.348 1.00 97.88 410 LEU A CA 1
ATOM 2946 C C . LEU A 1 410 ? 20.625 -12.913 -12.804 1.00 97.88 410 LEU A C 1
ATOM 2948 O O . LEU A 1 410 ? 19.635 -13.639 -12.707 1.00 97.88 410 LEU A O 1
ATOM 2952 N N . ALA A 1 411 ? 21.793 -13.363 -13.277 1.00 98.19 411 ALA A N 1
ATOM 2953 C CA . ALA A 1 411 ? 21.993 -14.752 -13.695 1.00 98.19 411 ALA A CA 1
ATOM 2954 C C . ALA A 1 411 ? 21.805 -15.728 -12.522 1.00 98.19 411 ALA A C 1
ATOM 2956 O O . ALA A 1 411 ? 21.065 -16.705 -12.641 1.00 98.19 411 ALA A O 1
ATOM 2957 N N . ARG A 1 412 ? 22.392 -15.415 -11.359 1.00 98.31 412 ARG A N 1
ATOM 2958 C CA . ARG A 1 412 ? 22.239 -16.210 -10.135 1.00 98.31 412 ARG A CA 1
ATOM 2959 C C . ARG A 1 412 ? 20.780 -16.287 -9.691 1.00 98.31 412 ARG A C 1
ATOM 2961 O O . ARG A 1 412 ? 20.294 -17.384 -9.441 1.00 98.31 412 ARG A O 1
ATOM 2968 N N . SER A 1 413 ? 20.068 -15.159 -9.671 1.00 98.12 413 SER A N 1
ATOM 2969 C CA . SER A 1 413 ? 18.645 -15.123 -9.324 1.00 98.12 413 SER A CA 1
ATOM 2970 C C . SER A 1 413 ? 17.793 -15.948 -10.290 1.00 98.12 413 SER A C 1
ATOM 2972 O O . SER A 1 413 ? 16.857 -16.612 -9.856 1.00 98.12 413 SER A O 1
ATOM 2974 N N . ALA A 1 414 ? 18.115 -15.972 -11.588 1.00 98.31 414 ALA A N 1
ATOM 2975 C CA . ALA A 1 414 ? 17.430 -16.851 -12.536 1.00 98.31 414 ALA A CA 1
ATOM 2976 C C . ALA A 1 414 ? 17.647 -18.341 -12.210 1.00 98.31 414 ALA A C 1
ATOM 2978 O O . ALA A 1 414 ? 16.711 -19.136 -12.313 1.00 98.31 414 ALA A O 1
ATOM 2979 N N . ASP A 1 415 ? 18.851 -18.724 -11.787 1.00 98.31 415 ASP A N 1
ATOM 2980 C CA . ASP A 1 415 ? 19.147 -20.098 -11.375 1.00 98.31 415 ASP A CA 1
ATOM 2981 C C . ASP A 1 415 ? 18.478 -20.465 -10.044 1.00 98.31 415 ASP A C 1
ATOM 2983 O O . ASP A 1 415 ? 17.955 -21.573 -9.916 1.00 98.31 415 ASP A O 1
ATOM 2987 N N . ASP A 1 416 ? 18.421 -19.539 -9.083 1.00 97.75 416 ASP A N 1
ATOM 2988 C CA . ASP A 1 416 ? 17.676 -19.703 -7.827 1.00 97.75 416 ASP A CA 1
ATOM 2989 C C . ASP A 1 416 ? 16.178 -19.908 -8.078 1.00 97.75 416 ASP A C 1
ATOM 2991 O O . ASP A 1 416 ? 15.583 -20.847 -7.547 1.00 97.75 416 ASP A O 1
ATOM 2995 N N . LEU A 1 417 ? 15.575 -19.094 -8.950 1.00 98.38 417 LEU A N 1
ATOM 2996 C CA . LEU A 1 417 ? 14.181 -19.257 -9.373 1.00 98.38 417 LEU A CA 1
ATOM 2997 C C . LEU A 1 417 ? 13.946 -20.618 -10.041 1.00 98.38 417 LEU A C 1
ATOM 2999 O O . LEU A 1 417 ? 12.928 -21.260 -9.803 1.00 98.38 417 LEU A O 1
ATOM 3003 N N . ALA A 1 418 ? 14.878 -21.090 -10.874 1.00 97.94 418 ALA A N 1
ATOM 3004 C CA . ALA A 1 418 ? 14.755 -22.405 -11.497 1.00 97.94 418 ALA A CA 1
ATOM 3005 C C . ALA A 1 418 ? 14.833 -23.537 -10.457 1.00 97.94 418 ALA A C 1
ATOM 3007 O O . ALA A 1 418 ? 14.033 -24.471 -10.517 1.00 97.94 418 ALA A O 1
ATOM 3008 N N . ARG A 1 419 ? 15.746 -23.435 -9.480 1.00 97.44 419 ARG A N 1
ATOM 3009 C CA . ARG A 1 419 ? 15.894 -24.411 -8.384 1.00 97.44 419 ARG A CA 1
ATOM 3010 C C . ARG A 1 419 ? 14.669 -24.484 -7.474 1.00 97.44 419 ARG A C 1
ATOM 3012 O O . ARG A 1 419 ? 14.371 -25.559 -6.966 1.00 97.44 419 ARG A O 1
ATOM 3019 N N . THR A 1 420 ? 13.957 -23.376 -7.285 1.00 96.50 420 THR A N 1
ATOM 3020 C CA . THR A 1 420 ? 12.714 -23.324 -6.495 1.00 96.50 420 THR A CA 1
ATOM 3021 C C . THR A 1 420 ? 11.463 -23.696 -7.300 1.00 96.50 420 THR A C 1
ATOM 3023 O O . THR A 1 420 ? 10.353 -23.612 -6.783 1.00 96.50 420 THR A O 1
ATOM 3026 N N . GLY A 1 421 ? 11.614 -24.133 -8.559 1.00 96.56 421 GLY A N 1
ATOM 3027 C CA . GLY A 1 421 ? 10.505 -24.567 -9.418 1.00 96.56 421 GLY A CA 1
ATOM 3028 C C . GLY A 1 421 ? 9.820 -23.440 -10.203 1.00 96.56 421 GLY A C 1
ATOM 3029 O O . GLY A 1 421 ? 8.917 -23.699 -10.998 1.00 96.56 421 GLY A O 1
ATOM 3030 N N . LEU A 1 422 ? 10.276 -22.192 -10.074 1.00 97.75 422 LEU A N 1
ATOM 3031 C CA . LEU A 1 422 ? 9.746 -21.018 -10.777 1.00 97.75 422 LEU A CA 1
ATOM 3032 C C . LEU A 1 422 ? 10.359 -20.851 -12.181 1.00 97.75 422 LEU A C 1
ATOM 3034 O O . LEU A 1 422 ? 10.848 -19.780 -12.557 1.00 97.75 422 LEU A O 1
ATOM 3038 N N . ALA A 1 423 ? 10.305 -21.907 -12.998 1.00 97.75 423 ALA A N 1
ATOM 3039 C CA . ALA A 1 423 ? 10.960 -21.973 -14.312 1.00 97.75 423 ALA A CA 1
ATOM 3040 C C . ALA A 1 423 ? 10.524 -20.860 -15.289 1.00 97.75 423 ALA A C 1
ATOM 3042 O O . ALA A 1 423 ? 11.333 -20.346 -16.068 1.00 97.75 423 ALA A O 1
ATOM 3043 N N . VAL A 1 424 ? 9.254 -20.443 -15.234 1.00 97.88 424 VAL A N 1
ATOM 3044 C CA . VAL A 1 424 ? 8.729 -19.350 -16.072 1.00 97.88 424 VAL A CA 1
ATOM 3045 C C . VAL A 1 424 ? 9.326 -18.000 -15.663 1.00 97.88 424 VAL A C 1
ATOM 3047 O O . VAL A 1 424 ? 9.679 -17.202 -16.532 1.00 97.88 424 VAL A O 1
ATOM 3050 N N . CYS A 1 425 ? 9.482 -17.750 -14.360 1.00 98.19 425 CYS A N 1
ATOM 3051 C CA . CYS A 1 425 ? 10.141 -16.547 -13.851 1.00 98.19 425 CYS A CA 1
ATOM 3052 C C . CYS A 1 425 ? 11.627 -16.540 -14.229 1.00 98.19 425 CYS A C 1
ATOM 3054 O O . CYS A 1 425 ? 12.110 -15.551 -14.776 1.00 98.19 425 CYS A O 1
ATOM 3056 N N . ALA A 1 426 ? 12.323 -17.667 -14.035 1.00 98.50 426 ALA A N 1
ATOM 3057 C CA . ALA A 1 426 ? 13.720 -17.832 -14.440 1.00 98.50 426 ALA A CA 1
ATOM 3058 C C . ALA A 1 426 ? 13.924 -17.535 -15.936 1.00 98.50 426 ALA A C 1
ATOM 3060 O O . ALA A 1 426 ? 14.825 -16.792 -16.320 1.00 98.50 426 ALA A O 1
ATOM 3061 N N . THR A 1 427 ? 13.041 -18.063 -16.789 1.00 98.62 427 THR A N 1
ATOM 3062 C CA . THR A 1 427 ? 13.079 -17.828 -18.241 1.00 98.62 427 THR A CA 1
ATOM 3063 C C . THR A 1 427 ? 12.881 -16.353 -18.589 1.00 98.62 427 THR A C 1
ATOM 3065 O O . THR A 1 427 ? 13.541 -15.849 -19.495 1.00 98.62 427 THR A O 1
ATOM 3068 N N . ALA A 1 428 ? 11.999 -15.642 -17.883 1.00 98.25 428 ALA A N 1
ATOM 3069 C CA . ALA A 1 428 ? 11.789 -14.215 -18.117 1.00 98.25 428 ALA A CA 1
ATOM 3070 C C . ALA A 1 428 ? 13.051 -13.391 -17.801 1.00 98.25 428 ALA A C 1
ATOM 3072 O O . ALA A 1 428 ? 13.432 -12.541 -18.602 1.00 98.25 428 ALA A O 1
ATOM 3073 N N . VAL A 1 429 ? 13.743 -13.698 -16.696 1.00 98.31 429 VAL A N 1
ATOM 3074 C CA . VAL A 1 429 ? 15.013 -13.040 -16.333 1.00 98.31 429 VAL A CA 1
ATOM 3075 C C . VAL A 1 429 ? 16.124 -13.370 -17.340 1.00 98.31 429 VAL A C 1
ATOM 3077 O O . VAL A 1 429 ? 16.860 -12.478 -17.755 1.00 98.31 429 VAL A O 1
ATOM 3080 N N . ARG A 1 430 ? 16.218 -14.621 -17.809 1.00 98.25 430 ARG A N 1
ATOM 3081 C CA . ARG A 1 430 ? 17.197 -15.014 -18.844 1.00 98.25 430 ARG A CA 1
ATOM 3082 C C . ARG A 1 430 ? 16.968 -14.287 -20.171 1.00 98.25 430 ARG A C 1
ATOM 3084 O O . ARG A 1 430 ? 17.912 -13.749 -20.731 1.00 98.25 430 ARG A O 1
ATOM 3091 N N . ARG A 1 431 ? 15.713 -14.150 -20.611 1.00 97.38 431 ARG A N 1
ATOM 3092 C CA . ARG A 1 431 ? 15.371 -13.378 -21.823 1.00 97.38 431 ARG A CA 1
ATOM 3093 C C . ARG A 1 431 ? 15.774 -11.908 -21.735 1.00 97.38 431 ARG A C 1
ATOM 3095 O O . ARG A 1 431 ? 16.110 -11.318 -22.757 1.00 97.38 431 ARG A O 1
ATOM 3102 N N . LEU A 1 432 ? 15.724 -11.312 -20.542 1.00 97.25 432 LEU A N 1
ATOM 3103 C CA . LEU A 1 432 ? 16.289 -9.983 -20.331 1.00 97.25 432 LEU A CA 1
ATOM 3104 C C . LEU A 1 432 ? 17.803 -10.011 -20.557 1.00 97.25 432 LEU A C 1
ATOM 3106 O O . LEU A 1 432 ? 18.285 -9.222 -21.364 1.00 97.25 432 LEU A O 1
ATOM 3110 N N . LEU A 1 433 ? 18.534 -10.919 -19.899 1.00 96.12 433 LEU A N 1
ATOM 3111 C CA . LEU A 1 433 ? 19.992 -11.032 -20.042 1.00 96.12 433 LEU A CA 1
ATOM 3112 C C . LEU A 1 433 ? 20.423 -11.188 -21.508 1.00 96.12 433 LEU A C 1
ATOM 3114 O O . LEU A 1 433 ? 21.333 -10.482 -21.944 1.00 96.12 433 LEU A O 1
ATOM 3118 N N . ASP A 1 434 ? 19.717 -12.025 -22.268 1.00 95.06 434 ASP A N 1
ATOM 3119 C CA . ASP A 1 434 ? 19.977 -12.272 -23.691 1.00 95.06 434 ASP A CA 1
ATOM 3120 C C . ASP A 1 434 ? 19.751 -11.027 -24.569 1.00 95.06 434 ASP A C 1
ATOM 3122 O O . ASP A 1 434 ? 20.376 -10.889 -25.618 1.00 95.06 434 ASP A O 1
ATOM 3126 N N . SER A 1 435 ? 18.884 -10.099 -24.144 1.00 93.19 435 SER A N 1
ATOM 3127 C CA . SER A 1 435 ? 18.586 -8.853 -24.873 1.00 93.19 435 SER A CA 1
ATOM 3128 C C . SER A 1 435 ? 19.563 -7.707 -24.589 1.00 93.19 435 SER A C 1
ATOM 3130 O O . SER A 1 435 ? 19.624 -6.747 -25.350 1.00 93.19 435 SER A O 1
ATOM 3132 N N . LEU A 1 436 ? 20.367 -7.790 -23.523 1.00 90.00 436 LEU A N 1
ATOM 3133 C CA . LEU A 1 436 ? 21.262 -6.699 -23.114 1.00 90.00 436 LEU A CA 1
ATOM 3134 C C . LEU A 1 436 ? 22.318 -6.273 -24.158 1.00 90.00 436 LEU A C 1
ATOM 3136 O O . LEU A 1 436 ? 22.726 -5.112 -24.102 1.00 90.00 436 LEU A O 1
ATOM 3140 N N . PRO A 1 437 ? 22.792 -7.131 -25.088 1.00 85.06 437 PRO A N 1
ATOM 3141 C CA . PRO A 1 437 ? 23.670 -6.695 -26.177 1.00 85.06 437 PRO A CA 1
ATOM 3142 C C . PRO A 1 437 ? 22.998 -5.748 -27.189 1.00 85.06 437 PRO A C 1
ATOM 3144 O O . PRO A 1 437 ? 23.698 -4.972 -27.835 1.00 85.06 437 PRO A O 1
ATOM 3147 N N . GLY A 1 438 ? 21.665 -5.795 -27.323 1.00 83.56 438 GLY A N 1
ATOM 3148 C CA . GLY A 1 438 ? 20.863 -4.969 -28.232 1.00 83.56 438 GLY A CA 1
ATOM 3149 C C . GLY A 1 438 ? 19.713 -4.296 -27.473 1.00 83.56 438 GLY A C 1
ATOM 3150 O O . GLY A 1 438 ? 18.614 -4.846 -27.426 1.00 83.56 438 GLY A O 1
ATOM 3151 N N . PRO A 1 439 ? 19.938 -3.124 -26.852 1.00 74.94 439 PRO A N 1
ATOM 3152 C CA . PRO A 1 439 ? 19.083 -2.617 -25.779 1.00 74.94 439 PRO A CA 1
ATOM 3153 C C . PRO A 1 439 ? 17.712 -2.092 -26.226 1.00 74.94 439 PRO A C 1
ATOM 3155 O O . PRO A 1 439 ? 16.950 -1.652 -25.373 1.00 74.94 439 PRO A O 1
ATOM 3158 N N . GLU A 1 440 ? 17.380 -2.130 -27.517 1.00 83.75 440 GLU A N 1
ATOM 3159 C CA . GLU A 1 440 ? 16.086 -1.654 -28.031 1.00 83.75 440 GLU A CA 1
ATOM 3160 C C . GLU A 1 440 ? 14.909 -2.417 -27.404 1.00 83.75 440 GLU A C 1
ATOM 3162 O O . GLU A 1 440 ? 13.939 -1.807 -26.961 1.00 83.75 440 GLU A O 1
ATOM 3167 N N . ASP A 1 441 ? 15.039 -3.739 -27.255 1.00 90.62 441 ASP A N 1
ATOM 3168 C CA . ASP A 1 441 ? 14.010 -4.585 -26.639 1.00 90.62 441 ASP A CA 1
ATOM 3169 C C . ASP A 1 441 ? 14.153 -4.705 -25.110 1.00 90.62 441 ASP A C 1
ATOM 3171 O O . ASP A 1 441 ? 13.270 -5.251 -24.436 1.00 90.62 441 ASP A O 1
ATOM 3175 N N . ALA A 1 442 ? 15.262 -4.229 -24.537 1.00 94.69 442 ALA A N 1
ATOM 3176 C CA . ALA A 1 442 ? 15.609 -4.487 -23.141 1.00 94.69 442 ALA A CA 1
ATOM 3177 C C . ALA A 1 442 ? 14.576 -3.935 -22.133 1.00 94.69 442 ALA A C 1
ATOM 3179 O O . ALA A 1 442 ? 14.229 -4.681 -21.211 1.00 94.69 442 ALA A O 1
ATOM 3180 N N . PRO A 1 443 ? 14.001 -2.720 -22.297 1.00 96.62 443 PRO A N 1
ATOM 3181 C CA . PRO A 1 443 ? 12.939 -2.232 -21.413 1.00 96.62 443 PRO A CA 1
ATOM 3182 C C . PRO A 1 443 ? 11.707 -3.142 -21.410 1.00 96.62 443 PRO A C 1
ATOM 3184 O O . PRO A 1 443 ? 11.183 -3.491 -20.350 1.00 96.62 443 PRO A O 1
ATOM 3187 N N . ALA A 1 444 ? 11.292 -3.628 -22.586 1.00 96.00 444 ALA A N 1
ATOM 3188 C CA . ALA A 1 444 ? 10.149 -4.528 -22.707 1.00 96.00 444 ALA A CA 1
ATOM 3189 C C . ALA A 1 444 ? 10.403 -5.879 -22.017 1.00 96.00 444 ALA A C 1
ATOM 3191 O O . ALA A 1 444 ? 9.520 -6.384 -21.314 1.00 96.00 444 ALA A O 1
ATOM 3192 N N . ARG A 1 445 ? 11.610 -6.449 -22.167 1.00 97.69 445 ARG A N 1
ATOM 3193 C CA . ARG A 1 445 ? 12.014 -7.700 -21.494 1.00 97.69 445 ARG A CA 1
ATOM 3194 C C . ARG A 1 445 ? 12.141 -7.533 -19.985 1.00 97.69 445 ARG A C 1
ATOM 3196 O O . ARG A 1 445 ? 11.729 -8.420 -19.237 1.00 97.69 445 ARG A O 1
ATOM 3203 N N . TRP A 1 446 ? 12.668 -6.398 -19.536 1.00 98.31 446 TRP A N 1
ATOM 3204 C CA . TRP A 1 446 ? 12.746 -6.070 -18.118 1.00 98.31 446 TRP A CA 1
ATOM 3205 C C . TRP A 1 446 ? 11.343 -5.950 -17.516 1.00 98.31 446 TRP A C 1
ATOM 3207 O O . TRP A 1 446 ? 11.055 -6.588 -16.503 1.00 98.31 446 TRP A O 1
ATOM 3217 N N . ALA A 1 447 ? 10.433 -5.235 -18.186 1.00 98.06 447 ALA A N 1
ATOM 3218 C CA . ALA A 1 447 ? 9.050 -5.092 -17.744 1.00 98.06 447 ALA A CA 1
ATOM 3219 C C . ALA A 1 447 ? 8.322 -6.448 -17.698 1.00 98.06 447 ALA A C 1
ATOM 3221 O O . ALA A 1 447 ? 7.597 -6.717 -16.741 1.00 98.06 447 ALA A O 1
ATOM 3222 N N . ASP A 1 448 ? 8.545 -7.334 -18.677 1.00 98.12 448 ASP A N 1
ATOM 3223 C CA . ASP A 1 448 ? 8.011 -8.706 -18.660 1.00 98.12 448 ASP A CA 1
ATOM 3224 C C . ASP A 1 448 ? 8.448 -9.484 -17.416 1.00 98.12 448 ASP A C 1
ATOM 3226 O O . ASP A 1 448 ? 7.613 -10.101 -16.745 1.00 98.12 448 ASP A O 1
ATOM 3230 N N . ALA A 1 449 ? 9.746 -9.456 -17.107 1.00 98.44 449 ALA A N 1
ATOM 3231 C CA . ALA A 1 449 ? 10.307 -10.147 -15.953 1.00 98.44 449 ALA A CA 1
ATOM 3232 C C . ALA A 1 449 ? 9.785 -9.558 -14.635 1.00 98.44 449 ALA A C 1
ATOM 3234 O O . ALA A 1 449 ? 9.293 -10.306 -13.787 1.00 98.44 449 ALA A O 1
ATOM 3235 N N . GLN A 1 450 ? 9.807 -8.230 -14.492 1.00 98.44 450 GLN A N 1
ATOM 3236 C CA . GLN A 1 450 ? 9.379 -7.538 -13.276 1.00 98.44 450 GLN A CA 1
ATOM 3237 C C . GLN A 1 450 ? 7.880 -7.738 -13.003 1.00 98.44 450 GLN A C 1
ATOM 3239 O O . GLN A 1 450 ? 7.496 -8.082 -11.886 1.00 98.44 450 GLN A O 1
ATOM 3244 N N . ILE A 1 451 ? 7.017 -7.605 -14.021 1.00 98.19 451 ILE A N 1
ATOM 3245 C CA . ILE A 1 451 ? 5.568 -7.846 -13.885 1.00 98.19 451 ILE A CA 1
ATOM 3246 C C . ILE A 1 451 ? 5.300 -9.301 -13.493 1.00 98.19 451 ILE A C 1
ATOM 3248 O O . ILE A 1 451 ? 4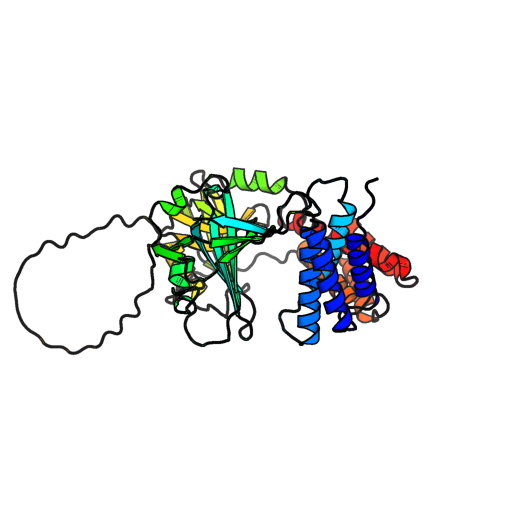.477 -9.557 -12.606 1.00 98.19 451 ILE A O 1
ATOM 3252 N N . ARG A 1 452 ? 5.991 -10.259 -14.130 1.00 97.75 452 ARG A N 1
ATOM 3253 C CA . ARG A 1 452 ? 5.858 -11.685 -13.807 1.00 97.75 452 ARG A CA 1
ATOM 3254 C C . ARG A 1 452 ? 6.233 -11.941 -12.351 1.00 97.75 452 ARG A C 1
ATOM 3256 O O . ARG A 1 452 ? 5.437 -12.542 -11.641 1.00 97.75 452 ARG A O 1
ATOM 3263 N N . LEU A 1 453 ? 7.397 -11.471 -11.907 1.00 98.25 453 LEU A N 1
ATOM 3264 C CA . LEU A 1 453 ? 7.891 -11.692 -10.547 1.00 98.25 453 LEU A CA 1
ATOM 3265 C C . LEU A 1 453 ? 6.998 -11.040 -9.490 1.00 98.25 453 LEU A C 1
ATOM 3267 O O . LEU A 1 453 ? 6.650 -11.705 -8.519 1.00 98.25 453 LEU A O 1
ATOM 3271 N N . LEU A 1 454 ? 6.556 -9.795 -9.697 1.00 97.38 454 LEU A N 1
ATOM 3272 C CA . LEU A 1 454 ? 5.638 -9.114 -8.776 1.00 97.38 454 LEU A CA 1
ATOM 3273 C C . LEU A 1 454 ? 4.296 -9.845 -8.664 1.00 97.38 454 LEU A C 1
ATOM 3275 O O . LEU A 1 454 ? 3.769 -9.996 -7.563 1.00 97.38 454 LEU A O 1
ATOM 3279 N N . THR A 1 455 ? 3.765 -10.335 -9.787 1.00 95.62 455 THR A N 1
ATOM 3280 C CA . THR A 1 455 ? 2.507 -11.096 -9.802 1.00 95.62 455 THR A CA 1
ATOM 3281 C C . THR A 1 455 ? 2.673 -12.451 -9.117 1.00 95.62 455 THR A C 1
ATOM 3283 O O . THR A 1 455 ? 1.832 -12.826 -8.306 1.00 95.62 455 THR A O 1
ATOM 3286 N N . THR A 1 456 ? 3.766 -13.170 -9.386 1.00 96.00 456 THR A N 1
ATOM 3287 C CA . THR A 1 456 ? 4.068 -14.450 -8.729 1.00 96.00 456 THR A CA 1
ATOM 3288 C C . THR A 1 456 ? 4.275 -14.268 -7.226 1.00 96.00 456 THR A C 1
ATOM 3290 O O . THR A 1 456 ? 3.706 -15.027 -6.455 1.00 96.00 456 THR A O 1
ATOM 3293 N N . ALA A 1 457 ? 5.013 -13.242 -6.793 1.00 93.94 457 ALA A N 1
ATOM 3294 C CA . ALA A 1 457 ? 5.211 -12.935 -5.374 1.00 93.94 457 ALA A CA 1
ATOM 3295 C C . ALA A 1 457 ? 3.914 -12.529 -4.671 1.00 93.94 457 ALA A C 1
ATOM 3297 O O . ALA A 1 457 ? 3.705 -12.848 -3.505 1.00 93.94 457 ALA A O 1
ATOM 3298 N N . GLU A 1 458 ? 3.019 -11.831 -5.369 1.00 91.00 458 GLU A N 1
ATOM 3299 C CA . GLU A 1 458 ? 1.688 -11.564 -4.844 1.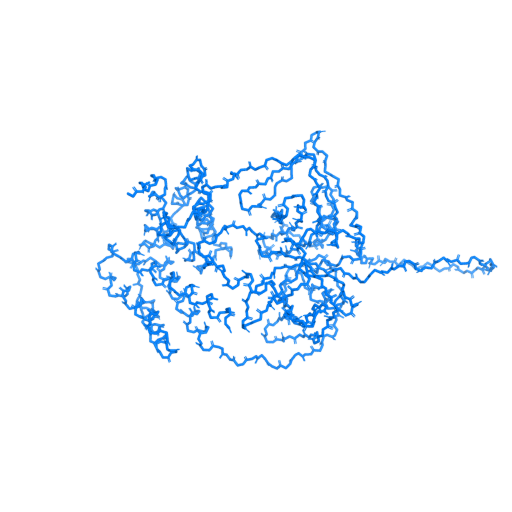00 91.00 458 GLU A CA 1
ATOM 3300 C C . GLU A 1 458 ? 0.875 -12.848 -4.675 1.00 91.00 458 GLU A C 1
ATOM 3302 O O . GLU A 1 458 ? 0.303 -13.033 -3.609 1.00 91.00 458 GLU A O 1
ATOM 3307 N N . LEU A 1 459 ? 0.837 -13.725 -5.681 1.00 89.88 459 LEU A N 1
ATOM 3308 C CA . LEU A 1 459 ? 0.099 -14.990 -5.614 1.00 89.88 459 LEU A CA 1
ATOM 3309 C C . LEU A 1 459 ? 0.666 -15.937 -4.552 1.00 89.88 459 LEU A C 1
ATOM 3311 O O . LEU A 1 459 ? -0.112 -16.534 -3.819 1.00 89.88 459 LEU A O 1
ATOM 3315 N N . HIS A 1 460 ? 1.993 -16.013 -4.435 1.00 90.25 460 HIS A N 1
ATOM 3316 C CA . HIS A 1 460 ? 2.680 -16.808 -3.415 1.00 90.25 460 HIS A CA 1
ATOM 3317 C C . HIS A 1 460 ? 2.315 -16.367 -2.000 1.00 90.25 460 HIS A C 1
ATOM 3319 O O . HIS A 1 460 ? 2.092 -17.209 -1.152 1.00 90.25 460 HIS A O 1
ATOM 3325 N N . ARG A 1 461 ? 2.174 -15.056 -1.755 1.00 84.69 461 ARG A N 1
ATOM 3326 C CA . ARG A 1 461 ? 1.678 -14.566 -0.459 1.00 84.69 461 ARG A CA 1
ATOM 3327 C C . ARG A 1 461 ? 0.199 -14.871 -0.225 1.00 84.69 461 ARG A C 1
ATOM 3329 O O . ARG A 1 461 ? -0.222 -14.888 0.917 1.00 84.69 461 ARG A O 1
ATOM 3336 N N . ARG A 1 462 ? -0.625 -15.024 -1.266 1.00 81.31 462 ARG A N 1
ATOM 3337 C CA . ARG A 1 462 ? -2.060 -15.312 -1.076 1.00 81.31 462 ARG A CA 1
ATOM 3338 C C . ARG A 1 462 ? -2.321 -16.776 -0.725 1.00 81.31 462 ARG A C 1
ATOM 3340 O O . ARG A 1 462 ? -3.248 -17.025 0.042 1.00 81.31 462 ARG A O 1
ATOM 3347 N N . GLY A 1 463 ? -1.579 -17.690 -1.354 1.00 68.94 463 GLY A N 1
ATOM 3348 C CA . GLY A 1 463 ? -1.582 -19.122 -1.034 1.00 68.94 463 GLY A CA 1
ATOM 3349 C C . GLY A 1 463 ? -0.871 -19.400 0.276 1.00 68.94 463 GLY A C 1
ATOM 3350 O O . GLY A 1 463 ? -1.176 -20.462 0.852 1.00 68.94 463 GLY A O 1
#

pLDDT: mean 87.73, std 16.34, range [24.66, 98.62]